Protein 5UMF (pdb70)

Structure (mmCIF, N/CA/C/O backbone):
data_5UMF
#
_entry.id   5UMF
#
_cell.length_a   122.730
_cell.length_b   70.900
_cell.length_c   83.500
_cell.angle_alpha   90.000
_cell.angle_beta   109.310
_cell.angle_gamma   90.000
#
_symmetry.space_group_name_H-M   'C 1 2 1'
#
loop_
_entity.id
_entity.type
_entity.pdbx_description
1 polymer 'Ribulose-phosphate 3-epimerase'
2 non-polymer 'ZINC ION'
3 non-polymer 'PHOSPHATE ION'
4 non-polymer GLYCEROL
5 water water
#
loop_
_atom_site.group_PDB
_atom_site.id
_atom_site.type_symbol
_atom_site.label_atom_id
_atom_site.label_alt_id
_atom_site.label_comp_id
_atom_site.label_asym_id
_atom_site.label_entity_id
_atom_site.label_seq_id
_atom_site.pdbx_PDB_ins_code
_atom_site.Cartn_x
_atom_site.Cartn_y
_atom_site.Cartn_z
_atom_site.occupancy
_atom_site.B_iso_or_equiv
_atom_site.auth_seq_id
_atom_site.auth_comp_id
_atom_site.auth_asym_id
_atom_site.auth_atom_id
_atom_site.pdbx_PDB_model_num
ATOM 1 N N . ALA A 1 11 ? -6.150 -7.551 30.981 1.00 39.36 3 ALA A N 1
ATOM 2 C CA . ALA A 1 11 ? -5.793 -8.519 29.949 1.00 35.66 3 ALA A CA 1
ATOM 3 C C . ALA A 1 11 ? -4.896 -7.881 28.895 1.00 25.67 3 ALA A C 1
ATOM 4 O O . ALA A 1 11 ? -5.324 -6.995 28.155 1.00 33.83 3 ALA A O 1
ATOM 6 N N . TYR A 1 12 ? -3.650 -8.336 28.827 1.00 21.76 4 TYR A N 1
ATOM 7 C CA . TYR A 1 12 ? -2.705 -7.786 27.867 1.00 18.10 4 TYR A CA 1
ATOM 8 C C . TYR A 1 12 ? -3.003 -8.313 26.472 1.00 17.15 4 TYR A C 1
ATOM 9 O O . TYR A 1 12 ? -3.327 -9.492 26.295 1.00 18.33 4 TYR A O 1
ATOM 18 N N . ARG A 1 13 ? -2.878 -7.437 25.476 1.00 15.73 5 ARG A N 1
ATOM 19 C CA . ARG A 1 13 ? -3.086 -7.810 24.082 1.00 14.91 5 ARG A CA 1
ATOM 20 C C . ARG A 1 13 ? -1.787 -7.648 23.314 1.00 14.21 5 ARG A C 1
ATOM 21 O O . ARG A 1 13 ? -1.109 -6.622 23.439 1.00 15.49 5 ARG A O 1
ATOM 29 N N . ILE A 1 14 ? -1.451 -8.651 22.510 1.00 13.95 6 ILE A N 1
ATOM 30 C CA . ILE A 1 14 ? -0.311 -8.592 21.605 1.00 13.22 6 ILE A CA 1
ATOM 31 C C . ILE A 1 14 ? -0.838 -8.407 20.189 1.00 12.50 6 ILE A C 1
ATOM 32 O O . ILE A 1 14 ? -1.725 -9.145 19.743 1.00 12.77 6 ILE A O 1
ATOM 37 N N . ALA A 1 15 ? -0.322 -7.388 19.501 1.00 12.43 7 ALA A N 1
ATOM 38 C CA . ALA A 1 15 ? -0.811 -6.959 18.192 1.00 12.11 7 ALA A CA 1
ATOM 39 C C . ALA A 1 15 ? 0.335 -6.992 17.189 1.00 11.78 7 ALA A C 1
ATOM 40 O O . ALA A 1 15 ? 1.025 -5.977 16.989 1.00 12.81 7 ALA A O 1
ATOM 42 N N . PRO A 1 16 ? 0.583 -8.132 16.543 1.00 10.85 8 PRO A N 1
ATOM 43 C CA . PRO A 1 16 ? 1.654 -8.202 15.538 1.00 11.77 8 PRO A CA 1
ATOM 44 C C . PRO A 1 16 ? 1.410 -7.227 14.396 1.00 11.16 8 PRO A C 1
ATOM 45 O O . PRO A 1 16 ? 0.295 -7.093 13.890 1.00 12.89 8 PRO A O 1
ATOM 49 N N . SER A 1 17 ? 2.475 -6.549 13.974 1.00 10.91 9 SER A N 1
ATOM 50 C CA A SER A 1 17 ? 2.403 -5.533 12.931 0.77 10.61 9 SER A CA 1
ATOM 51 C CA B SER A 1 17 ? 2.362 -5.549 12.920 0.23 11.71 9 SER A CA 1
ATOM 52 C C . SER A 1 17 ? 2.814 -6.130 11.587 1.00 10.96 9 SER A C 1
ATOM 53 O O . SER A 1 17 ? 3.987 -6.496 11.405 1.00 12.29 9 SER A O 1
ATOM 58 N N . ILE A 1 18 ? 1.871 -6.208 10.646 1.00 13.00 10 ILE A N 1
ATOM 59 C CA . ILE A 1 18 ? 2.138 -6.804 9.339 1.00 14.35 10 ILE A CA 1
ATOM 60 C C . ILE A 1 18 ? 3.119 -6.008 8.495 1.00 14.08 10 ILE A C 1
ATOM 61 O O . ILE A 1 18 ? 3.562 -6.508 7.455 1.00 16.19 10 ILE A O 1
ATOM 66 N N . LEU A 1 19 ? 3.475 -4.794 8.911 1.00 13.78 11 LEU A N 1
ATOM 67 C CA . LEU A 1 19 ? 4.536 -4.055 8.237 1.00 14.23 11 LEU A CA 1
ATOM 68 C C . LEU A 1 19 ? 5.808 -4.886 8.115 1.00 14.05 11 LEU A C 1
ATOM 69 O O . LEU A 1 19 ? 6.579 -4.709 7.165 1.00 16.39 11 LEU A O 1
ATOM 74 N N . SER A 1 20 ? 6.028 -5.813 9.044 1.00 13.10 12 SER A N 1
ATOM 75 C CA . SER A 1 20 ? 7.210 -6.664 9.062 1.00 14.01 12 SER A CA 1
ATOM 76 C C . SER A 1 20 ? 6.973 -8.055 8.487 1.00 14.30 12 SER A C 1
ATOM 77 O O . SER A 1 20 ? 7.899 -8.873 8.497 1.00 15.16 12 SER A O 1
ATOM 80 N N . ALA A 1 21 ? 5.781 -8.334 7.968 1.00 14.70 13 ALA A N 1
ATOM 81 C CA . ALA A 1 21 ? 5.423 -9.648 7.462 1.00 13.32 13 ALA A CA 1
ATOM 82 C C . ALA A 1 21 ? 5.836 -9.820 6.000 1.00 13.20 13 ALA A C 1
ATOM 83 O O . ALA A 1 21 ? 6.257 -8.877 5.322 1.00 15.83 13 ALA A O 1
ATOM 85 N N . ASP A 1 22 ? 5.689 -11.050 5.512 1.00 13.13 14 ASP A N 1
ATOM 86 C CA . ASP A 1 22 ? 5.969 -11.399 4.121 1.00 13.96 14 ASP A CA 1
ATOM 87 C C . ASP A 1 22 ? 4.747 -11.024 3.288 1.00 14.24 14 ASP A C 1
ATOM 88 O O . ASP A 1 22 ? 3.738 -11.734 3.291 1.00 14.53 14 ASP A O 1
ATOM 93 N N . PHE A 1 23 ? 4.838 -9.927 2.532 1.00 12.54 15 PHE A N 1
ATOM 94 C CA A PHE A 1 23 ? 3.693 -9.455 1.759 0.60 13.16 15 PHE A CA 1
ATOM 95 C CA B PHE A 1 23 ? 3.670 -9.480 1.784 0.40 13.43 15 PHE A CA 1
ATOM 96 C C . PHE A 1 23 ? 3.323 -10.373 0.601 1.00 14.61 15 PHE A C 1
ATOM 97 O O . PHE A 1 23 ? 2.261 -10.181 -0.002 1.00 16.08 15 PHE A O 1
ATOM 112 N N . ALA A 1 24 ? 4.167 -11.345 0.262 1.00 13.20 16 ALA A N 1
ATOM 113 C CA . ALA A 1 24 ? 3.785 -12.303 -0.761 1.00 14.00 16 ALA A CA 1
ATOM 114 C C . ALA A 1 24 ? 2.874 -13.401 -0.228 1.00 14.39 16 ALA A C 1
ATOM 115 O O . ALA A 1 24 ? 2.268 -14.117 -1.029 1.00 14.22 16 ALA A O 1
ATOM 117 N N . ARG A 1 25 ? 2.765 -13.546 1.093 1.00 14.28 17 ARG A N 1
ATOM 118 C CA A ARG A 1 25 ? 1.990 -14.615 1.722 0.55 14.08 17 ARG A CA 1
ATOM 119 C CA B ARG A 1 25 ? 1.971 -14.611 1.707 0.45 14.00 17 ARG A CA 1
ATOM 120 C C . ARG A 1 25 ? 1.224 -14.058 2.917 1.00 14.73 17 ARG A C 1
ATOM 121 O O . ARG A 1 25 ? 1.296 -14.590 4.026 1.00 15.24 17 ARG A O 1
ATOM 136 N N . LEU A 1 26 ? 0.485 -12.962 2.708 1.00 14.74 18 LEU A N 1
ATOM 137 C CA A LEU A 1 26 ? -0.044 -12.218 3.845 0.49 13.98 18 LEU A CA 1
ATOM 138 C CA B LEU A 1 26 ? -0.061 -12.212 3.838 0.51 14.22 18 LEU A CA 1
ATOM 139 C C . LEU A 1 26 ? -1.132 -12.996 4.580 1.00 15.23 18 LEU A C 1
ATOM 140 O O . LEU A 1 26 ? -1.225 -12.921 5.812 1.00 16.09 18 LEU A O 1
ATOM 149 N N . GLY A 1 27 ? -1.962 -13.741 3.855 1.00 14.55 19 GLY A N 1
ATOM 150 C CA . GLY A 1 27 ? -2.979 -14.539 4.522 1.00 15.15 19 GLY A CA 1
ATOM 151 C C . GLY A 1 27 ? -2.381 -15.597 5.432 1.00 14.24 19 GLY A C 1
ATOM 152 O O . GLY A 1 27 ? -2.825 -15.774 6.572 1.00 15.77 19 GLY A O 1
ATOM 153 N N . GLU A 1 28 ? -1.356 -16.304 4.949 1.00 15.24 20 GLU A N 1
ATOM 154 C CA . GLU A 1 28 ? -0.652 -17.270 5.790 1.00 15.86 20 GLU A CA 1
ATOM 155 C C . GLU A 1 28 ? -0.017 -16.595 7.000 1.00 14.94 20 GLU A C 1
ATOM 156 O O . GLU A 1 28 ? -0.045 -17.146 8.111 1.00 17.06 20 GLU A O 1
ATOM 162 N N . GLU A 1 29 ? 0.594 -15.424 6.796 1.00 13.60 21 GLU A N 1
ATOM 163 C CA . GLU A 1 29 ? 1.213 -14.710 7.909 1.00 15.07 21 GLU A CA 1
ATOM 164 C C . GLU A 1 29 ? 0.184 -14.374 8.983 1.00 15.28 21 GLU A C 1
ATOM 165 O O . GLU A 1 29 ? 0.439 -14.555 10.179 1.00 14.36 21 GLU A O 1
ATOM 171 N N . VAL A 1 30 ? -0.980 -13.868 8.569 1.00 14.71 22 VAL A N 1
ATOM 172 C CA . VAL A 1 30 ? -2.038 -13.533 9.519 1.00 14.07 22 VAL A CA 1
ATOM 173 C C . VAL A 1 30 ? -2.536 -14.786 10.229 1.00 14.40 22 VAL A C 1
ATOM 174 O O . VAL A 1 30 ? -2.640 -14.820 11.461 1.00 14.13 22 VAL A O 1
ATOM 178 N N . ALA A 1 31 ? -2.826 -15.846 9.466 1.00 14.34 23 ALA A N 1
ATOM 179 C CA . ALA A 1 31 ? -3.264 -17.090 10.086 1.00 14.21 23 ALA A CA 1
ATOM 180 C C . ALA A 1 31 ? -2.228 -17.609 11.075 1.00 15.34 23 ALA A C 1
ATOM 181 O O . ALA A 1 31 ? -2.579 -18.060 12.174 1.00 15.04 23 ALA A O 1
ATOM 183 N N . ASN A 1 32 ? -0.942 -17.528 10.717 1.00 14.54 24 ASN A N 1
ATOM 184 C CA . ASN A 1 32 ? 0.092 -18.090 11.580 1.00 15.80 24 ASN A CA 1
ATOM 185 C C . ASN A 1 32 ? 0.269 -17.280 12.856 1.00 12.91 24 ASN A C 1
ATOM 186 O O . ASN A 1 32 ? 0.499 -17.852 13.924 1.00 14.99 24 ASN A O 1
ATOM 191 N N . VAL A 1 33 ? 0.157 -15.952 12.780 1.00 13.58 25 VAL A N 1
ATOM 192 C CA A VAL A 1 33 ? 0.328 -15.168 13.988 0.60 13.44 25 VAL A CA 1
ATOM 193 C CA B VAL A 1 33 ? 0.316 -15.165 14.005 0.40 13.61 25 VAL A CA 1
ATOM 194 C C . VAL A 1 33 ? -0.893 -15.304 14.902 1.00 13.02 25 VAL A C 1
ATOM 195 O O . VAL A 1 33 ? -0.765 -15.248 16.132 1.00 15.07 25 VAL A O 1
ATOM 202 N N . ILE A 1 34 ? -2.079 -15.499 14.321 1.00 12.90 26 ILE A N 1
ATOM 203 C CA . ILE A 1 34 ? -3.253 -15.796 15.134 1.00 13.53 26 ILE A CA 1
ATOM 204 C C . ILE A 1 34 ? -3.095 -17.152 15.812 1.00 13.79 26 ILE A C 1
ATOM 205 O O . ILE A 1 34 ? -3.406 -17.307 16.998 1.00 14.54 26 ILE A O 1
ATOM 210 N N . ALA A 1 35 ? -2.583 -18.151 15.079 1.00 12.68 27 ALA A N 1
ATOM 211 C CA . ALA A 1 35 ? -2.324 -19.458 15.681 1.00 15.28 27 ALA A CA 1
ATOM 212 C C . ALA A 1 35 ? -1.332 -19.353 16.834 1.00 14.11 27 ALA A C 1
ATOM 213 O O . ALA A 1 35 ? -1.345 -20.189 17.745 1.00 17.78 27 ALA A O 1
ATOM 215 N N . ALA A 1 36 ? -0.471 -18.336 16.806 1.00 15.77 28 ALA A N 1
ATOM 216 C CA . ALA A 1 36 ? 0.536 -18.110 17.832 1.00 16.06 28 ALA A CA 1
ATOM 217 C C . ALA A 1 36 ? 0.018 -17.322 19.028 1.00 17.43 28 ALA A C 1
ATOM 218 O O . ALA A 1 36 ? 0.752 -17.175 20.010 1.00 17.84 28 ALA A O 1
ATOM 220 N N . GLY A 1 37 ? -1.209 -16.806 18.979 1.00 15.63 29 GLY A N 1
ATOM 221 C CA . GLY A 1 37 ? -1.791 -16.114 20.113 1.00 17.49 29 GLY A CA 1
ATOM 222 C C . GLY A 1 37 ? -2.044 -14.630 19.932 1.00 16.91 29 GLY A C 1
ATOM 223 O O . GLY A 1 37 ? -2.368 -13.953 20.918 1.00 17.33 29 GLY A O 1
ATOM 224 N N . ALA A 1 38 ? -1.919 -14.104 18.716 1.00 13.65 30 ALA A N 1
ATOM 225 C CA . ALA A 1 38 ? -2.195 -12.689 18.477 1.00 12.92 30 ALA A CA 1
ATOM 226 C C . ALA A 1 38 ? -3.620 -12.319 18.887 1.00 13.72 30 ALA A C 1
ATOM 227 O O . ALA A 1 38 ? -4.579 -13.052 18.622 1.00 15.44 30 ALA A O 1
ATOM 229 N N . ASP A 1 39 ? -3.760 -11.145 19.514 1.00 13.05 31 ASP A N 1
ATOM 230 C CA . ASP A 1 39 ? -5.069 -10.635 19.894 1.00 13.98 31 ASP A CA 1
ATOM 231 C C . ASP A 1 39 ? -5.632 -9.650 18.891 1.00 13.47 31 ASP A C 1
ATOM 232 O O . ASP A 1 39 ? -6.853 -9.466 18.850 1.00 14.00 31 ASP A O 1
ATOM 237 N N . LEU A 1 40 ? -4.770 -8.995 18.116 1.00 12.50 32 LEU A N 1
ATOM 238 C CA . LEU A 1 40 ? -5.149 -8.021 17.107 1.00 11.23 32 LEU A CA 1
ATOM 239 C C . LEU A 1 40 ? -4.167 -8.166 15.959 1.00 11.29 32 LEU A C 1
ATOM 240 O O . LEU A 1 40 ? -3.046 -8.652 16.143 1.00 12.82 32 LEU A O 1
ATOM 245 N N . ILE A 1 41 ? -4.581 -7.740 14.771 1.00 10.83 33 ILE A N 1
ATOM 246 C CA . ILE A 1 41 ? -3.669 -7.598 13.640 1.00 11.40 33 ILE A CA 1
ATOM 247 C C . ILE A 1 41 ? -3.464 -6.109 13.427 1.00 12.42 33 ILE A C 1
ATOM 248 O O . ILE A 1 41 ? -4.419 -5.389 13.108 1.00 11.72 33 ILE A O 1
ATOM 253 N N . HIS A 1 42 ? -2.231 -5.645 13.603 1.00 11.60 34 HIS A N 1
ATOM 254 C CA . HIS A 1 42 ? -1.929 -4.222 13.506 1.00 10.71 34 HIS A CA 1
ATOM 255 C C . HIS A 1 42 ? -1.499 -3.853 12.088 1.00 9.90 34 HIS A C 1
ATOM 256 O O . HIS A 1 42 ? -0.543 -4.428 11.542 1.00 11.18 34 HIS A O 1
ATOM 263 N N . PHE A 1 43 ? -2.177 -2.839 11.532 1.00 10.34 35 PHE A N 1
ATOM 264 C CA A PHE A 1 43 ? -1.997 -2.378 10.157 0.60 11.13 35 PHE A CA 1
ATOM 265 C CA B PHE A 1 43 ? -2.019 -2.384 10.153 0.40 12.72 35 PHE A CA 1
ATOM 266 C C . PHE A 1 43 ? -1.402 -0.983 10.192 1.00 13.86 35 PHE A C 1
ATOM 267 O O . PHE A 1 43 ? -2.065 -0.031 10.615 1.00 17.09 35 PHE A O 1
ATOM 282 N N . ASP A 1 44 ? -0.170 -0.833 9.709 1.00 12.51 36 ASP A N 1
ATOM 283 C CA . ASP A 1 44 ? 0.493 0.480 9.662 1.00 13.78 36 ASP A CA 1
ATOM 284 C C . ASP A 1 44 ? 0.311 1.091 8.280 1.00 14.31 36 ASP A C 1
ATOM 285 O O . ASP A 1 44 ? 1.026 0.731 7.340 1.00 19.43 36 ASP A O 1
ATOM 290 N N . VAL A 1 45 ? -0.608 2.047 8.169 1.00 10.23 37 VAL A N 1
ATOM 291 C CA . VAL A 1 45 ? -1.024 2.624 6.894 1.00 10.85 37 VAL A CA 1
ATOM 292 C C . VAL A 1 45 ? -0.287 3.941 6.699 1.00 8.62 37 VAL A C 1
ATOM 293 O O . VAL A 1 45 ? -0.459 4.873 7.491 1.00 9.99 37 VAL A O 1
ATOM 297 N N . MET A 1 46 ? 0.493 4.043 5.624 1.00 9.19 38 MET A N 1
ATOM 298 C CA . MET A 1 46 ? 1.332 5.211 5.366 1.00 8.98 38 MET A CA 1
ATOM 299 C C . MET A 1 46 ? 1.104 5.715 3.948 1.00 8.87 38 MET A C 1
ATOM 300 O O . MET A 1 46 ? 1.115 4.924 2.997 1.00 8.93 38 MET A O 1
ATOM 305 N N . ASP A 1 47 ? 0.912 7.032 3.799 1.00 7.80 39 ASP A N 1
ATOM 306 C CA . ASP A 1 47 ? 0.570 7.623 2.505 1.00 8.95 39 ASP A CA 1
ATOM 307 C C . ASP A 1 47 ? 1.709 8.385 1.839 1.00 8.40 39 ASP A C 1
ATOM 308 O O . ASP A 1 47 ? 1.466 9.069 0.842 1.00 9.57 39 ASP A O 1
ATOM 313 N N . ASN A 1 48 ? 2.938 8.275 2.340 1.00 8.42 40 ASN A N 1
ATOM 314 C CA . ASN A 1 48 ? 4.100 8.972 1.795 1.00 9.00 40 ASN A CA 1
ATOM 315 C C . ASN A 1 48 ? 4.049 10.479 1.997 1.00 8.97 40 ASN A C 1
ATOM 316 O O . ASN A 1 48 ? 4.922 11.188 1.480 1.00 10.70 40 ASN A O 1
ATOM 321 N N . HIS A 1 49 ? 3.055 10.980 2.725 1.00 8.13 41 HIS A N 1
ATOM 322 C CA . HIS A 1 49 ? 2.910 12.400 3.012 1.00 8.93 41 HIS A CA 1
ATOM 323 C C . HIS A 1 49 ? 3.022 12.691 4.496 1.00 8.79 41 HIS A C 1
ATOM 324 O O . HIS A 1 49 ? 3.859 13.510 4.897 1.00 10.43 41 HIS A O 1
ATOM 331 N N . TYR A 1 50 ? 2.250 12.000 5.334 1.00 7.61 42 TYR A N 1
ATOM 332 C CA . TYR A 1 50 ? 2.378 12.224 6.770 1.00 9.01 42 TYR A CA 1
ATOM 333 C C . TYR A 1 50 ? 3.674 11.619 7.300 1.00 8.96 42 TYR A C 1
ATOM 334 O O . TYR A 1 50 ? 4.236 12.112 8.288 1.00 9.52 42 TYR A O 1
ATOM 343 N N . VAL A 1 51 ? 4.143 10.556 6.652 1.00 8.63 43 VAL A N 1
ATOM 344 C CA . VAL A 1 51 ? 5.425 9.912 6.942 1.00 8.60 43 VAL A CA 1
ATOM 345 C C . VAL A 1 51 ? 6.108 9.625 5.617 1.00 8.98 43 VAL A C 1
ATOM 346 O O . VAL A 1 51 ? 5.450 9.533 4.573 1.00 9.74 43 VAL A O 1
ATOM 350 N N . PRO A 1 52 ? 7.443 9.464 5.626 1.00 9.38 44 PRO A N 1
ATOM 351 C CA . PRO A 1 52 ? 8.193 9.300 4.375 1.00 10.05 44 PRO A CA 1
ATOM 352 C C . PRO A 1 52 ? 8.251 7.854 3.896 1.00 12.93 44 PRO A C 1
ATOM 353 O O . PRO A 1 52 ? 9.321 7.321 3.572 1.00 14.72 44 PRO A O 1
ATOM 357 N N . ASN A 1 53 ? 7.094 7.203 3.851 1.00 9.75 45 ASN A N 1
ATOM 358 C CA . ASN A 1 53 ? 6.988 5.827 3.404 1.00 10.71 45 ASN A CA 1
ATOM 359 C C . ASN A 1 53 ? 5.549 5.611 2.959 1.00 8.91 45 ASN A C 1
ATOM 360 O O . ASN A 1 53 ? 4.636 6.322 3.383 1.00 9.21 45 ASN A O 1
ATOM 365 N N . LEU A 1 54 ? 5.368 4.630 2.080 1.00 10.54 46 LEU A N 1
ATOM 366 C CA A LEU A 1 54 ? 4.069 4.256 1.536 0.67 8.97 46 LEU A CA 1
ATOM 367 C CA B LEU A 1 54 ? 4.055 4.259 1.567 0.33 9.34 46 LEU A CA 1
ATOM 368 C C . LEU A 1 54 ? 3.892 2.764 1.780 1.00 9.40 46 LEU A C 1
ATOM 369 O O . LEU A 1 54 ? 4.746 1.974 1.370 1.00 10.82 46 LEU A O 1
ATOM 378 N N . THR A 1 55 ? 2.798 2.370 2.431 1.00 9.34 47 THR A N 1
ATOM 379 C CA . THR A 1 55 ? 2.636 0.952 2.770 1.00 9.77 47 THR A CA 1
ATOM 380 C C . THR A 1 55 ? 1.476 0.265 2.055 1.00 11.95 47 THR A C 1
ATOM 381 O O . THR A 1 55 ? 1.681 -0.338 0.995 1.00 12.30 47 THR A O 1
ATOM 385 N N . PHE A 1 56 ? 0.276 0.281 2.640 1.00 9.93 48 PHE A N 1
ATOM 386 C CA A PHE A 1 56 ? -0.833 -0.502 2.103 0.44 12.22 48 PHE A CA 1
ATOM 387 C CA B PHE A 1 56 ? -0.825 -0.474 2.067 0.56 11.43 48 PHE A CA 1
ATOM 388 C C . PHE A 1 56 ? -2.157 0.181 2.399 1.00 12.54 48 PHE A C 1
ATOM 389 O O . PHE A 1 56 ? -2.339 0.756 3.478 1.00 14.01 48 PHE A O 1
ATOM 404 N N . GLY A 1 57 ? -3.083 0.072 1.454 1.00 10.28 49 GLY A N 1
ATOM 405 C CA . GLY A 1 57 ? -4.372 0.715 1.561 1.00 10.89 49 GLY A CA 1
ATOM 406 C C . GLY A 1 57 ? -5.511 -0.218 1.943 1.00 10.12 49 GLY A C 1
ATOM 407 O O . GLY A 1 57 ? -5.325 -1.386 2.322 1.00 11.01 49 GLY A O 1
ATOM 408 N N . PRO A 1 58 ? -6.734 0.310 1.846 1.00 10.48 50 PRO A N 1
ATOM 409 C CA . PRO A 1 58 ? -7.902 -0.431 2.350 1.00 10.35 50 PRO A CA 1
ATOM 410 C C . PRO A 1 58 ? -8.167 -1.733 1.625 1.00 10.93 50 PRO A C 1
ATOM 411 O O . PRO A 1 58 ? -8.742 -2.648 2.228 1.00 11.32 50 PRO A O 1
ATOM 415 N N . MET A 1 59 ? -7.783 -1.852 0.348 1.00 11.99 51 MET A N 1
ATOM 416 C CA A MET A 1 59 ? -7.988 -3.113 -0.355 0.18 12.93 51 MET A CA 1
ATOM 417 C CA B MET A 1 59 ? -8.005 -3.116 -0.341 0.55 12.38 51 MET A CA 1
ATOM 418 C CA C MET A 1 59 ? -7.956 -3.108 -0.380 0.27 12.61 51 MET A CA 1
ATOM 419 C C . MET A 1 59 ? -7.197 -4.247 0.286 1.00 12.04 51 MET A C 1
ATOM 420 O O . MET A 1 59 ? -7.611 -5.404 0.214 1.00 11.96 51 MET A O 1
ATOM 433 N N . VAL A 1 60 ? -6.077 -3.935 0.937 1.00 11.68 52 VAL A N 1
ATOM 434 C CA . VAL A 1 60 ? -5.311 -4.973 1.616 1.00 12.72 52 VAL A CA 1
ATOM 435 C C . VAL A 1 60 ? -6.036 -5.413 2.878 1.00 12.94 52 VAL A C 1
ATOM 436 O O . VAL A 1 60 ? -6.112 -6.607 3.184 1.00 14.17 52 VAL A O 1
ATOM 440 N N . CYS A 1 61 ? -6.606 -4.458 3.616 1.00 12.25 53 CYS A N 1
ATOM 441 C CA . CYS A 1 61 ? -7.441 -4.790 4.763 1.00 12.28 53 CYS A CA 1
ATOM 442 C C . CYS A 1 61 ? -8.613 -5.675 4.343 1.00 12.01 53 CYS A C 1
ATOM 443 O O . CYS A 1 61 ? -8.889 -6.704 4.969 1.00 13.14 53 CYS A O 1
ATOM 446 N N . ALA A 1 62 ? -9.302 -5.299 3.264 1.00 11.28 54 ALA A N 1
ATOM 447 C CA . ALA A 1 62 ? -10.433 -6.091 2.793 1.00 12.74 54 ALA A CA 1
ATOM 448 C C . ALA A 1 62 ? -10.007 -7.511 2.437 1.00 14.41 54 ALA A C 1
ATOM 449 O O . ALA A 1 62 ? -10.741 -8.474 2.698 1.00 14.37 54 ALA A O 1
ATOM 451 N N . ALA A 1 63 ? -8.825 -7.661 1.830 1.00 12.92 55 ALA A N 1
ATOM 452 C CA . ALA A 1 63 ? -8.373 -8.984 1.407 1.00 12.72 55 ALA A CA 1
ATOM 453 C C . ALA A 1 63 ? -8.027 -9.868 2.593 1.00 13.18 55 ALA A C 1
ATOM 454 O O . ALA A 1 63 ? -8.096 -11.102 2.487 1.00 14.43 55 ALA A O 1
ATOM 456 N N . LEU A 1 64 ? -7.641 -9.270 3.718 1.00 13.68 56 LEU A N 1
ATOM 457 C CA . LEU A 1 64 ? -7.278 -10.035 4.902 1.00 15.18 56 LEU A CA 1
ATOM 458 C C . LEU A 1 64 ? -8.444 -10.271 5.843 1.00 17.70 56 LEU A C 1
ATOM 459 O O . LEU A 1 64 ? -8.335 -11.118 6.735 1.00 16.45 56 LEU A O 1
ATOM 464 N N . LYS A 1 65 ? -9.547 -9.554 5.661 1.00 17.78 57 LYS A N 1
ATOM 465 C CA . LYS A 1 65 ? -10.720 -9.758 6.505 1.00 21.50 57 LYS A CA 1
ATOM 466 C C . LYS A 1 65 ? -11.136 -11.220 6.639 1.00 19.49 57 LYS A C 1
ATOM 467 O O . LYS A 1 65 ? -11.402 -11.647 7.775 1.00 21.73 57 LYS A O 1
ATOM 473 N N . PRO A 1 66 ? -11.177 -12.040 5.578 1.00 19.77 58 PRO A N 1
ATOM 474 C CA . PRO A 1 66 ? -11.547 -13.457 5.766 1.00 23.95 58 PRO A CA 1
ATOM 475 C C . PRO A 1 66 ? -10.561 -14.256 6.605 1.00 20.77 58 PRO A C 1
ATOM 476 O O . PRO A 1 66 ? -10.938 -15.301 7.151 1.00 24.68 58 PRO A O 1
ATOM 480 N N . TYR A 1 67 ? -9.310 -13.811 6.710 1.00 17.80 59 TYR A N 1
ATOM 481 C CA . TYR A 1 67 ? -8.287 -14.497 7.490 1.00 18.65 59 TYR A CA 1
ATOM 482 C C . TYR A 1 67 ? -8.208 -13.998 8.924 1.00 18.55 59 TYR A C 1
ATOM 483 O O . TYR A 1 67 ? -7.597 -14.664 9.767 1.00 21.93 59 TYR A O 1
ATOM 492 N N . ALA A 1 68 ? -8.792 -12.844 9.217 1.00 17.67 60 ALA A N 1
ATOM 493 C CA . ALA A 1 68 ? -8.612 -12.184 10.507 1.00 17.94 60 ALA A CA 1
ATOM 494 C C . ALA A 1 68 ? -9.765 -12.592 11.419 1.00 18.56 60 ALA A C 1
ATOM 495 O O . ALA A 1 68 ? -10.808 -11.941 11.464 1.00 20.81 60 ALA A O 1
ATOM 497 N N . SER A 1 69 ? -9.565 -13.677 12.164 1.00 15.59 61 SER A N 1
ATOM 498 C CA . SER A 1 69 ? -10.519 -14.064 13.196 1.00 15.99 61 SER A CA 1
ATOM 499 C C . SER A 1 69 ? -10.355 -13.259 14.477 1.00 18.13 61 SER A C 1
ATOM 500 O O . SER A 1 69 ? -11.110 -13.474 15.433 1.00 19.56 61 SER A O 1
ATOM 503 N N . VAL A 1 70 ? -9.373 -12.371 14.521 1.00 13.78 62 VAL A N 1
ATOM 504 C CA . VAL A 1 70 ? -9.212 -11.397 15.596 1.00 14.24 62 VAL A CA 1
ATOM 505 C C . VAL A 1 70 ? -9.344 -10.015 14.973 1.00 13.15 62 VAL A C 1
ATOM 506 O O . VAL A 1 70 ? -9.243 -9.862 13.744 1.00 13.26 62 VAL A O 1
ATOM 510 N N . PRO A 1 71 ? -9.575 -8.984 15.786 1.00 11.93 63 PRO A N 1
ATOM 511 C CA . PRO A 1 71 ? -9.853 -7.659 15.222 1.00 12.40 63 PRO A CA 1
ATOM 512 C C . PRO A 1 71 ? -8.648 -7.060 14.519 1.00 11.44 63 PRO A C 1
ATOM 513 O O . PRO A 1 71 ? -7.496 -7.287 14.897 1.00 11.96 63 PRO A O 1
ATOM 517 N N . ILE A 1 72 ? -8.937 -6.275 13.484 1.00 11.52 64 ILE A N 1
ATOM 518 C CA . ILE A 1 72 ? -7.920 -5.531 12.749 1.00 9.68 64 ILE A CA 1
ATOM 519 C C . ILE A 1 72 ? -7.816 -4.127 13.326 1.00 11.66 64 ILE A C 1
ATOM 520 O O . ILE A 1 72 ? -8.819 -3.409 13.431 1.00 11.49 64 ILE A O 1
ATOM 525 N N . ASP A 1 73 ? -6.598 -3.734 13.673 1.00 9.82 65 ASP A N 1
ATOM 526 C CA . ASP A 1 73 ? -6.282 -2.462 14.315 1.00 10.32 65 ASP A CA 1
ATOM 527 C C . ASP A 1 73 ? -5.505 -1.621 13.301 1.00 8.45 65 ASP A C 1
ATOM 528 O O . ASP A 1 73 ? -4.334 -1.899 13.008 1.00 10.88 65 ASP A O 1
ATOM 533 N N . VAL A 1 74 ? -6.151 -0.592 12.774 1.00 9.14 66 VAL A N 1
ATOM 534 C CA . VAL A 1 74 ? -5.585 0.229 11.706 1.00 9.39 66 VAL A CA 1
ATOM 535 C C . VAL A 1 74 ? -5.009 1.509 12.294 1.00 9.68 66 VAL A C 1
ATOM 536 O O . VAL A 1 74 ? -5.737 2.313 12.888 1.00 10.54 66 VAL A O 1
ATOM 540 N N . HIS A 1 75 ? -3.702 1.706 12.100 1.00 9.13 67 HIS A N 1
ATOM 541 C CA . HIS A 1 75 ? -2.994 2.914 12.504 1.00 8.96 67 HIS A CA 1
ATOM 542 C C . HIS A 1 75 ? -2.758 3.747 11.244 1.00 9.43 67 HIS A C 1
ATOM 543 O O . HIS A 1 75 ? -1.969 3.359 10.375 1.00 9.46 67 HIS A O 1
ATOM 550 N N . LEU A 1 76 ? -3.455 4.880 11.134 1.00 8.87 68 LEU A N 1
ATOM 551 C CA . LEU A 1 76 ? -3.362 5.758 9.966 1.00 7.99 68 LEU A CA 1
ATOM 552 C C . LEU A 1 76 ? -2.245 6.776 10.160 1.00 9.35 68 LEU A C 1
ATOM 553 O O . LEU A 1 76 ? -2.370 7.697 10.977 1.00 9.96 68 LEU A O 1
ATOM 558 N N . MET A 1 77 ? -1.166 6.615 9.397 1.00 8.52 69 MET A N 1
ATOM 559 C CA . MET A 1 77 ? -0.102 7.609 9.274 1.00 8.87 69 MET A CA 1
ATOM 560 C C . MET A 1 77 ? -0.265 8.273 7.917 1.00 8.33 69 MET A C 1
ATOM 561 O O . MET A 1 77 ? 0.518 8.064 6.980 1.00 9.36 69 MET A O 1
ATOM 566 N N . VAL A 1 78 ? -1.356 9.032 7.803 1.00 8.40 70 VAL A N 1
ATOM 567 C CA . VAL A 1 78 ? -1.798 9.643 6.557 1.00 9.46 70 VAL A CA 1
ATOM 568 C C . VAL A 1 78 ? -2.326 11.027 6.907 1.00 8.69 70 VAL A C 1
ATOM 569 O O . VAL A 1 78 ? -2.659 11.311 8.060 1.00 8.60 70 VAL A O 1
ATOM 573 N N . GLU A 1 79 ? -2.414 11.891 5.900 1.00 9.60 71 GLU A N 1
ATOM 574 C CA A GLU A 1 79 ? -2.977 13.224 6.107 0.48 8.84 71 GLU A CA 1
ATOM 575 C CA B GLU A 1 79 ? -2.988 13.217 6.109 0.52 8.84 71 GLU A CA 1
ATOM 576 C C . GLU A 1 79 ? -3.560 13.643 4.764 1.00 11.43 71 GLU A C 1
ATOM 577 O O . GLU A 1 79 ? -2.866 13.523 3.748 1.00 14.99 71 GLU A O 1
ATOM 588 N N . PRO A 1 80 ? -4.828 14.118 4.692 1.00 10.30 72 PRO A N 1
ATOM 589 C CA . PRO A 1 80 ? -5.780 14.100 5.810 1.00 10.53 72 PRO A CA 1
ATOM 590 C C . PRO A 1 80 ? -6.289 12.687 6.058 1.00 10.07 72 PRO A C 1
ATOM 591 O O . PRO A 1 80 ? -5.827 11.740 5.406 1.00 10.73 72 PRO A O 1
ATOM 595 N N . VAL A 1 81 ? -7.247 12.533 6.967 1.00 9.23 73 VAL A N 1
ATOM 596 C CA . VAL A 1 81 ? -7.602 11.216 7.482 1.00 9.20 73 VAL A CA 1
ATOM 597 C C . VAL A 1 81 ? -9.021 10.769 7.156 1.00 11.89 73 VAL A C 1
ATOM 598 O O . VAL A 1 81 ? -9.274 9.556 7.167 1.00 9.99 73 VAL A O 1
ATOM 602 N N . ASP A 1 82 ? -9.973 11.661 6.895 1.00 8.86 74 ASP A N 1
ATOM 603 C CA . ASP A 1 82 ? -11.378 11.250 6.975 1.00 9.57 74 ASP A CA 1
ATOM 604 C C . ASP A 1 82 ? -11.769 10.293 5.856 1.00 10.10 74 ASP A C 1
ATOM 605 O O . ASP A 1 82 ? -12.592 9.397 6.073 1.00 10.87 74 ASP A O 1
ATOM 610 N N . ASP A 1 83 ? -11.228 10.468 4.646 1.00 9.16 75 ASP A N 1
ATOM 611 C CA . ASP A 1 83 ? -11.580 9.549 3.568 1.00 10.99 75 ASP A CA 1
ATOM 612 C C . ASP A 1 83 ? -11.101 8.137 3.879 1.00 9.31 75 ASP A C 1
ATOM 613 O O . ASP A 1 83 ? -11.831 7.160 3.658 1.00 10.75 75 ASP A O 1
ATOM 618 N N . LEU A 1 84 ? -9.878 8.005 4.400 1.00 9.58 76 LEU A N 1
ATOM 619 C CA . LEU A 1 84 ? -9.367 6.672 4.710 1.00 9.56 76 LEU A CA 1
ATOM 620 C C . LEU A 1 84 ? -10.013 6.077 5.956 1.00 10.13 76 LEU A C 1
ATOM 621 O O . LEU A 1 84 ? -10.094 4.848 6.072 1.00 9.52 76 LEU A O 1
ATOM 626 N N . ILE A 1 85 ? -10.461 6.909 6.904 1.00 9.20 77 ILE A N 1
ATOM 627 C CA . ILE A 1 85 ? -11.264 6.382 8.004 1.00 9.50 77 ILE A CA 1
ATOM 628 C C . ILE A 1 85 ? -12.449 5.623 7.433 1.00 9.22 77 ILE A C 1
ATOM 629 O O . ILE A 1 85 ? -12.726 4.479 7.811 1.00 9.65 77 ILE A O 1
ATOM 634 N N . GLN A 1 86 ? -13.153 6.245 6.484 1.00 8.90 78 GLN A N 1
ATOM 635 C CA . GLN A 1 86 ? -14.342 5.614 5.919 1.00 9.84 78 GLN A CA 1
ATOM 636 C C . GLN A 1 86 ? -13.999 4.355 5.141 1.00 10.36 78 GLN A C 1
ATOM 637 O O . GLN A 1 86 ? -14.667 3.327 5.288 1.00 11.46 78 GLN A O 1
ATOM 643 N N . SER A 1 87 ? -12.954 4.403 4.310 1.00 11.48 79 SER A N 1
ATOM 644 C CA A SER A 1 87 ? -12.668 3.231 3.495 0.54 11.03 79 SER A CA 1
ATOM 645 C CA B SER A 1 87 ? -12.605 3.251 3.482 0.46 10.64 79 SER A CA 1
ATOM 646 C C . SER A 1 87 ? -12.112 2.079 4.326 1.00 9.84 79 SER A C 1
ATOM 647 O O . SER A 1 87 ? -12.429 0.919 4.039 1.00 10.44 79 SER A O 1
ATOM 652 N N . PHE A 1 88 ? -11.324 2.360 5.371 1.00 9.68 80 PHE A N 1
ATOM 653 C CA . PHE A 1 88 ? -10.862 1.261 6.218 1.00 9.77 80 PHE A CA 1
ATOM 654 C C . PHE A 1 88 ? -11.997 0.664 7.038 1.00 10.09 80 PHE A C 1
ATOM 655 O O . PHE A 1 88 ? -12.029 -0.553 7.260 1.00 11.57 80 PHE A O 1
ATOM 663 N N . ALA A 1 89 ? -12.925 1.493 7.508 1.00 9.47 81 ALA A N 1
ATOM 664 C CA . ALA A 1 89 ? -14.083 0.951 8.203 1.00 10.54 81 ALA A CA 1
ATOM 665 C C . ALA A 1 89 ? -14.870 0.033 7.277 1.00 12.19 81 ALA A C 1
ATOM 666 O O . ALA A 1 89 ? -15.255 -1.081 7.655 1.00 13.39 81 ALA A O 1
ATOM 668 N N . LYS A 1 90 ? -15.095 0.471 6.039 1.00 11.77 82 LYS A N 1
ATOM 669 C CA . LYS A 1 90 ? -15.856 -0.358 5.114 1.00 14.21 82 LYS A CA 1
ATOM 670 C C . LYS A 1 90 ? -15.107 -1.633 4.753 1.00 11.99 82 LYS A C 1
ATOM 671 O O . LYS A 1 90 ? -15.738 -2.644 4.418 1.00 15.46 82 LYS A O 1
ATOM 677 N N . ALA A 1 91 ? -13.781 -1.617 4.850 1.00 11.40 83 ALA A N 1
ATOM 678 C CA . ALA A 1 91 ? -12.953 -2.769 4.528 1.00 14.40 83 ALA A CA 1
ATOM 679 C C . ALA A 1 91 ? -12.813 -3.743 5.689 1.00 15.47 83 ALA A C 1
ATOM 680 O O . ALA A 1 91 ? -12.127 -4.763 5.536 1.00 18.62 83 ALA A O 1
ATOM 682 N N . GLY A 1 92 ? -13.405 -3.445 6.843 1.00 13.02 84 GLY A N 1
ATOM 683 C CA . GLY A 1 92 ? -13.458 -4.391 7.941 1.00 14.16 84 GLY A CA 1
ATOM 684 C C . GLY A 1 92 ? -12.593 -4.068 9.146 1.00 13.95 84 GLY A C 1
ATOM 685 O O . GLY A 1 92 ? -12.430 -4.936 10.015 1.00 15.00 84 GLY A O 1
ATOM 686 N N . ALA A 1 93 ? -12.021 -2.871 9.228 1.00 12.53 85 ALA A N 1
ATOM 687 C CA . ALA A 1 93 ? -11.256 -2.515 10.414 1.00 11.27 85 ALA A CA 1
ATOM 688 C C . ALA A 1 93 ? -12.154 -2.532 11.646 1.00 12.26 85 ALA A C 1
ATOM 689 O O . ALA A 1 93 ? -13.345 -2.211 11.579 1.00 14.11 85 ALA A O 1
ATOM 691 N N . SER A 1 94 ? -11.579 -2.925 12.777 1.00 11.27 86 SER A N 1
ATOM 692 C CA . SER A 1 94 ? -12.266 -2.841 14.063 1.00 11.85 86 SER A CA 1
ATOM 693 C C . SER A 1 94 ? -11.869 -1.620 14.874 1.00 12.96 86 SER A C 1
ATOM 694 O O . SER A 1 94 ? -12.706 -1.056 15.585 1.00 14.22 86 SER A O 1
ATOM 697 N N . ILE A 1 95 ? -10.601 -1.241 14.827 1.00 10.22 87 ILE A N 1
ATOM 698 C CA . ILE A 1 95 ? -10.075 -0.088 15.539 1.00 10.24 87 ILE A CA 1
ATOM 699 C C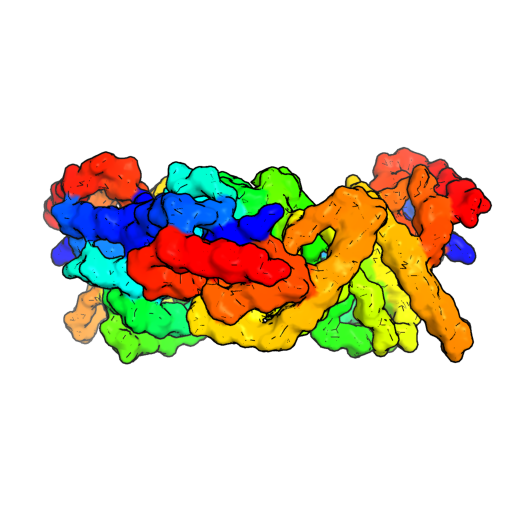 . ILE A 1 95 ? -9.377 0.775 14.504 1.00 9.54 87 ILE A C 1
ATOM 700 O O . ILE A 1 95 ? -8.687 0.255 13.618 1.00 10.64 87 ILE A O 1
ATOM 705 N N . ILE A 1 96 ? -9.560 2.091 14.595 1.00 8.55 88 ILE A N 1
ATOM 706 C CA . ILE A 1 96 ? -8.852 3.033 13.733 1.00 8.13 88 ILE A CA 1
ATOM 707 C C . ILE A 1 96 ? -8.265 4.134 14.602 1.00 9.24 88 ILE A C 1
ATOM 708 O O . ILE A 1 96 ? -8.989 4.766 15.387 1.00 10.08 88 ILE A O 1
ATOM 713 N N . THR A 1 97 ? -6.959 4.353 14.471 1.00 8.88 89 THR A N 1
ATOM 714 C CA . THR A 1 97 ? -6.270 5.425 15.175 1.00 9.00 89 THR A CA 1
ATOM 715 C C . THR A 1 97 ? -5.602 6.355 14.173 1.00 7.84 89 THR A C 1
ATOM 716 O O . THR A 1 97 ? -5.258 5.954 13.057 1.00 9.31 89 THR A O 1
ATOM 720 N N . PHE A 1 98 ? -5.472 7.626 14.544 1.00 7.74 90 PHE A N 1
ATOM 721 C CA . PHE A 1 98 ? -4.778 8.567 13.666 1.00 9.22 90 PHE A CA 1
ATOM 722 C C . PHE A 1 98 ? -4.043 9.588 14.523 1.00 8.29 90 PHE A C 1
ATOM 723 O O . PHE A 1 98 ? -4.229 9.660 15.744 1.00 8.15 90 PHE A O 1
ATOM 731 N N . HIS A 1 99 ? -3.219 10.415 13.860 1.00 8.86 91 HIS A N 1
ATOM 732 C CA . HIS A 1 99 ? -2.410 11.403 14.569 1.00 7.73 91 HIS A CA 1
ATOM 733 C C . HIS A 1 99 ? -3.152 12.733 14.617 1.00 8.76 91 HIS A C 1
ATOM 734 O O . HIS A 1 99 ? -3.637 13.196 13.584 1.00 9.47 91 HIS A O 1
ATOM 741 N N . PRO A 1 100 ? -3.279 13.362 15.787 1.00 8.73 92 PRO A N 1
ATOM 742 C CA . PRO A 1 100 ? -4.031 14.625 15.858 1.00 8.95 92 PRO A CA 1
ATOM 743 C C . PRO A 1 100 ? -3.495 15.690 14.932 1.00 9.51 92 PRO A C 1
ATOM 744 O O . PRO A 1 100 ? -4.274 16.489 14.400 1.00 10.67 92 PRO A O 1
ATOM 748 N N . GLU A 1 101 ? -2.184 15.722 14.712 1.00 8.90 93 GLU A N 1
ATOM 749 C CA . GLU A 1 101 ? -1.603 16.711 13.814 1.00 8.72 93 GLU A CA 1
ATOM 750 C C . GLU A 1 101 ? -2.081 16.559 12.381 1.00 10.44 93 GLU A C 1
ATOM 751 O O . GLU A 1 101 ? -1.962 17.509 11.603 1.00 12.94 93 GLU A O 1
ATOM 757 N N . ALA A 1 102 ? -2.609 15.395 12.010 1.00 8.53 94 ALA A N 1
ATOM 758 C CA . ALA A 1 102 ? -2.981 15.100 10.632 1.00 9.53 94 ALA A CA 1
ATOM 759 C C . ALA A 1 102 ? -4.417 15.474 10.293 1.00 9.76 94 ALA A C 1
ATOM 760 O O . ALA A 1 102 ? -4.818 15.316 9.137 1.00 12.04 94 ALA A O 1
ATOM 762 N N . SER A 1 103 ? -5.210 15.931 11.262 1.00 9.67 95 SER A N 1
ATOM 763 C CA . SER A 1 103 ? -6.602 16.284 11.024 1.00 8.85 95 SER A CA 1
ATOM 764 C C . SER A 1 103 ? -6.851 17.685 11.561 1.00 8.93 95 SER A C 1
ATOM 765 O O . SER A 1 103 ? -6.553 17.967 12.725 1.00 11.24 95 SER A O 1
ATOM 768 N N . ARG A 1 104 ? -7.422 18.556 10.729 1.00 8.68 96 ARG A N 1
ATOM 769 C CA . ARG A 1 104 ? -7.767 19.888 11.206 1.00 9.31 96 ARG A CA 1
ATOM 770 C C . ARG A 1 104 ? -8.851 19.833 12.269 1.00 10.03 96 ARG A C 1
ATOM 771 O O . ARG A 1 104 ? -8.885 20.693 13.159 1.00 12.45 96 ARG A O 1
ATOM 779 N N . HIS A 1 105 ? -9.732 18.837 12.201 1.00 9.43 97 HIS A N 1
ATOM 780 C CA . HIS A 1 105 ? -10.909 18.747 13.075 1.00 9.06 97 HIS A CA 1
ATOM 781 C C . HIS A 1 105 ? -10.895 17.387 13.749 1.00 8.40 97 HIS A C 1
ATOM 782 O O . HIS A 1 105 ? -11.584 16.448 13.344 1.00 9.68 97 HIS A O 1
ATOM 789 N N . ILE A 1 106 ? -10.064 17.299 14.790 1.00 8.18 98 ILE A N 1
ATOM 790 C CA . ILE A 1 106 ? -9.781 16.037 15.470 1.00 8.92 98 ILE A CA 1
ATOM 791 C C . ILE A 1 106 ? -11.050 15.431 16.037 1.00 8.25 98 ILE A C 1
ATOM 792 O O . ILE A 1 106 ? -11.290 14.219 15.908 1.00 9.43 98 ILE A O 1
ATOM 797 N N . ASP A 1 107 ? -11.885 16.259 16.671 1.00 8.67 99 ASP A N 1
ATOM 798 C CA . ASP A 1 107 ? -13.097 15.739 17.288 1.00 9.26 99 ASP A CA 1
ATOM 799 C C . ASP A 1 107 ? -14.027 15.134 16.240 1.00 10.19 99 ASP A C 1
ATOM 800 O O . ASP A 1 107 ? -14.557 14.030 16.433 1.00 10.14 99 ASP A O 1
ATOM 805 N N . ARG A 1 108 ? -14.202 15.820 15.107 1.00 9.22 100 ARG A N 1
ATOM 806 C CA . ARG A 1 108 ? -14.998 15.291 13.998 1.00 11.07 100 ARG A CA 1
ATOM 807 C C . ARG A 1 108 ? -14.452 13.958 13.499 1.00 9.66 100 ARG A C 1
ATOM 808 O O . ARG A 1 108 ? -15.217 13.016 13.258 1.00 10.10 100 ARG A O 1
ATOM 816 N N . SER A 1 109 ? -13.136 13.857 13.331 1.00 8.76 101 SER A N 1
ATOM 817 C CA . SER A 1 109 ? -12.550 12.620 12.816 1.00 8.85 101 SER A CA 1
ATOM 818 C C . SER A 1 109 ? -12.753 11.461 13.787 1.00 8.90 101 SER A C 1
ATOM 819 O O . SER A 1 109 ? -13.062 10.338 13.368 1.00 9.66 101 SER A O 1
ATOM 822 N N . LEU A 1 110 ? -12.586 11.706 15.091 1.00 8.43 102 LEU A N 1
ATOM 823 C CA . LEU A 1 110 ? -12.833 10.646 16.069 1.00 8.87 102 LEU A CA 1
ATOM 824 C C . LEU A 1 110 ? -14.296 10.238 16.083 1.00 9.56 102 LEU A C 1
ATOM 825 O O . LEU A 1 110 ? -14.610 9.041 16.171 1.00 10.05 102 LEU A O 1
ATOM 830 N N . SER A 1 111 ? -15.207 11.213 16.013 1.00 9.17 103 SER A N 1
ATOM 831 C CA A SER A 1 111 ? -16.629 10.901 15.961 0.60 9.76 103 SER A CA 1
ATOM 832 C CA B SER A 1 111 ? -16.629 10.893 15.960 0.40 9.98 103 SER A CA 1
ATOM 833 C C . SER A 1 111 ? -16.954 10.053 14.736 1.00 10.13 103 SER A C 1
ATOM 834 O O . SER A 1 111 ? -17.771 9.124 14.806 1.00 10.69 103 SER A O 1
ATOM 839 N N . LEU A 1 112 ? -16.330 10.367 13.602 1.00 9.31 104 LEU A N 1
ATOM 840 C CA . LEU A 1 112 ? -16.577 9.627 12.371 1.00 10.26 104 LEU A CA 1
ATOM 841 C C . LEU A 1 112 ? -16.174 8.166 12.519 1.00 10.13 104 LEU A C 1
ATOM 842 O O . LEU A 1 112 ? -16.887 7.269 12.052 1.00 10.26 104 LEU A O 1
ATOM 847 N N . ILE A 1 113 ? -15.050 7.903 13.186 1.00 9.31 105 ILE A N 1
ATOM 848 C CA . ILE A 1 113 ? -14.615 6.520 13.381 1.00 9.81 105 ILE A CA 1
ATOM 849 C C . ILE A 1 113 ? -15.690 5.721 14.106 1.00 11.09 105 ILE A C 1
ATOM 850 O O . ILE A 1 113 ? -16.068 4.623 13.676 1.00 10.92 105 ILE A O 1
ATOM 855 N N . ARG A 1 114 ? -16.218 6.272 15.204 1.00 10.42 106 ARG A N 1
ATOM 856 C CA . ARG A 1 114 ? -17.263 5.565 15.934 1.00 11.37 106 ARG A CA 1
ATOM 857 C C . ARG A 1 114 ? -18.540 5.467 15.117 1.00 13.58 106 ARG A C 1
ATOM 858 O O . ARG A 1 114 ? -19.227 4.445 15.164 1.00 13.10 106 ARG A O 1
ATOM 866 N N . ASP A 1 115 ? -18.880 6.516 14.362 1.00 11.76 107 ASP A N 1
ATOM 867 C CA . ASP A 1 115 ? -20.107 6.470 13.574 1.00 13.24 107 ASP A CA 1
ATOM 868 C C . ASP A 1 115 ? -20.024 5.451 12.442 1.00 14.25 107 ASP A C 1
ATOM 869 O O . ASP A 1 115 ? -21.065 4.967 11.971 1.00 16.54 107 ASP A O 1
ATOM 874 N N . MET A 1 116 ? -18.811 5.105 12.010 1.00 14.62 108 MET A N 1
ATOM 875 C CA . MET A 1 116 ? -18.577 4.032 11.051 1.00 14.97 108 MET A CA 1
ATOM 876 C C . MET A 1 116 ? -18.542 2.657 11.709 1.00 16.61 108 MET A C 1
ATOM 877 O O . MET A 1 116 ? -18.304 1.668 11.010 1.00 16.07 108 MET A O 1
ATOM 882 N N . GLY A 1 117 ? -18.767 2.576 13.020 1.00 13.56 109 GLY A N 1
ATOM 883 C CA . GLY A 1 117 ? -18.856 1.315 13.731 1.00 13.88 109 GLY A CA 1
ATOM 884 C C . GLY A 1 117 ? -17.562 0.806 14.333 1.00 13.23 109 GLY A C 1
ATOM 885 O O . GLY A 1 117 ? -17.523 -0.351 14.767 1.00 16.99 109 GLY A O 1
ATOM 886 N N . CYS A 1 118 ? -16.526 1.631 14.423 1.00 11.92 110 CYS A N 1
ATOM 887 C CA . CYS A 1 118 ? -15.207 1.194 14.861 1.00 11.93 110 CYS A CA 1
ATOM 888 C C . CYS A 1 118 ? -14.847 1.836 16.191 1.00 13.13 110 CYS A C 1
ATOM 889 O O . CYS A 1 118 ? -15.389 2.877 16.569 1.00 15.79 110 CYS A O 1
ATOM 892 N N . GLN A 1 119 ? -13.901 1.217 16.896 1.00 11.14 111 GLN A N 1
ATOM 893 C CA . GLN A 1 119 ? -13.278 1.869 18.038 1.00 10.89 111 GLN A CA 1
ATOM 894 C C . GLN A 1 119 ? -12.297 2.923 17.541 1.00 10.56 111 GLN A C 1
ATOM 895 O O . GLN A 1 119 ? -11.642 2.738 16.514 1.00 11.03 111 GLN A O 1
ATOM 901 N N . ALA A 1 120 ? -12.208 4.042 18.262 1.00 10.21 112 ALA A N 1
ATOM 902 C CA . ALA A 1 120 ? -11.458 5.209 17.817 1.00 10.74 112 ALA A CA 1
ATOM 903 C C . ALA A 1 120 ? -10.285 5.502 18.747 1.00 9.93 112 ALA A C 1
ATOM 904 O O . ALA A 1 120 ? -10.376 5.328 19.969 1.00 10.38 112 ALA A O 1
ATOM 906 N N . GLY A 1 121 ? -9.183 5.980 18.168 1.00 9.76 113 GLY A N 1
ATOM 907 C CA . GLY A 1 121 ? -8.049 6.363 18.987 1.00 10.12 113 GLY A CA 1
ATOM 908 C C . GLY A 1 121 ? -7.199 7.442 18.357 1.00 8.01 113 GLY A C 1
ATOM 909 O O . GLY A 1 121 ? -7.273 7.708 17.152 1.00 8.43 113 GLY A O 1
ATOM 910 N N . LEU A 1 122 ? -6.361 8.046 19.200 1.00 9.39 114 LEU A N 1
ATOM 911 C CA . LEU A 1 122 ? -5.350 8.994 18.754 1.00 8.76 114 LEU A CA 1
ATOM 912 C C . LEU A 1 122 ? -3.972 8.417 19.017 1.00 9.87 114 LEU A C 1
ATOM 913 O O . LEU A 1 122 ? -3.774 7.634 19.952 1.00 10.07 114 LEU A O 1
ATOM 918 N N . VAL A 1 123 ? -3.020 8.841 18.186 1.00 9.02 115 VAL A N 1
ATOM 919 C CA . VAL A 1 123 ? -1.627 8.418 18.265 1.00 8.31 115 VAL A CA 1
ATOM 920 C C . VAL A 1 123 ? -0.773 9.611 18.669 1.00 8.65 115 VAL A C 1
ATOM 921 O O . VAL A 1 123 ? -0.910 10.696 18.087 1.00 10.74 115 VAL A O 1
ATOM 925 N N . LEU A 1 124 ? 0.137 9.405 19.622 1.00 9.51 116 LEU A N 1
ATOM 926 C CA . LEU A 1 124 ? 1.118 10.413 20.033 1.00 10.08 116 LEU A CA 1
ATOM 927 C C . LEU A 1 124 ? 2.493 10.049 19.472 1.00 10.54 116 LEU A C 1
ATOM 928 O O . LEU A 1 124 ? 3.088 9.041 19.876 1.00 11.24 116 LEU A O 1
ATOM 933 N N . ASN A 1 125 ? 3.003 10.883 18.557 1.00 9.85 117 ASN A N 1
ATOM 934 C CA . ASN A 1 125 ? 4.411 10.815 18.171 1.00 10.47 117 ASN A CA 1
ATOM 935 C C . ASN A 1 125 ? 5.285 11.053 19.401 1.00 9.88 117 ASN A C 1
ATOM 936 O O . ASN A 1 125 ? 4.828 11.620 20.400 1.00 9.77 117 ASN A O 1
ATOM 941 N N . PRO A 1 126 ? 6.564 10.652 19.351 1.00 9.80 118 PRO A N 1
ATOM 942 C CA . PRO A 1 126 ? 7.439 10.918 20.506 1.00 10.98 118 PRO A CA 1
ATOM 943 C C . PRO A 1 126 ? 7.375 12.347 21.031 1.00 10.66 118 PRO A C 1
ATOM 944 O O . PRO A 1 126 ? 7.298 12.540 22.250 1.00 11.05 118 PRO A O 1
ATOM 948 N N . ALA A 1 127 ? 7.369 13.354 20.157 1.00 10.98 119 ALA A N 1
ATOM 949 C CA . ALA A 1 127 ? 7.340 14.733 20.639 1.00 11.83 119 ALA A CA 1
ATOM 950 C C . ALA A 1 127 ? 5.947 15.243 21.020 1.00 11.72 119 ALA A C 1
ATOM 951 O O . ALA A 1 127 ? 5.857 16.279 21.686 1.00 15.27 119 ALA A O 1
ATOM 953 N N . THR A 1 128 ? 4.878 14.558 20.648 1.00 10.85 120 THR A N 1
ATOM 954 C CA . THR A 1 128 ? 3.537 15.115 20.817 1.00 10.85 120 THR A CA 1
ATOM 955 C C . THR A 1 128 ? 3.145 15.149 22.294 1.00 12.84 120 THR A C 1
ATOM 956 O O . THR A 1 128 ? 3.193 14.107 22.959 1.00 12.07 120 THR A O 1
ATOM 960 N N . PRO A 1 129 ? 2.717 16.303 22.825 1.00 12.62 121 PRO A N 1
ATOM 961 C CA . PRO A 1 129 ? 2.327 16.370 24.242 1.00 13.17 121 PRO A CA 1
ATOM 962 C C . PRO A 1 129 ? 1.050 15.591 24.527 1.00 14.08 121 PRO A C 1
ATOM 963 O O . PRO A 1 129 ? 0.151 15.471 23.689 1.00 14.38 121 PRO A O 1
ATOM 967 N N . VAL A 1 130 ? 0.971 15.068 25.751 1.00 15.62 122 VAL A N 1
ATOM 968 C CA . VAL A 1 130 ? -0.213 14.309 26.131 1.00 15.49 122 VAL A CA 1
ATOM 969 C C . VAL A 1 130 ? -1.451 15.188 26.227 1.00 16.98 122 VAL A C 1
ATOM 970 O O . VAL A 1 130 ? -2.567 14.677 26.110 1.00 16.35 122 VAL A O 1
ATOM 974 N N . TYR A 1 131 ? -1.289 16.503 26.406 1.00 16.09 123 TYR A N 1
ATOM 975 C CA . TYR A 1 131 ? -2.446 17.375 26.596 1.00 16.49 123 TYR A CA 1
ATOM 976 C C . TYR A 1 131 ? -3.359 17.410 25.382 1.00 17.53 123 TYR A C 1
ATOM 977 O O . TYR A 1 131 ? -4.516 17.824 25.504 1.00 17.59 123 TYR A O 1
ATOM 986 N N . VAL A 1 132 ? -2.873 16.986 24.214 1.00 17.30 124 VAL A N 1
ATOM 987 C CA . VAL A 1 132 ? -3.719 16.930 23.036 1.00 20.37 124 VAL A CA 1
ATOM 988 C C . VAL A 1 132 ? -4.900 15.983 23.214 1.00 19.76 124 VAL A C 1
ATOM 989 O O . VAL A 1 132 ? -5.845 16.034 22.424 1.00 20.05 124 VAL A O 1
ATOM 993 N N . LEU A 1 133 ? -4.867 15.113 24.236 1.00 14.38 125 LEU A N 1
ATOM 994 C CA . LEU A 1 133 ? -5.947 14.165 24.503 1.00 15.07 125 LEU A CA 1
ATOM 995 C C . LEU A 1 133 ? -7.032 14.714 25.419 1.00 14.81 125 LEU A C 1
ATOM 996 O O . LEU A 1 133 ? -8.142 14.167 25.434 1.00 14.61 125 LEU A O 1
ATOM 1001 N N . GLU A 1 134 ? -6.745 15.778 26.173 1.00 14.22 126 GLU A N 1
ATOM 1002 C CA A GLU A 1 134 ? -7.565 16.110 27.336 0.53 15.19 126 GLU A CA 1
ATOM 1003 C CA B GLU A 1 134 ? -7.562 16.120 27.335 0.47 15.26 126 GLU A CA 1
ATOM 1004 C C . GLU A 1 134 ? -8.978 16.556 26.982 1.00 14.23 126 GLU A C 1
ATOM 1005 O O . GLU A 1 134 ? -9.856 16.491 27.843 1.00 16.65 126 GLU A O 1
ATOM 1016 N N . ASN A 1 135 ? -9.222 17.004 25.754 1.00 13.72 127 ASN A N 1
ATOM 1017 C CA . ASN A 1 135 ? -10.542 17.505 25.390 1.00 14.17 127 ASN A CA 1
ATOM 1018 C C . ASN A 1 135 ? -11.326 16.542 24.512 1.00 13.11 127 ASN A C 1
ATOM 1019 O O . ASN A 1 135 ? -12.398 16.906 24.024 1.00 13.89 127 ASN A O 1
ATOM 1024 N N . VAL A 1 136 ? -10.835 15.318 24.322 1.00 12.08 128 VAL A N 1
ATOM 1025 C CA . VAL A 1 136 ? -11.535 14.331 23.501 1.00 11.43 128 VAL A CA 1
ATOM 1026 C C . VAL A 1 136 ? -11.640 12.978 24.198 1.00 11.21 128 VAL A C 1
ATOM 1027 O O . VAL A 1 136 ? -11.873 11.961 23.538 1.00 10.80 128 VAL A O 1
ATOM 1031 N N . LEU A 1 137 ? -11.515 12.954 25.529 1.00 11.82 129 LEU A N 1
ATOM 1032 C CA . LEU A 1 137 ? -11.542 11.671 26.230 1.00 11.96 129 LEU A CA 1
ATOM 1033 C C . LEU A 1 137 ? -12.851 10.924 25.992 1.00 14.58 129 LEU A C 1
ATOM 1034 O O . LEU A 1 137 ? -12.858 9.693 25.870 1.00 13.52 129 LEU A O 1
ATOM 1039 N N . ASP A 1 138 ? -13.967 11.652 25.878 1.00 13.54 130 ASP A N 1
ATOM 1040 C CA . ASP A 1 138 ? -15.247 11.003 25.612 1.00 14.10 130 ASP A CA 1
ATOM 1041 C C . ASP A 1 138 ? -15.309 10.366 24.229 1.00 15.22 130 ASP A C 1
ATOM 1042 O O . ASP A 1 138 ? -16.183 9.529 23.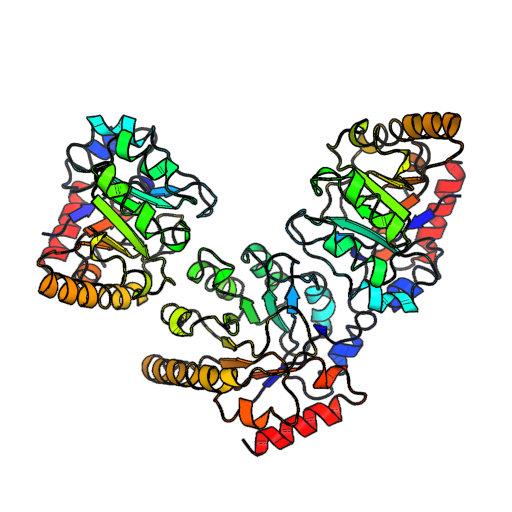981 1.00 17.19 130 ASP A O 1
ATOM 1047 N N . ARG A 1 139 ? -14.406 10.739 23.327 1.00 11.64 131 ARG A N 1
ATOM 1048 C CA . ARG A 1 139 ? -14.361 10.210 21.971 1.00 11.63 131 ARG A CA 1
ATOM 1049 C C . ARG A 1 139 ? -13.438 9.013 21.831 1.00 11.13 131 ARG A C 1
ATOM 1050 O O . ARG A 1 139 ? -13.428 8.386 20.764 1.00 12.45 131 ARG A O 1
ATOM 1058 N N . LEU A 1 140 ? -12.638 8.716 22.846 1.00 10.98 132 LEU A N 1
ATOM 1059 C CA . LEU A 1 140 ? -11.516 7.799 22.694 1.00 11.32 132 LEU A CA 1
ATOM 1060 C C . LEU A 1 140 ? -11.831 6.421 23.239 1.00 12.54 132 LEU A C 1
ATOM 1061 O O . LEU A 1 140 ? -12.359 6.280 24.345 1.00 13.91 132 LEU A O 1
ATOM 1066 N N . ASP A 1 141 ? -11.443 5.404 22.481 1.00 11.81 133 ASP A N 1
ATOM 1067 C CA . ASP A 1 141 ? -11.387 4.040 22.977 1.00 13.02 133 ASP A CA 1
ATOM 1068 C C . ASP A 1 141 ? -9.969 3.579 23.260 1.00 12.71 133 ASP A C 1
ATOM 1069 O O . ASP A 1 141 ? -9.771 2.672 24.075 1.00 13.65 133 ASP A O 1
ATOM 1074 N N . MET A 1 142 ? -8.978 4.198 22.623 1.00 11.77 134 MET A N 1
ATOM 1075 C CA . MET A 1 142 ? -7.595 3.789 22.791 1.00 11.98 134 MET A CA 1
ATOM 1076 C C . MET A 1 142 ? -6.699 4.987 22.523 1.00 11.07 134 MET A C 1
ATOM 1077 O O . MET A 1 142 ? -7.053 5.891 21.753 1.00 10.69 134 MET A O 1
ATOM 1082 N N . VAL A 1 143 ? -5.545 4.992 23.180 1.00 10.55 135 VAL A N 1
ATOM 1083 C CA . VAL A 1 143 ? -4.455 5.912 22.883 1.00 10.45 135 VAL A CA 1
ATOM 1084 C C . VAL A 1 143 ? -3.252 5.067 22.502 1.00 10.96 135 VAL A C 1
ATOM 1085 O O . VAL A 1 143 ? -2.894 4.130 23.227 1.00 11.55 135 VAL A O 1
ATOM 1089 N N . LEU A 1 144 ? -2.650 5.374 21.359 1.00 9.67 136 LEU A N 1
ATOM 1090 C CA . LEU A 1 144 ? -1.410 4.729 20.946 1.00 9.96 136 LEU A CA 1
ATOM 1091 C C . LEU A 1 144 ? -0.255 5.693 21.159 1.00 9.81 136 LEU A C 1
ATOM 1092 O O . LEU A 1 144 ? -0.278 6.816 20.638 1.00 10.98 136 LEU A O 1
ATOM 1097 N N . LEU A 1 145 ? 0.762 5.262 21.901 1.00 10.41 137 LEU A N 1
ATOM 1098 C CA . LEU A 1 145 ? 1.994 6.027 22.035 1.00 9.60 137 LEU A CA 1
ATOM 1099 C C . LEU A 1 145 ? 3.053 5.389 21.150 1.00 10.71 137 LEU A C 1
ATOM 1100 O O . LEU A 1 145 ? 3.353 4.199 21.296 1.00 11.85 137 LEU A O 1
ATOM 1105 N N . MET A 1 146 ? 3.608 6.175 20.234 1.00 10.48 138 MET A N 1
ATOM 1106 C CA . MET A 1 146 ? 4.759 5.735 19.465 1.00 10.72 138 MET A CA 1
ATOM 1107 C C . MET A 1 146 ? 6.020 5.805 20.320 1.00 12.03 138 MET A C 1
ATOM 1108 O O . MET A 1 146 ? 6.331 6.851 20.900 1.00 13.65 138 MET A O 1
ATOM 1113 N N . SER A 1 147 ? 6.755 4.699 20.379 1.00 11.00 139 SER A N 1
ATOM 1114 C CA . SER A 1 147 ? 8.054 4.650 21.031 1.00 11.72 139 SER A CA 1
ATOM 1115 C C . SER A 1 147 ? 9.190 4.723 20.025 1.00 11.78 139 SER A C 1
ATOM 1116 O O . SER A 1 147 ? 10.354 4.554 20.399 1.00 13.62 139 SER A O 1
ATOM 1119 N N . VAL A 1 148 ? 8.861 4.947 18.751 1.00 12.05 140 VAL A N 1
ATOM 1120 C CA . VAL A 1 148 ? 9.812 5.274 17.693 1.00 12.04 140 VAL A CA 1
ATOM 1121 C C . VAL A 1 148 ? 9.160 6.339 16.821 1.00 11.64 140 VAL A C 1
ATOM 1122 O O . VAL A 1 148 ? 7.952 6.578 16.889 1.00 11.45 140 VAL A O 1
ATOM 1126 N N . ASN A 1 149 ? 9.959 6.984 15.992 1.00 12.10 141 ASN A N 1
ATOM 1127 C CA . ASN A 1 149 ? 9.378 7.910 15.024 1.00 12.19 141 ASN A CA 1
ATOM 1128 C C . ASN A 1 149 ? 8.683 7.111 13.935 1.00 12.87 141 ASN A C 1
ATOM 1129 O O . ASN A 1 149 ? 9.323 6.249 13.322 1.00 14.51 141 ASN A O 1
ATOM 1134 N N . PRO A 1 150 ? 7.389 7.336 13.683 1.00 12.62 142 PRO A N 1
ATOM 1135 C CA . PRO A 1 150 ? 6.661 6.494 12.725 1.00 15.45 142 PRO A CA 1
ATOM 1136 C C . PRO A 1 150 ? 7.237 6.547 11.321 1.00 16.28 142 PRO A C 1
ATOM 1137 O O . PRO A 1 150 ? 7.765 7.563 10.863 1.00 15.85 142 PRO A O 1
ATOM 1141 N N . GLY A 1 151 ? 7.112 5.421 10.627 1.00 17.06 143 GLY A N 1
ATOM 1142 C CA . GLY A 1 151 ? 7.525 5.321 9.250 1.00 20.02 143 GLY A CA 1
ATOM 1143 C C . GLY A 1 151 ? 8.143 3.975 8.942 1.00 22.06 143 GLY A C 1
ATOM 1144 O O . GLY A 1 151 ? 8.015 3.481 7.822 1.00 23.76 143 GLY A O 1
ATOM 1145 N N . PHE A 1 152 ? 8.803 3.364 9.928 1.00 21.23 144 PHE A N 1
ATOM 1146 C CA . PHE A 1 152 ? 9.627 2.193 9.662 1.00 22.16 144 PHE A CA 1
ATOM 1147 C C . PHE A 1 152 ? 9.589 1.250 10.856 1.00 19.87 144 PHE A C 1
ATOM 1148 O O . PHE A 1 152 ? 9.497 1.682 12.005 1.00 19.84 144 PHE A O 1
ATOM 1156 N N . GLY A 1 153 ? 9.676 -0.050 10.568 1.00 24.53 145 GLY A N 1
ATOM 1157 C CA . GLY A 1 153 ? 9.882 -1.035 11.607 1.00 27.84 145 GLY A CA 1
ATOM 1158 C C . GLY A 1 153 ? 11.353 -1.172 11.948 1.00 26.89 145 GLY A C 1
ATOM 1159 O O . GLY A 1 153 ? 12.225 -0.560 11.334 1.00 23.85 145 GLY A O 1
ATOM 1160 N N . GLY A 1 154 ? 11.628 -1.990 12.964 1.00 23.36 146 GLY A N 1
ATOM 1161 C CA . GLY A 1 154 ? 12.999 -2.328 13.303 1.00 23.81 146 GLY A CA 1
ATOM 1162 C C . GLY A 1 154 ? 13.791 -1.261 14.030 1.00 24.67 146 GLY A C 1
ATOM 1163 O O . GLY A 1 154 ? 15.006 -1.426 14.195 1.00 28.77 146 GLY A O 1
ATOM 1164 N N . GLN A 1 155 ? 13.153 -0.179 14.469 1.00 22.47 147 GLN A N 1
ATOM 1165 C CA . GLN A 1 155 ? 13.820 0.900 15.184 1.00 19.06 147 GLN A CA 1
ATOM 1166 C C . GLN A 1 155 ? 13.865 0.603 16.685 1.00 23.24 147 GLN A C 1
ATOM 1167 O O . GLN A 1 155 ? 13.226 -0.331 17.173 1.00 23.22 147 GLN A O 1
ATOM 1173 N N . SER A 1 156 ? 14.632 1.411 17.426 1.00 20.65 148 SER A N 1
ATOM 1174 C CA . SER A 1 156 ? 14.854 1.171 18.851 1.00 20.23 148 SER A CA 1
ATOM 1175 C C . SER A 1 156 ? 13.912 1.995 19.722 1.00 17.21 148 SER A C 1
ATOM 1176 O O . SER A 1 156 ? 13.709 3.191 19.488 1.00 17.75 148 SER A O 1
ATOM 1179 N N . PHE A 1 157 ? 13.370 1.343 20.749 1.00 16.06 149 PHE A N 1
ATOM 1180 C CA . PHE A 1 157 ? 12.451 1.965 21.694 1.00 15.38 149 PHE A CA 1
ATOM 1181 C C . PHE A 1 157 ? 13.090 3.190 22.340 1.00 14.87 149 PHE A C 1
ATOM 1182 O O . PHE A 1 157 ? 14.193 3.117 22.883 1.00 18.41 149 PHE A O 1
ATOM 1190 N N . ILE A 1 158 ? 12.382 4.314 22.296 1.00 13.82 150 ILE A N 1
ATOM 1191 C CA . ILE A 1 158 ? 12.848 5.566 22.889 1.00 15.45 150 ILE A CA 1
ATOM 1192 C C . ILE A 1 158 ? 12.552 5.540 24.387 1.00 16.29 150 ILE A C 1
ATOM 1193 O O . ILE A 1 158 ? 11.379 5.472 24.779 1.00 14.76 150 ILE A O 1
ATOM 1198 N N . PRO A 1 159 ? 13.572 5.590 25.255 1.00 16.86 151 PRO A N 1
ATOM 1199 C CA . PRO A 1 159 ? 13.326 5.371 26.697 1.00 17.03 151 PRO A CA 1
ATOM 1200 C C . PRO A 1 159 ? 12.334 6.338 27.324 1.00 15.15 151 PRO A C 1
ATOM 1201 O O . PRO A 1 159 ? 11.550 5.926 28.191 1.00 16.96 151 PRO A O 1
ATOM 1205 N N . HIS A 1 160 ? 12.320 7.602 26.887 1.00 16.27 152 HIS A N 1
ATOM 1206 C CA . HIS A 1 160 ? 11.391 8.583 27.443 1.00 14.47 152 HIS A CA 1
ATOM 1207 C C . HIS A 1 160 ? 9.930 8.175 27.273 1.00 13.89 152 HIS A C 1
ATOM 1208 O O . HIS A 1 160 ? 9.073 8.669 28.016 1.00 14.61 152 HIS A O 1
ATOM 1215 N N . THR A 1 161 ? 9.628 7.279 26.329 1.00 13.84 153 THR A N 1
ATOM 1216 C CA . THR A 1 161 ? 8.251 6.813 26.163 1.00 12.15 153 THR A CA 1
ATOM 1217 C C . THR A 1 161 ? 7.666 6.284 27.472 1.00 14.00 153 THR A C 1
ATOM 1218 O O . THR A 1 161 ? 6.469 6.448 27.726 1.00 13.67 153 THR A O 1
ATOM 1222 N N . LEU A 1 162 ? 8.483 5.634 28.309 1.00 13.39 154 LEU A N 1
ATOM 1223 C CA . LEU A 1 162 ? 7.956 5.099 29.564 1.00 15.57 154 LEU A CA 1
ATOM 1224 C C . LEU A 1 162 ? 7.318 6.190 30.414 1.00 16.62 154 LEU A C 1
ATOM 1225 O O . LEU A 1 162 ? 6.248 5.978 30.997 1.00 17.25 154 LEU A O 1
ATOM 1230 N N . GLU A 1 163 ? 7.953 7.365 30.492 1.00 15.71 155 GLU A N 1
ATOM 1231 C CA . GLU A 1 163 ? 7.380 8.465 31.262 1.00 18.81 155 GLU A CA 1
ATOM 1232 C C . GLU A 1 163 ? 6.068 8.939 30.652 1.00 14.91 155 GLU A C 1
ATOM 1233 O O . GLU A 1 163 ? 5.111 9.239 31.377 1.00 17.33 155 GLU A O 1
ATOM 1239 N N . LYS A 1 164 ? 6.000 9.009 29.319 1.00 13.66 156 LYS A N 1
ATOM 1240 C CA . LYS A 1 164 ? 4.757 9.409 28.667 1.00 13.42 156 LYS A CA 1
ATOM 1241 C C . LYS A 1 164 ? 3.655 8.390 28.910 1.00 13.59 156 LYS A C 1
ATOM 1242 O O . LYS A 1 164 ? 2.490 8.762 29.100 1.00 14.20 156 LYS A O 1
ATOM 1248 N N . ILE A 1 165 ? 3.994 7.096 28.871 1.00 13.85 157 ILE A N 1
ATOM 1249 C CA . ILE A 1 165 ? 3.001 6.064 29.160 1.00 14.13 157 ILE A CA 1
ATOM 1250 C C . ILE A 1 165 ? 2.433 6.260 30.556 1.00 14.66 157 ILE A C 1
ATOM 1251 O O . ILE A 1 165 ? 1.217 6.210 30.762 1.00 15.48 157 ILE A O 1
ATOM 1256 N N . ARG A 1 166 ? 3.310 6.505 31.533 1.00 14.52 158 ARG A N 1
ATOM 1257 C CA . ARG A 1 166 ? 2.860 6.746 32.899 1.00 16.34 158 ARG A CA 1
ATOM 1258 C C . ARG A 1 166 ? 1.936 7.953 32.960 1.00 15.48 158 ARG A C 1
ATOM 1259 O O . ARG A 1 166 ? 0.907 7.920 33.645 1.00 17.44 158 ARG A O 1
ATOM 1267 N N . GLN A 1 167 ? 2.280 9.020 32.232 1.00 15.75 159 GLN A N 1
ATOM 1268 C CA A GLN A 1 167 ? 1.463 10.230 32.240 0.53 17.30 159 GLN A CA 1
ATOM 1269 C CA B GLN A 1 167 ? 1.458 10.227 32.247 0.47 17.24 159 GLN A CA 1
ATOM 1270 C C . GLN A 1 167 ? 0.087 9.970 31.638 1.00 14.80 159 GLN A C 1
ATOM 1271 O O . GLN A 1 167 ? -0.933 10.417 32.180 1.00 18.85 159 GLN A O 1
ATOM 1282 N N . VAL A 1 168 ? 0.039 9.252 30.519 1.00 15.15 160 VAL A N 1
ATOM 1283 C CA . VAL A 1 168 ? -1.239 8.928 29.896 1.00 13.99 160 VAL A CA 1
ATOM 1284 C C . VAL A 1 168 ? -2.064 8.022 30.798 1.00 17.70 160 VAL A C 1
ATOM 1285 O O . VAL A 1 168 ? -3.274 8.210 30.944 1.00 17.02 160 VAL A O 1
ATOM 1289 N N . ARG A 1 169 ? -1.429 7.027 31.420 1.00 14.89 161 ARG A N 1
ATOM 1290 C CA . ARG A 1 169 ? -2.174 6.122 32.289 1.00 15.74 161 ARG A CA 1
ATOM 1291 C C . ARG A 1 169 ? -2.797 6.872 33.465 1.00 16.51 161 ARG A C 1
ATOM 1292 O O . ARG A 1 169 ? -3.937 6.591 33.852 1.00 17.12 161 ARG A O 1
ATOM 1300 N N . ALA A 1 170 ? -2.084 7.847 34.028 1.00 16.66 162 ALA A N 1
ATOM 1301 C CA . ALA A 1 170 ? -2.662 8.635 35.114 1.00 18.21 162 ALA A CA 1
ATOM 1302 C C . ALA A 1 170 ? -3.858 9.446 34.632 1.00 17.79 162 ALA A C 1
ATOM 1303 O O . ALA A 1 170 ? -4.887 9.521 35.320 1.00 19.12 162 ALA A O 1
ATOM 1305 N N . MET A 1 171 ? -3.744 10.060 33.452 1.00 18.01 163 MET A N 1
ATOM 1306 C CA . MET A 1 171 ? -4.865 10.808 32.891 1.00 16.80 163 MET A CA 1
ATOM 1307 C C . MET A 1 171 ? -6.062 9.899 32.654 1.00 17.67 163 MET A C 1
ATOM 1308 O O . MET A 1 171 ? -7.199 10.245 32.995 1.00 18.55 163 MET A O 1
ATOM 1313 N N . LEU A 1 172 ? -5.822 8.729 32.061 1.00 17.87 164 LEU A N 1
ATOM 1314 C CA . LEU A 1 172 ? -6.911 7.805 31.769 1.00 17.05 164 LEU A CA 1
ATOM 1315 C C . LEU A 1 172 ? -7.489 7.183 33.034 1.00 19.89 164 LEU A C 1
ATOM 1316 O O . LEU A 1 172 ? -8.689 6.887 33.075 1.00 20.40 164 LEU A O 1
ATOM 1321 N N . ASP A 1 173 ? -6.662 6.967 34.062 1.00 19.72 165 ASP A N 1
ATOM 1322 C CA . ASP A 1 173 ? -7.183 6.496 35.343 1.00 20.76 165 ASP A CA 1
ATOM 1323 C C . ASP A 1 173 ? -8.159 7.505 35.937 1.00 20.10 165 ASP A C 1
ATOM 1324 O O . ASP A 1 173 ? -9.228 7.137 36.441 1.00 20.76 165 ASP A O 1
ATOM 1329 N N . ARG A 1 174 ? -7.799 8.788 35.912 1.00 19.89 166 ARG A N 1
ATOM 1330 C CA . ARG A 1 174 ? -8.713 9.800 36.426 1.00 20.39 166 ARG A CA 1
ATOM 1331 C C . ARG A 1 174 ? -9.993 9.838 35.600 1.00 22.41 166 ARG A C 1
ATOM 1332 O O . ARG A 1 174 ? -11.094 9.962 36.150 1.00 24.09 166 ARG A O 1
ATOM 1334 N N . TYR A 1 175 ? -9.871 9.695 34.276 1.00 20.99 167 TYR A N 1
ATOM 1335 C CA . TYR A 1 175 ? -11.061 9.705 33.434 1.00 21.57 167 TYR A CA 1
ATOM 1336 C C . TYR A 1 175 ? -11.947 8.496 33.705 1.00 20.78 167 TYR A C 1
ATOM 1337 O O . TYR A 1 175 ? -13.178 8.614 33.724 1.00 21.70 167 TYR A O 1
ATOM 1346 N N . GLU A 1 176 ? -11.346 7.323 33.913 1.00 21.12 168 GLU A N 1
ATOM 1347 C CA . GLU A 1 176 ? -12.156 6.150 34.224 1.00 25.39 168 GLU A CA 1
ATOM 1348 C C . GLU A 1 176 ? -12.918 6.343 35.528 1.00 25.53 168 GLU A C 1
ATOM 1349 O O . GLU A 1 176 ? -14.061 5.892 35.665 1.00 27.33 168 GLU A O 1
ATOM 1355 N N . GLY A 1 177 ? -12.311 7.028 36.494 1.00 24.78 169 GLY A N 1
ATOM 1356 C CA . GLY A 1 177 ? -13.015 7.289 37.738 1.00 23.66 169 GLY A CA 1
ATOM 1357 C C . GLY A 1 177 ? -14.204 8.211 37.545 1.00 27.13 169 GLY A C 1
ATOM 1358 O O . GLY A 1 177 ? -15.244 8.039 38.186 1.00 31.60 169 GLY A O 1
ATOM 1359 N N . LYS A 1 178 ? -14.074 9.197 36.657 1.00 25.70 170 LYS A N 1
ATOM 1360 C CA . LYS A 1 178 ? -15.170 10.133 36.431 1.00 25.92 170 LYS A CA 1
ATOM 1361 C C . LYS A 1 178 ? -16.273 9.513 35.580 1.00 27.30 170 LYS A C 1
ATOM 1362 O O . LYS A 1 178 ? -17.461 9.721 35.851 1.00 29.36 170 LYS A O 1
ATOM 1364 N N . SER A 1 179 ? -15.897 8.734 34.565 1.00 28.04 171 SER A N 1
ATOM 1365 C CA . SER A 1 179 ? -16.829 8.264 33.551 1.00 25.62 171 SER A CA 1
ATOM 1366 C C . SER A 1 179 ? -17.181 6.789 33.653 1.00 29.27 171 SER A C 1
ATOM 1367 O O . SER A 1 179 ? -18.174 6.370 33.049 1.00 32.34 171 SER A O 1
ATOM 1370 N N . GLY A 1 180 ? -16.392 5.990 34.370 1.00 26.91 172 GLY A N 1
ATOM 1371 C CA . GLY A 1 180 ? -16.551 4.551 34.350 1.00 24.05 172 GLY A CA 1
ATOM 1372 C C . GLY A 1 180 ? -16.015 3.856 33.112 1.00 33.66 172 GLY A C 1
ATOM 1373 O O . GLY A 1 180 ? -16.167 2.631 33.002 1.00 33.13 172 GLY A O 1
ATOM 1374 N N . ARG A 1 181 ? -15.389 4.586 32.187 1.00 26.08 173 ARG A N 1
ATOM 1375 C CA A ARG A 1 181 ? -14.889 4.037 30.930 0.40 25.29 173 ARG A CA 1
ATOM 1376 C CA B ARG A 1 181 ? -14.891 4.017 30.943 0.60 24.91 173 ARG A CA 1
ATOM 1377 C C . ARG A 1 181 ? -13.377 3.871 31.000 1.00 23.35 173 ARG A C 1
ATOM 1378 O O . ARG A 1 181 ? -12.663 4.825 31.325 1.00 24.07 173 ARG A O 1
ATOM 1393 N N . ARG A 1 182 ? -12.889 2.685 30.647 1.00 21.54 174 ARG A N 1
ATOM 1394 C CA . ARG A 1 182 ? -11.456 2.429 30.571 1.00 20.07 174 ARG A CA 1
ATOM 1395 C C . ARG A 1 182 ? -10.990 2.569 29.122 1.00 20.07 174 ARG A C 1
ATOM 1396 O O . ARG A 1 182 ? -11.428 1.817 28.244 1.00 21.62 174 ARG A O 1
ATOM 1404 N N . ILE A 1 183 ? -10.117 3.538 28.877 1.00 15.37 175 ILE A N 1
ATOM 1405 C CA . ILE A 1 183 ? -9.500 3.724 27.569 1.00 14.02 175 ILE A CA 1
ATOM 1406 C C . ILE A 1 183 ? -8.209 2.916 27.548 1.00 15.19 175 ILE A C 1
ATOM 1407 O O . ILE A 1 183 ? -7.410 2.989 28.489 1.00 17.24 175 ILE A O 1
ATOM 1412 N N . ALA A 1 184 ? -8.010 2.139 26.486 1.00 14.57 176 ALA A N 1
ATOM 1413 C CA . ALA A 1 184 ? -6.831 1.289 26.379 1.00 13.34 176 ALA A CA 1
ATOM 1414 C C . ALA A 1 184 ? -5.602 2.105 25.988 1.00 12.94 176 ALA A C 1
ATOM 1415 O O . ALA A 1 184 ? -5.703 3.150 25.333 1.00 13.36 176 ALA A O 1
ATOM 1417 N N . ILE A 1 185 ? -4.428 1.606 26.377 1.00 13.80 177 ILE A N 1
ATOM 1418 C CA . ILE A 1 185 ? -3.144 2.212 26.028 1.00 12.11 177 ILE A CA 1
ATOM 1419 C C . ILE A 1 185 ? -2.341 1.208 25.223 1.00 11.76 177 ILE A C 1
ATOM 1420 O O . ILE A 1 185 ? -2.012 0.120 25.725 1.00 13.07 177 ILE A O 1
ATOM 1425 N N . GLU A 1 186 ? -2.035 1.570 23.984 1.00 10.42 178 GLU A N 1
ATOM 1426 C CA . GLU A 1 186 ? -1.231 0.775 23.071 1.00 11.11 178 GLU A CA 1
ATOM 1427 C C . GLU A 1 186 ? 0.117 1.461 22.898 1.00 10.08 178 GLU A C 1
ATOM 1428 O O . GLU A 1 186 ? 0.214 2.687 22.987 1.00 11.28 178 GLU A O 1
ATOM 1434 N N . VAL A 1 187 ? 1.167 0.670 22.668 1.00 10.37 179 VAL A N 1
ATOM 1435 C CA . VAL A 1 187 ? 2.505 1.195 22.400 1.00 10.33 179 VAL A CA 1
ATOM 1436 C C . VAL A 1 187 ? 3.055 0.485 21.171 1.00 10.96 179 VAL A C 1
ATOM 1437 O O . VAL A 1 187 ? 2.837 -0.721 20.994 1.00 12.04 179 VAL A O 1
ATOM 1441 N N . ASP A 1 188 ? 3.755 1.232 20.315 1.00 11.00 180 ASP A N 1
ATOM 1442 C CA A ASP A 1 188 ? 4.244 0.741 19.027 0.53 13.04 180 ASP A CA 1
ATOM 1443 C CA B ASP A 1 188 ? 4.313 0.659 19.103 0.47 12.76 180 ASP A CA 1
ATOM 1444 C C . ASP A 1 188 ? 5.652 1.292 18.805 1.00 12.68 180 ASP A C 1
ATOM 1445 O O . ASP A 1 188 ? 5.804 2.514 18.753 1.00 12.38 180 ASP A O 1
ATOM 1454 N N . GLY A 1 189 ? 6.643 0.419 18.638 1.00 13.73 181 GLY A N 1
ATOM 1455 C CA . GLY A 1 189 ? 7.971 0.854 18.255 1.00 13.44 181 GLY A CA 1
ATOM 1456 C C . GLY A 1 189 ? 9.080 0.186 19.043 1.00 13.63 181 GLY A C 1
ATOM 1457 O O . GLY A 1 189 ? 9.341 0.551 20.194 1.00 15.86 181 GLY A O 1
ATOM 1458 N N . GLY A 1 190 ? 9.738 -0.797 18.433 1.00 13.34 182 GLY A N 1
ATOM 1459 C CA . GLY A 1 190 ? 10.857 -1.451 19.091 1.00 16.35 182 GLY A CA 1
ATOM 1460 C C . GLY A 1 190 ? 10.496 -2.286 20.302 1.00 14.86 182 GLY A C 1
ATOM 1461 O O . GLY A 1 190 ? 11.335 -2.463 21.193 1.00 16.59 182 GLY A O 1
ATOM 1462 N N . ILE A 1 191 ? 9.273 -2.801 20.368 1.00 14.75 183 ILE A N 1
ATOM 1463 C CA . ILE A 1 191 ? 8.890 -3.641 21.498 1.00 14.49 183 ILE A CA 1
ATOM 1464 C C . ILE A 1 191 ? 9.433 -5.045 21.276 1.00 16.85 183 ILE A C 1
ATOM 1465 O O . ILE A 1 191 ? 9.252 -5.638 20.205 1.00 18.09 183 ILE A O 1
ATOM 1470 N N . LYS A 1 192 ? 10.113 -5.570 22.286 1.00 15.95 184 LYS A N 1
ATOM 1471 C CA . LYS A 1 192 ? 10.776 -6.860 22.221 1.00 18.60 184 LYS A CA 1
ATOM 1472 C C . LYS A 1 192 ? 10.451 -7.620 23.495 1.00 17.09 184 LYS A C 1
ATOM 1473 O O . LYS A 1 192 ? 9.976 -7.048 24.479 1.00 18.39 184 LYS A O 1
ATOM 1479 N N . THR A 1 193 ? 10.706 -8.926 23.472 1.00 18.23 185 THR A N 1
ATOM 1480 C CA . THR A 1 193 ? 10.516 -9.719 24.680 1.00 19.76 185 THR A CA 1
ATOM 1481 C C . THR A 1 193 ? 11.269 -9.110 25.856 1.00 21.50 185 THR A C 1
ATOM 1482 O O . THR A 1 193 ? 10.756 -9.071 26.979 1.00 21.21 185 THR A O 1
ATOM 1486 N N . ASP A 1 194 ? 12.476 -8.593 25.608 1.00 22.26 186 ASP A N 1
ATOM 1487 C CA . ASP A 1 194 ? 13.323 -8.093 26.683 1.00 22.75 186 ASP A CA 1
ATOM 1488 C C . ASP A 1 194 ? 12.890 -6.742 27.242 1.00 22.76 186 ASP A C 1
ATOM 1489 O O . ASP A 1 194 ? 13.410 -6.340 28.286 1.00 24.93 186 ASP A O 1
ATOM 1494 N N . ASN A 1 195 ? 11.961 -6.028 26.603 1.00 19.05 187 ASN A N 1
ATOM 1495 C CA . ASN A 1 195 ? 11.489 -4.771 27.168 1.00 17.54 187 ASN A CA 1
ATOM 1496 C C . ASN A 1 195 ? 9.986 -4.706 27.402 1.00 15.59 187 ASN A C 1
ATOM 1497 O O . ASN A 1 195 ? 9.508 -3.703 27.943 1.00 17.58 187 ASN A O 1
ATOM 1502 N N . ILE A 1 196 ? 9.236 -5.750 27.048 1.00 15.64 188 ILE A N 1
ATOM 1503 C CA . ILE A 1 196 ? 7.781 -5.645 27.100 1.00 15.55 188 ILE A CA 1
ATOM 1504 C C . ILE A 1 196 ? 7.279 -5.495 28.536 1.00 17.27 188 ILE A C 1
ATOM 1505 O O . ILE A 1 196 ? 6.304 -4.773 28.781 1.00 16.09 188 ILE A O 1
ATOM 1510 N N . ALA A 1 197 ? 7.942 -6.132 29.506 1.00 18.73 189 ALA A N 1
ATOM 1511 C CA . ALA A 1 197 ? 7.511 -6.004 30.896 1.00 19.37 189 ALA A CA 1
ATOM 1512 C C . ALA A 1 197 ? 7.600 -4.559 31.373 1.00 18.55 189 ALA A C 1
ATOM 1513 O O . ALA A 1 197 ? 6.710 -4.075 32.085 1.00 18.78 189 ALA A O 1
ATOM 1515 N N . ALA A 1 198 ? 8.670 -3.853 30.993 1.00 18.92 190 ALA A N 1
ATOM 1516 C CA . ALA A 1 198 ? 8.813 -2.455 31.391 1.00 18.32 190 ALA A CA 1
ATOM 1517 C C . ALA A 1 198 ? 7.726 -1.591 30.773 1.00 17.36 190 ALA A C 1
ATOM 1518 O O . ALA A 1 198 ? 7.245 -0.647 31.410 1.00 19.00 190 ALA A O 1
ATOM 1520 N N . VAL A 1 199 ? 7.321 -1.903 29.538 1.00 14.56 191 VAL A N 1
ATOM 1521 C CA . VAL A 1 199 ? 6.249 -1.145 28.898 1.00 14.46 191 VAL A CA 1
ATOM 1522 C C . VAL A 1 199 ? 4.930 -1.371 29.629 1.00 15.89 191 VAL A C 1
ATOM 1523 O O . VAL A 1 199 ? 4.156 -0.430 29.851 1.00 15.09 191 VAL A O 1
ATOM 1527 N N . ALA A 1 200 ? 4.662 -2.619 30.029 1.00 16.17 192 ALA A N 1
ATOM 1528 C CA . ALA A 1 200 ? 3.460 -2.911 30.805 1.00 15.56 192 ALA A CA 1
ATOM 1529 C C . ALA A 1 200 ? 3.507 -2.239 32.174 1.00 16.57 192 ALA A C 1
ATOM 1530 O O . ALA A 1 200 ? 2.503 -1.680 32.631 1.00 18.52 192 ALA A O 1
ATOM 1532 N N . ARG A 1 201 ? 4.660 -2.295 32.848 1.00 16.83 193 ARG A N 1
ATOM 1533 C CA . ARG A 1 201 ? 4.757 -1.683 34.169 1.00 18.83 193 ARG A CA 1
ATOM 1534 C C . ARG A 1 201 ? 4.510 -0.182 34.109 1.00 18.78 193 ARG A C 1
ATOM 1535 O O . ARG A 1 201 ? 3.981 0.400 35.061 1.00 21.59 193 ARG A O 1
ATOM 1543 N N . ALA A 1 202 ? 4.869 0.457 32.998 1.00 16.89 194 ALA A N 1
ATOM 1544 C CA . ALA A 1 202 ? 4.610 1.883 32.846 1.00 18.77 194 ALA A CA 1
ATOM 1545 C C . ALA A 1 202 ? 3.124 2.191 32.702 1.00 16.65 194 ALA A C 1
ATOM 1546 O O . ALA A 1 202 ? 2.717 3.333 32.946 1.00 18.32 194 ALA A O 1
ATOM 1548 N N . GLY A 1 203 ? 2.314 1.213 32.297 1.00 17.35 195 GLY A N 1
ATOM 1549 C CA . GLY A 1 203 ? 0.875 1.390 32.274 1.00 16.94 195 GLY A CA 1
ATOM 1550 C C . GLY A 1 203 ? 0.176 0.980 30.992 1.00 15.93 195 GLY A C 1
ATOM 1551 O O . GLY A 1 203 ? -1.046 1.136 30.891 1.00 19.44 195 GLY A O 1
ATOM 1552 N N . ALA A 1 204 ? 0.912 0.437 30.020 1.00 14.99 196 ALA A N 1
ATOM 1553 C CA . ALA A 1 204 ? 0.310 0.045 28.754 1.00 14.12 196 ALA A CA 1
ATOM 1554 C C . ALA A 1 204 ? -0.337 -1.334 28.870 1.00 14.61 196 ALA A C 1
ATOM 1555 O O . ALA A 1 204 ? 0.010 -2.146 29.733 1.00 16.40 196 ALA A O 1
ATOM 1557 N N . ASP A 1 205 ? -1.298 -1.595 27.986 1.00 13.50 197 ASP A N 1
ATOM 1558 C CA . ASP A 1 205 ? -1.977 -2.884 27.969 1.00 13.61 197 ASP A CA 1
ATOM 1559 C C . ASP A 1 205 ? -1.996 -3.564 26.609 1.00 12.81 197 ASP A C 1
ATOM 1560 O O . ASP A 1 205 ? -2.318 -4.757 26.546 1.00 14.06 197 ASP A O 1
ATOM 1565 N N . THR A 1 206 ? -1.669 -2.863 25.530 1.00 12.48 198 THR A N 1
ATOM 1566 C CA . THR A 1 206 ? -1.705 -3.423 24.188 1.00 12.27 198 THR A CA 1
ATOM 1567 C C . THR A 1 206 ? -0.352 -3.138 23.553 1.00 11.50 198 THR A C 1
ATOM 1568 O O . THR A 1 206 ? 0.116 -1.996 23.570 1.00 12.04 198 THR A O 1
ATOM 1572 N N . PHE A 1 207 ? 0.282 -4.168 23.006 1.00 12.34 199 PHE A N 1
ATOM 1573 C CA . PHE A 1 207 ? 1.679 -4.093 22.590 1.00 12.11 199 PHE A CA 1
ATOM 1574 C C . PHE A 1 207 ? 1.799 -4.482 21.127 1.00 11.90 199 PHE A C 1
ATOM 1575 O O . PHE A 1 207 ? 1.516 -5.629 20.764 1.00 12.81 199 PHE A O 1
ATOM 1583 N N . VAL A 1 208 ? 2.213 -3.527 20.292 1.00 11.57 200 VAL A N 1
ATOM 1584 C CA . VAL A 1 208 ? 2.432 -3.768 18.872 1.00 11.13 200 VAL A CA 1
ATOM 1585 C C . VAL A 1 208 ? 3.872 -4.215 18.705 1.00 13.08 200 VAL A C 1
ATOM 1586 O O . VAL A 1 208 ? 4.790 -3.584 19.239 1.00 14.50 200 VAL A O 1
ATOM 1590 N N . ALA A 1 209 ? 4.079 -5.304 17.973 1.00 12.41 201 ALA A N 1
ATOM 1591 C CA . ALA A 1 209 ? 5.432 -5.746 17.668 1.00 12.95 201 ALA A CA 1
ATOM 1592 C C . ALA A 1 209 ? 5.483 -6.268 16.243 1.00 11.48 201 ALA A C 1
ATOM 1593 O O . ALA A 1 209 ? 4.644 -7.081 15.845 1.00 12.52 201 ALA A O 1
ATOM 1595 N N . GLY A 1 210 ? 6.463 -5.791 15.484 1.00 13.63 202 GLY A N 1
ATOM 1596 C CA . GLY A 1 210 ? 6.650 -6.224 14.112 1.00 14.48 202 GLY A CA 1
ATOM 1597 C C . GLY A 1 210 ? 7.854 -7.118 13.962 1.00 13.81 202 GLY A C 1
ATOM 1598 O O . GLY A 1 210 ? 7.732 -8.347 13.882 1.00 14.87 202 GLY A O 1
ATOM 1599 N N . SER A 1 211 ? 9.035 -6.502 13.953 1.00 16.23 203 SER A N 1
ATOM 1600 C CA . SER A 1 211 ? 10.252 -7.260 13.688 1.00 16.78 203 SER A CA 1
ATOM 1601 C C . SER A 1 211 ? 10.506 -8.327 14.745 1.00 17.43 203 SER A C 1
ATOM 1602 O O . SER A 1 211 ? 11.020 -9.399 14.418 1.00 19.59 203 SER A O 1
ATOM 1605 N N . ALA A 1 212 ? 10.134 -8.077 16.004 1.00 14.57 204 ALA A N 1
ATOM 1606 C CA . ALA A 1 212 ? 10.385 -9.078 17.041 1.00 15.67 204 ALA A CA 1
ATOM 1607 C C . ALA A 1 212 ? 9.603 -10.364 16.818 1.00 16.77 204 ALA A C 1
ATOM 1608 O O . ALA A 1 212 ? 10.036 -11.421 17.293 1.00 18.62 204 ALA A O 1
ATOM 1610 N N . ILE A 1 213 ? 8.481 -10.308 16.100 1.00 14.34 205 ILE A N 1
ATOM 1611 C CA . ILE A 1 213 ? 7.663 -11.493 15.855 1.00 13.70 205 ILE A CA 1
ATOM 1612 C C . ILE A 1 213 ? 7.912 -12.006 14.442 1.00 15.77 205 ILE A C 1
ATOM 1613 O O . ILE A 1 213 ? 8.442 -13.106 14.253 1.00 16.92 205 ILE A O 1
ATOM 1618 N N . PHE A 1 214 ? 7.561 -11.199 13.438 1.00 17.42 206 PHE A N 1
ATOM 1619 C CA . PHE A 1 214 ? 7.660 -11.641 12.052 1.00 18.47 206 PHE A CA 1
ATOM 1620 C C . PHE A 1 214 ? 9.097 -11.849 11.591 1.00 19.62 206 PHE A C 1
ATOM 1621 O O . PHE A 1 214 ? 9.322 -12.607 10.641 1.00 21.77 206 PHE A O 1
ATOM 1629 N N . GLY A 1 215 ? 10.071 -11.191 12.219 1.00 18.48 207 GLY A N 1
ATOM 1630 C CA . GLY A 1 215 ? 11.455 -11.420 11.863 1.00 22.49 207 GLY A CA 1
ATOM 1631 C C . GLY A 1 215 ? 12.084 -12.654 12.463 1.00 26.97 207 GLY A C 1
ATOM 1632 O O . GLY A 1 215 ? 13.282 -12.882 12.271 1.00 28.56 207 GLY A O 1
ATOM 1633 N N . LYS A 1 216 ? 11.311 -13.457 13.188 1.00 23.10 208 LYS A N 1
ATOM 1634 C CA . LYS A 1 216 ? 11.768 -14.675 13.834 1.00 27.39 208 LYS A CA 1
ATOM 1635 C C . LYS A 1 216 ? 11.096 -15.891 13.205 1.00 30.19 208 LYS A C 1
ATOM 1636 O O . LYS A 1 216 ? 10.026 -15.776 12.596 1.00 28.15 208 LYS A O 1
ATOM 1642 N N . PRO A 1 217 ? 11.707 -17.081 13.312 1.00 27.52 209 PRO A N 1
ATOM 1643 C CA . PRO A 1 217 ? 11.151 -18.253 12.621 1.00 28.96 209 PRO A CA 1
ATOM 1644 C C . PRO A 1 217 ? 9.918 -18.862 13.275 1.00 29.83 209 PRO A C 1
ATOM 1645 O O . PRO A 1 217 ? 9.113 -19.501 12.588 1.00 29.14 209 PRO A O 1
ATOM 1649 N N . ASP A 1 218 ? 9.752 -18.688 14.583 1.00 25.97 210 ASP A N 1
ATOM 1650 C CA . ASP A 1 218 ? 8.686 -19.355 15.332 1.00 24.93 210 ASP A CA 1
ATOM 1651 C C . ASP A 1 218 ? 7.869 -18.304 16.077 1.00 24.24 210 ASP A C 1
ATOM 1652 O O . ASP A 1 218 ? 8.263 -17.851 17.158 1.00 22.12 210 ASP A O 1
ATOM 1657 N N . TYR A 1 219 ? 6.718 -17.930 15.508 1.00 18.44 211 TYR A N 1
ATOM 1658 C CA . TYR A 1 219 ? 5.889 -16.907 16.134 1.00 17.34 211 TYR A CA 1
ATOM 1659 C C . TYR A 1 219 ? 5.316 -17.388 17.460 1.00 16.07 211 TYR A C 1
ATOM 1660 O O . TYR A 1 219 ? 5.135 -16.581 18.379 1.00 17.48 211 TYR A O 1
ATOM 1669 N N . LYS A 1 220 ? 5.021 -18.688 17.574 1.00 17.19 212 LYS A N 1
ATOM 1670 C CA . LYS A 1 220 ? 4.505 -19.213 18.834 1.00 17.76 212 LYS A CA 1
ATOM 1671 C C . LYS A 1 220 ? 5.509 -19.002 19.953 1.00 20.23 212 LYS A C 1
ATOM 1672 O O . LYS A 1 220 ? 5.139 -18.600 21.060 1.00 17.72 212 LYS A O 1
ATOM 1678 N N . ALA A 1 221 ? 6.788 -19.265 19.678 1.00 20.19 213 ALA A N 1
ATOM 1679 C CA . ALA A 1 221 ? 7.807 -19.117 20.708 1.00 20.78 213 ALA A CA 1
ATOM 1680 C C . ALA A 1 221 ? 7.931 -17.668 21.155 1.00 21.62 213 ALA A C 1
ATOM 1681 O O . ALA A 1 221 ? 8.006 -17.393 22.358 1.00 20.94 213 ALA A O 1
ATOM 1683 N N . VAL A 1 222 ? 7.923 -16.726 20.205 1.00 19.06 214 VAL A N 1
ATOM 1684 C CA . VAL A 1 222 ? 8.080 -15.317 20.563 1.00 19.47 214 VAL A CA 1
ATOM 1685 C C . VAL A 1 222 ? 6.907 -14.848 21.408 1.00 17.51 214 VAL A C 1
ATOM 1686 O O . VAL A 1 222 ? 7.089 -14.221 22.458 1.00 18.95 214 VAL A O 1
ATOM 1690 N N . ILE A 1 223 ? 5.684 -15.122 20.951 1.00 16.45 215 ILE A N 1
ATOM 1691 C CA . ILE A 1 223 ? 4.521 -14.633 21.682 1.00 18.30 215 ILE A CA 1
ATOM 1692 C C . ILE A 1 223 ? 4.452 -15.271 23.065 1.00 17.85 215 ILE A C 1
ATOM 1693 O O . ILE A 1 223 ? 4.175 -14.592 24.060 1.00 18.14 215 ILE A O 1
ATOM 1698 N N . ALA A 1 224 ? 4.767 -16.569 23.163 1.00 18.14 216 ALA A N 1
ATOM 1699 C CA . ALA A 1 224 ? 4.810 -17.204 24.477 1.00 20.16 216 ALA A CA 1
ATOM 1700 C C . ALA A 1 224 ? 5.840 -16.532 25.379 1.00 18.77 216 ALA A C 1
ATOM 1701 O O . ALA A 1 224 ? 5.584 -16.313 26.571 1.00 21.82 216 ALA A O 1
ATOM 1703 N N . ALA A 1 225 ? 7.015 -16.212 24.832 1.00 18.64 217 ALA A N 1
ATOM 1704 C CA . ALA A 1 225 ? 8.038 -15.547 25.633 1.00 19.51 217 ALA A CA 1
ATOM 1705 C C . ALA A 1 225 ? 7.571 -14.171 26.095 1.00 18.02 217 ALA A C 1
ATOM 1706 O O . ALA A 1 225 ? 7.814 -13.781 27.245 1.00 20.17 217 ALA A O 1
ATOM 1708 N N . MET A 1 226 ? 6.894 -13.427 25.217 1.00 18.71 218 MET A N 1
ATOM 1709 C CA . MET A 1 226 ? 6.318 -12.144 25.614 1.00 18.14 218 MET A CA 1
ATOM 1710 C C . MET A 1 226 ? 5.278 -12.318 26.716 1.00 18.83 218 MET A C 1
ATOM 1711 O O . MET A 1 226 ? 5.263 -11.554 27.690 1.00 19.56 218 MET A O 1
ATOM 1716 N N . ARG A 1 227 ? 4.410 -13.326 26.585 1.00 19.48 219 ARG A N 1
ATOM 1717 C CA . ARG A 1 227 ? 3.416 -13.600 27.620 1.00 19.83 219 ARG A CA 1
ATOM 1718 C C . ARG A 1 227 ? 4.080 -13.877 28.963 1.00 20.37 219 ARG A C 1
ATOM 1719 O O . ARG A 1 227 ? 3.577 -13.459 30.013 1.00 23.42 219 ARG A O 1
ATOM 1727 N N . ALA A 1 228 ? 5.204 -14.597 28.951 1.00 19.79 220 ALA A N 1
ATOM 1728 C CA . ALA A 1 228 ? 5.864 -14.945 30.206 1.00 23.96 220 ALA A CA 1
ATOM 1729 C C . ALA A 1 228 ? 6.459 -13.712 30.873 1.00 25.35 220 ALA A C 1
ATOM 1730 O O . ALA A 1 228 ? 6.421 -13.584 32.102 1.00 26.22 220 ALA A O 1
ATOM 1732 N N . GLU A 1 229 ? 7.010 -12.794 30.079 1.00 24.16 221 GLU A N 1
ATOM 1733 C CA . GLU A 1 229 ? 7.525 -11.551 30.645 1.00 23.43 221 GLU A CA 1
ATOM 1734 C C . GLU A 1 229 ? 6.395 -10.685 31.185 1.00 25.80 221 GLU A C 1
ATOM 1735 O O . GLU A 1 229 ? 6.546 -10.034 32.226 1.00 27.83 221 GLU A O 1
ATOM 1741 N N . LEU A 1 230 ? 5.253 -10.674 30.496 1.00 24.51 222 LEU A N 1
ATOM 1742 C CA . LEU A 1 230 ? 4.107 -9.905 30.966 1.00 23.55 222 LEU A CA 1
ATOM 1743 C C . LEU A 1 230 ? 3.547 -10.466 32.262 1.00 31.21 222 LEU A C 1
ATOM 1744 O O . LEU A 1 230 ? 3.056 -9.703 33.102 1.00 33.32 222 LEU A O 1
ATOM 1749 N N . GLU A 1 231 ? 3.606 -11.788 32.441 1.00 28.05 223 GLU A N 1
ATOM 1750 C CA . GLU A 1 231 ? 3.138 -12.372 33.690 1.00 31.07 223 GLU A CA 1
ATOM 1751 C C . GLU A 1 231 ? 4.010 -11.929 34.856 1.00 40.06 223 GLU A C 1
ATOM 1752 O O . GLU A 1 231 ? 3.543 -11.874 35.999 1.00 44.31 223 GLU A O 1
ATOM 1754 N N . LYS A 1 232 ? 5.272 -11.591 34.582 1.00 45.76 224 LYS A N 1
ATOM 1755 C CA . LYS A 1 232 ? 6.153 -11.003 35.581 1.00 52.16 224 LYS A CA 1
ATOM 1756 C C . LYS A 1 232 ? 5.906 -9.513 35.782 1.00 51.08 224 LYS A C 1
ATOM 1757 O O . LYS A 1 232 ? 6.388 -8.950 36.771 1.00 56.69 224 LYS A O 1
ATOM 1763 N N . ALA A 1 233 ? 5.172 -8.866 34.881 1.00 51.15 225 ALA A N 1
ATOM 1764 C CA . ALA A 1 233 ? 4.881 -7.441 35.004 1.00 50.35 225 ALA A CA 1
ATOM 1765 C C . ALA A 1 233 ? 3.617 -7.211 35.825 1.00 58.56 225 ALA A C 1
ATOM 1766 O O . ALA A 1 233 ? 3.596 -6.373 36.726 1.00 63.79 225 ALA A O 1
ATOM 1768 N N . ALA B 1 11 ? 29.123 30.965 30.424 1.00 36.84 3 ALA B N 1
ATOM 1769 C CA . ALA B 1 11 ? 29.428 32.282 29.878 1.00 35.74 3 ALA B CA 1
ATOM 1770 C C . ALA B 1 11 ? 28.342 32.754 28.911 1.00 25.18 3 ALA B C 1
ATOM 1771 O O . ALA B 1 11 ? 27.743 31.955 28.192 1.00 31.38 3 ALA B O 1
ATOM 1773 N N . TYR B 1 12 ? 28.095 34.060 28.895 1.00 21.09 4 TYR B N 1
ATOM 1774 C CA . TYR B 1 12 ? 27.139 34.623 27.952 1.00 18.37 4 TYR B CA 1
ATOM 1775 C C . TYR B 1 12 ? 27.734 34.645 26.550 1.00 20.50 4 TYR B C 1
ATOM 1776 O O . TYR B 1 12 ? 28.910 34.978 26.362 1.00 18.04 4 TYR B O 1
ATOM 1785 N N . ARG B 1 13 ? 26.909 34.307 25.559 1.00 16.25 5 ARG B N 1
ATOM 1786 C CA . ARG B 1 13 ? 27.326 34.293 24.162 1.00 15.47 5 ARG B CA 1
ATOM 1787 C C . ARG B 1 13 ? 26.535 35.339 23.397 1.00 14.67 5 ARG B C 1
ATOM 1788 O O . ARG B 1 13 ? 25.311 35.428 23.551 1.00 15.18 5 ARG B O 1
ATOM 1796 N N . ILE B 1 14 ? 27.229 36.130 22.583 1.00 14.55 6 ILE B N 1
ATOM 1797 C CA . ILE B 1 14 ? 26.605 37.103 21.695 1.00 13.90 6 ILE B CA 1
ATOM 1798 C C . ILE B 1 14 ? 26.722 36.578 20.271 1.00 13.77 6 ILE B C 1
ATOM 1799 O O . ILE B 1 14 ? 27.807 36.159 19.840 1.00 13.41 6 ILE B O 1
ATOM 1804 N N . ALA B 1 15 ? 25.593 36.540 19.566 1.00 13.34 7 ALA B N 1
ATOM 1805 C CA . ALA B 1 15 ? 25.475 35.873 18.269 1.00 12.04 7 ALA B CA 1
ATOM 1806 C C . ALA B 1 15 ? 24.926 36.867 17.251 1.00 12.39 7 ALA B C 1
ATOM 1807 O O . ALA B 1 15 ? 23.705 36.976 17.060 1.00 13.31 7 ALA B O 1
ATOM 1809 N N . PRO B 1 16 ? 25.795 37.636 16.598 1.00 11.82 8 PRO B N 1
ATOM 1810 C CA . PRO B 1 16 ? 25.312 38.606 15.610 1.00 12.72 8 PRO B CA 1
ATOM 1811 C C . PRO B 1 16 ? 24.608 37.908 14.458 1.00 11.52 8 PRO B C 1
ATOM 1812 O O . PRO B 1 16 ? 25.051 36.864 13.978 1.00 12.28 8 PRO B O 1
ATOM 1816 N N . SER B 1 17 ? 23.501 38.495 14.012 1.00 12.42 9 SER B N 1
ATOM 1817 C CA A SER B 1 17 ? 22.672 37.923 12.961 0.76 11.26 9 SER B CA 1
ATOM 1818 C CA B SER B 1 17 ? 22.705 37.893 12.951 0.24 13.43 9 SER B CA 1
ATOM 1819 C C . SER B 1 17 ? 22.986 38.579 11.619 1.00 12.16 9 SER B C 1
ATOM 1820 O O . SER B 1 17 ? 22.735 39.779 11.446 1.00 13.23 9 SER B O 1
ATOM 1825 N N . ILE B 1 18 ? 23.509 37.799 10.672 1.00 13.11 10 ILE B N 1
ATOM 1826 C CA . ILE B 1 18 ? 23.882 38.335 9.365 1.00 13.87 10 ILE B CA 1
ATOM 1827 C C . ILE B 1 18 ? 22.704 38.780 8.517 1.00 15.85 10 ILE B C 1
ATOM 1828 O O . ILE B 1 18 ? 22.919 39.423 7.481 1.00 15.77 10 ILE B O 1
ATOM 1833 N N . LEU B 1 19 ? 21.471 38.458 8.921 1.00 15.11 11 LEU B N 1
ATOM 1834 C CA . LEU B 1 19 ? 20.296 39.023 8.267 1.00 16.48 11 LEU B CA 1
ATOM 1835 C C . LEU B 1 19 ? 20.397 40.539 8.148 1.00 14.91 11 LEU B C 1
ATOM 1836 O O . LEU B 1 19 ? 19.868 41.124 7.197 1.00 17.93 11 LEU B O 1
ATOM 1841 N N . SER B 1 20 ? 21.086 41.189 9.089 1.00 14.24 12 SER B N 1
ATOM 1842 C CA . SER B 1 20 ? 21.238 42.641 9.098 1.00 15.03 12 SER B CA 1
ATOM 1843 C C . SER B 1 20 ? 22.563 43.122 8.519 1.00 15.04 12 SER B C 1
ATOM 1844 O O . SER B 1 20 ? 22.825 44.332 8.543 1.00 16.11 12 SER B O 1
ATOM 1847 N N . ALA B 1 21 ? 23.391 42.228 7.991 1.00 14.78 13 ALA B N 1
ATOM 1848 C CA . ALA B 1 21 ? 24.708 42.606 7.503 1.00 13.61 13 ALA B CA 1
ATOM 1849 C C . ALA B 1 21 ? 24.658 43.029 6.031 1.00 13.82 13 ALA B C 1
ATOM 1850 O O . ALA B 1 21 ? 23.638 42.907 5.346 1.00 15.91 13 ALA B O 1
ATOM 1852 N N . ASP B 1 22 ? 25.794 43.526 5.547 1.00 13.75 14 ASP B N 1
ATOM 1853 C CA . ASP B 1 22 ? 25.961 43.918 4.149 1.00 14.45 14 ASP B CA 1
ATOM 1854 C C . ASP B 1 22 ? 26.256 42.670 3.320 1.00 14.69 14 ASP B C 1
ATOM 1855 O O . ASP B 1 22 ? 27.378 42.142 3.342 1.00 14.67 14 ASP B O 1
ATOM 1860 N N . PHE B 1 23 ? 25.269 42.210 2.553 1.00 13.66 15 PHE B N 1
ATOM 1861 C CA A PHE B 1 23 ? 25.429 40.979 1.784 0.64 12.34 15 PHE B CA 1
ATOM 1862 C CA B PHE B 1 23 ? 25.481 40.969 1.820 0.36 12.47 15 PHE B CA 1
ATOM 1863 C C . PHE B 1 23 ? 26.402 41.125 0.619 1.00 14.42 15 PHE B C 1
ATOM 1864 O O . PHE B 1 23 ? 26.767 40.113 0.007 1.00 15.48 15 PHE B O 1
ATOM 1879 N N . ALA B 1 24 ? 26.814 42.343 0.286 1.00 13.16 16 ALA B N 1
ATOM 1880 C CA . ALA B 1 24 ? 27.836 42.481 -0.737 1.00 14.91 16 ALA B CA 1
ATOM 1881 C C . ALA B 1 24 ? 29.243 42.238 -0.202 1.00 14.38 16 ALA B C 1
ATOM 1882 O O . ALA B 1 24 ? 30.162 42.073 -1.004 1.00 14.74 16 ALA B O 1
ATOM 1884 N N . ARG B 1 25 ? 29.424 42.205 1.121 1.00 13.45 17 ARG B N 1
ATOM 1885 C CA A ARG B 1 25 ? 30.735 42.073 1.755 0.49 14.56 17 ARG B CA 1
ATOM 1886 C CA B ARG B 1 25 ? 30.741 42.057 1.740 0.51 14.62 17 ARG B CA 1
ATOM 1887 C C . ARG B 1 25 ? 30.629 41.147 2.960 1.00 14.25 17 ARG B C 1
ATOM 1888 O O . ARG B 1 25 ? 31.040 41.490 4.068 1.00 15.43 17 ARG B O 1
ATOM 1903 N N . LEU B 1 26 ? 30.052 39.955 2.763 1.00 13.97 18 LEU B N 1
ATOM 1904 C CA A LEU B 1 26 ? 29.674 39.117 3.902 0.52 14.08 18 LEU B CA 1
ATOM 1905 C CA B LEU B 1 26 ? 29.673 39.129 3.904 0.48 13.99 18 LEU B CA 1
ATOM 1906 C C . LEU B 1 26 ? 30.892 38.578 4.638 1.00 14.81 18 LEU B C 1
ATOM 1907 O O . LEU B 1 26 ? 30.879 38.459 5.869 1.00 14.92 18 LEU B O 1
ATOM 1916 N N . GLY B 1 27 ? 31.948 38.233 3.907 1.00 14.09 19 GLY B N 1
ATOM 1917 C CA . GLY B 1 27 ? 33.145 37.738 4.564 1.00 15.63 19 GLY B CA 1
ATOM 1918 C C . GLY B 1 27 ? 33.768 38.781 5.472 1.00 14.62 19 GLY B C 1
ATOM 1919 O O . GLY B 1 27 ? 34.125 38.487 6.613 1.00 15.14 19 GLY B O 1
ATOM 1920 N N . GLU B 1 28 ? 33.870 40.023 4.986 1.00 15.34 20 GLU B N 1
ATOM 1921 C CA . GLU B 1 28 ? 34.352 41.116 5.827 1.00 15.11 20 GLU B CA 1
ATOM 1922 C C . GLU B 1 28 ? 33.449 41.318 7.036 1.00 14.55 20 GLU B C 1
ATOM 1923 O O . GLU B 1 28 ? 33.934 41.559 8.150 1.00 15.64 20 GLU B O 1
ATOM 1929 N N . GLU B 1 29 ? 32.130 41.265 6.827 1.00 12.93 21 GLU B N 1
ATOM 1930 C CA . GLU B 1 29 ? 31.205 41.461 7.936 1.00 15.53 21 GLU B CA 1
ATOM 1931 C C . GLU B 1 29 ? 31.415 40.403 9.011 1.00 14.31 21 GLU B C 1
ATOM 1932 O O . GLU B 1 29 ? 31.445 40.713 10.207 1.00 14.41 21 GLU B O 1
ATOM 1938 N N . VAL B 1 30 ? 31.552 39.139 8.601 1.00 13.70 22 VAL B N 1
ATOM 1939 C CA . VAL B 1 30 ? 31.782 38.069 9.563 1.00 14.32 22 VAL B CA 1
ATOM 1940 C C . VAL B 1 30 ? 33.113 38.274 10.279 1.00 13.92 22 VAL B C 1
ATOM 1941 O O . VAL B 1 30 ? 33.192 38.208 11.513 1.00 13.93 22 VAL B O 1
ATOM 1945 N N . ALA B 1 31 ? 34.178 38.555 9.518 1.00 14.00 23 ALA B N 1
ATOM 1946 C CA . ALA B 1 31 ? 35.477 38.791 10.139 1.00 14.65 23 ALA B CA 1
ATOM 1947 C C . ALA B 1 31 ? 35.415 39.948 11.129 1.00 14.31 23 ALA B C 1
ATOM 1948 O O . ALA B 1 31 ? 35.993 39.876 12.223 1.00 14.91 23 ALA B O 1
ATOM 1950 N N . ASN B 1 32 ? 34.700 41.015 10.773 1.00 14.14 24 ASN B N 1
ATOM 1951 C CA . ASN B 1 32 ? 34.671 42.190 11.637 1.00 14.56 24 ASN B CA 1
ATOM 1952 C C . ASN B 1 32 ? 33.880 41.937 12.914 1.00 13.55 24 ASN B C 1
ATOM 1953 O O . ASN B 1 32 ? 34.255 42.427 13.982 1.00 15.50 24 ASN B O 1
ATOM 1958 N N . VAL B 1 33 ? 32.788 41.170 12.841 1.00 13.07 25 VAL B N 1
ATOM 1959 C CA A VAL B 1 33 ? 32.031 40.915 14.069 0.43 13.95 25 VAL B CA 1
ATOM 1960 C CA B VAL B 1 33 ? 32.033 40.930 14.056 0.57 13.88 25 VAL B CA 1
ATOM 1961 C C . VAL B 1 33 ? 32.759 39.938 14.966 1.00 13.82 25 VAL B C 1
ATOM 1962 O O . VAL B 1 33 ? 32.643 40.015 16.200 1.00 14.30 25 VAL B O 1
ATOM 1969 N N . ILE B 1 34 ? 33.524 39.015 14.383 1.00 14.09 26 ILE B N 1
ATOM 1970 C CA . ILE B 1 34 ? 34.367 38.144 15.193 1.00 12.67 26 ILE B CA 1
ATOM 1971 C C . ILE B 1 34 ? 35.461 38.958 15.878 1.00 13.12 26 ILE B C 1
ATOM 1972 O O . ILE B 1 34 ? 35.730 38.783 17.071 1.00 14.77 26 ILE B O 1
ATOM 1977 N N . ALA B 1 35 ? 36.068 39.905 15.151 1.00 13.40 27 ALA B N 1
ATOM 1978 C CA . ALA B 1 35 ? 37.061 40.792 15.754 1.00 14.82 27 ALA B CA 1
ATOM 1979 C C . ALA B 1 35 ? 36.473 41.604 16.899 1.00 14.00 27 ALA B C 1
ATOM 1980 O O . ALA B 1 35 ? 37.213 42.043 17.787 1.00 16.38 27 ALA B O 1
ATOM 1982 N N . ALA B 1 36 ? 35.156 41.815 16.889 1.00 15.35 28 ALA B N 1
ATOM 1983 C CA . ALA B 1 36 ? 34.461 42.587 17.910 1.00 16.61 28 ALA B CA 1
ATOM 1984 C C . ALA B 1 36 ? 34.026 41.746 19.101 1.00 16.00 28 ALA B C 1
ATOM 1985 O O . ALA B 1 36 ? 33.537 42.307 20.087 1.00 18.36 28 ALA B O 1
ATOM 1987 N N . GLY B 1 37 ? 34.194 40.429 19.041 1.00 15.05 29 GLY B N 1
ATOM 1988 C CA . GLY B 1 37 ? 33.889 39.558 20.163 1.00 16.67 29 GLY B CA 1
ATOM 1989 C C . GLY B 1 37 ? 32.720 38.609 19.980 1.00 15.56 29 GLY B C 1
ATOM 1990 O O . GLY B 1 37 ? 32.267 38.013 20.968 1.00 15.96 29 GLY B O 1
ATOM 1991 N N . ALA B 1 38 ? 32.227 38.434 18.759 1.00 13.77 30 ALA B N 1
ATOM 1992 C CA . ALA B 1 38 ? 31.125 37.507 18.535 1.00 13.16 30 ALA B CA 1
ATOM 1993 C C . ALA B 1 38 ? 31.504 36.097 18.980 1.00 13.13 30 ALA B C 1
ATOM 1994 O O . ALA B 1 38 ? 32.622 35.629 18.740 1.00 15.07 30 ALA B O 1
ATOM 1996 N N . ASP B 1 39 ? 30.556 35.404 19.620 1.00 13.48 31 ASP B N 1
ATOM 1997 C CA . ASP B 1 39 ? 30.771 34.012 20.008 1.00 13.45 31 ASP B CA 1
ATOM 1998 C C . ASP B 1 39 ? 30.215 33.023 19.003 1.00 13.39 31 ASP B C 1
ATOM 1999 O O . ASP B 1 39 ? 30.680 31.879 18.954 1.00 14.38 31 ASP B O 1
ATOM 2004 N N . LEU B 1 40 ? 29.211 33.437 18.229 1.00 12.46 32 LEU B N 1
ATOM 2005 C CA . LEU B 1 40 ? 28.570 32.623 17.209 1.00 11.24 32 LEU B CA 1
ATOM 2006 C C . LEU B 1 40 ? 28.192 33.544 16.061 1.00 12.09 32 LEU B C 1
ATOM 2007 O O . LEU B 1 40 ? 28.036 34.757 16.246 1.00 13.46 32 LEU B O 1
ATOM 2012 N N . ILE B 1 41 ? 28.037 32.976 14.867 1.00 12.11 33 ILE B N 1
ATOM 2013 C CA . ILE B 1 41 ? 27.475 33.705 13.737 1.00 12.33 33 ILE B CA 1
ATOM 2014 C C . ILE B 1 41 ? 26.083 33.144 13.512 1.00 13.07 33 ILE B C 1
ATOM 2015 O O . ILE B 1 41 ? 25.937 31.958 13.193 1.00 11.97 33 ILE B O 1
ATOM 2020 N N . HIS B 1 42 ? 25.061 33.988 13.666 1.00 10.89 34 HIS B N 1
ATOM 2021 C CA . HIS B 1 42 ? 23.679 33.527 13.576 1.00 11.27 34 HIS B CA 1
ATOM 2022 C C . HIS B 1 42 ? 23.127 33.706 12.163 1.00 11.21 34 HIS B C 1
ATOM 2023 O O . HIS B 1 42 ? 23.153 34.814 11.608 1.00 11.40 34 HIS B O 1
ATOM 2030 N N . PHE B 1 43 ? 22.586 32.611 11.611 1.00 11.16 35 PHE B N 1
ATOM 2031 C CA A PHE B 1 43 ? 22.133 32.517 10.226 0.42 13.25 35 PHE B CA 1
ATOM 2032 C CA B PHE B 1 43 ? 22.115 32.530 10.229 0.58 11.78 35 PHE B CA 1
ATOM 2033 C C . PHE B 1 43 ? 20.612 32.343 10.246 1.00 15.16 35 PHE B C 1
ATOM 2034 O O . PHE B 1 43 ? 20.119 31.286 10.653 1.00 18.31 35 PHE B O 1
ATOM 2049 N N . ASP B 1 44 ? 19.870 33.338 9.769 1.00 12.49 36 ASP B N 1
ATOM 2050 C CA . ASP B 1 44 ? 18.403 33.263 9.709 1.00 13.86 36 ASP B CA 1
ATOM 2051 C C . ASP B 1 44 ? 17.962 32.801 8.324 1.00 15.52 36 ASP B C 1
ATOM 2052 O O . ASP B 1 44 ? 17.915 33.600 7.385 1.00 19.84 36 ASP B O 1
ATOM 2057 N N . VAL B 1 45 ? 17.583 31.527 8.218 1.00 10.63 37 VAL B N 1
ATOM 2058 C CA . VAL B 1 45 ? 17.304 30.867 6.944 1.00 10.78 37 VAL B CA 1
ATOM 2059 C C . VAL B 1 45 ? 15.795 30.848 6.742 1.00 9.84 37 VAL B C 1
ATOM 2060 O O . VAL B 1 45 ? 15.070 30.261 7.549 1.00 11.17 37 VAL B O 1
ATOM 2064 N N . MET B 1 46 ? 15.317 31.474 5.666 1.00 9.37 38 MET B N 1
ATOM 2065 C CA . MET B 1 46 ? 13.887 31.624 5.412 1.00 9.55 38 MET B CA 1
ATOM 2066 C C . MET B 1 46 ? 13.573 31.179 3.993 1.00 9.41 38 MET B C 1
ATOM 2067 O O . MET B 1 46 ? 14.262 31.585 3.053 1.00 9.57 38 MET B O 1
ATOM 2072 N N . ASP B 1 47 ? 12.530 30.360 3.828 1.00 8.66 39 ASP B N 1
ATOM 2073 C CA . ASP B 1 47 ? 12.204 29.770 2.530 1.00 9.09 39 ASP B CA 1
ATOM 2074 C C . ASP B 1 47 ? 10.969 30.367 1.863 1.00 10.03 39 ASP B C 1
ATOM 2075 O O . ASP B 1 47 ? 10.498 29.808 0.869 1.00 10.19 39 ASP B O 1
ATOM 2080 N N . ASN B 1 48 ? 10.446 31.487 2.360 1.00 9.26 40 ASN B N 1
ATOM 2081 C CA . ASN B 1 48 ? 9.263 32.148 1.819 1.00 9.16 40 ASN B CA 1
ATOM 2082 C C . ASN B 1 48 ? 7.980 31.352 2.022 1.00 8.36 40 ASN B C 1
ATOM 2083 O O . ASN B 1 48 ? 6.932 31.758 1.509 1.00 10.48 40 ASN B O 1
ATOM 2088 N N . HIS B 1 49 ? 8.035 30.238 2.746 1.00 7.79 41 HIS B N 1
ATOM 2089 C CA . HIS B 1 49 ? 6.855 29.431 3.029 1.00 9.51 41 HIS B CA 1
ATOM 2090 C C . HIS B 1 49 ? 6.554 29.370 4.512 1.00 9.79 41 HIS B C 1
ATOM 2091 O O . HIS B 1 49 ? 5.424 29.658 4.915 1.00 11.22 41 HIS B O 1
ATOM 2098 N N . TYR B 1 50 ? 7.541 29.042 5.343 1.00 8.06 42 TYR B N 1
ATOM 2099 C CA . TYR B 1 50 ? 7.282 29.034 6.781 1.00 9.21 42 TYR B CA 1
ATOM 2100 C C . TYR B 1 50 ? 7.153 30.454 7.319 1.00 9.58 42 TYR B C 1
ATOM 2101 O O . TYR B 1 50 ? 6.439 30.685 8.310 1.00 9.43 42 TYR B O 1
ATOM 2110 N N . VAL B 1 51 ? 7.842 31.400 6.687 1.00 9.05 43 VAL B N 1
ATOM 2111 C CA . VAL B 1 51 ? 7.754 32.831 6.983 1.00 9.46 43 VAL B CA 1
ATOM 2112 C C . VAL B 1 51 ? 7.657 33.568 5.655 1.00 9.50 43 VAL B C 1
ATOM 2113 O O . VAL B 1 51 ? 8.097 33.059 4.616 1.00 9.52 43 VAL B O 1
ATOM 2117 N N . PRO B 1 52 ? 7.124 34.782 5.653 1.00 10.11 44 PRO B N 1
ATOM 2118 C CA . PRO B 1 52 ? 6.909 35.526 4.402 1.00 11.01 44 PRO B CA 1
ATOM 2119 C C . PRO B 1 52 ? 8.135 36.303 3.920 1.00 12.94 44 PRO B C 1
ATOM 2120 O O . PRO B 1 52 ? 8.056 37.491 3.595 1.00 15.75 44 PRO B O 1
ATOM 2124 N N . ASN B 1 53 ? 9.278 35.627 3.878 1.00 10.23 45 ASN B N 1
ATOM 2125 C CA . ASN B 1 53 ? 10.526 36.222 3.434 1.00 11.48 45 ASN B CA 1
ATOM 2126 C C . ASN B 1 53 ? 11.433 35.082 3.003 1.00 9.00 45 ASN B C 1
ATOM 2127 O O . ASN B 1 53 ? 11.265 33.938 3.427 1.00 9.14 45 ASN B O 1
ATOM 2132 N N . LEU B 1 54 ? 12.398 35.420 2.153 1.00 10.76 46 LEU B N 1
ATOM 2133 C CA . LEU B 1 54 ? 13.359 34.482 1.589 1.00 9.69 46 LEU B CA 1
ATOM 2134 C C . LEU B 1 54 ? 14.738 35.075 1.819 1.00 9.83 46 LEU B C 1
ATOM 2135 O O . LEU B 1 54 ? 14.982 36.217 1.424 1.00 11.69 46 LEU B O 1
ATOM 2140 N N . THR B 1 55 ? 15.634 34.324 2.471 1.00 9.28 47 THR B N 1
ATOM 2141 C CA . THR B 1 55 ? 16.939 34.898 2.808 1.00 10.44 47 THR B CA 1
ATOM 2142 C C . THR B 1 55 ? 18.098 34.223 2.083 1.00 13.16 47 THR B C 1
ATOM 2143 O O . THR B 1 55 ? 18.513 34.702 1.022 1.00 13.13 47 THR B O 1
ATOM 2147 N N . PHE B 1 56 ? 18.654 33.151 2.648 1.00 10.53 48 PHE B N 1
ATOM 2148 C CA . PHE B 1 56 ? 19.885 32.590 2.109 1.00 11.37 48 PHE B CA 1
ATOM 2149 C C . PHE B 1 56 ? 19.985 31.113 2.446 1.00 12.43 48 PHE B C 1
ATOM 2150 O O . PHE B 1 56 ? 19.548 30.674 3.514 1.00 13.83 48 PHE B O 1
ATOM 2158 N N . GLY B 1 57 ? 20.556 30.355 1.517 1.00 10.79 49 GLY B N 1
ATOM 2159 C CA . GLY B 1 57 ? 20.617 28.918 1.637 1.00 11.03 49 GLY B CA 1
ATOM 2160 C C . GLY B 1 57 ? 21.992 28.396 2.021 1.00 11.20 49 GLY B C 1
ATOM 2161 O O . GLY B 1 57 ? 22.907 29.147 2.382 1.00 11.47 49 GLY B O 1
ATOM 2162 N N . PRO B 1 58 ? 22.158 27.078 1.933 1.00 11.22 50 PRO B N 1
ATOM 2163 C CA . PRO B 1 58 ? 23.388 26.453 2.448 1.00 10.62 50 PRO B CA 1
ATOM 2164 C C . PRO B 1 58 ? 24.645 26.870 1.720 1.00 12.63 50 PRO B C 1
ATOM 2165 O O . PRO B 1 58 ? 25.725 26.826 2.320 1.00 11.93 50 PRO B O 1
ATOM 2169 N N . MET B 1 59 ? 24.556 27.263 0.447 1.00 13.03 51 MET B N 1
ATOM 2170 C CA A MET B 1 59 ? 25.757 27.706 -0.252 0.20 13.97 51 MET B CA 1
ATOM 2171 C CA B MET B 1 59 ? 25.769 27.691 -0.236 0.55 14.00 51 MET B CA 1
ATOM 2172 C CA C MET B 1 59 ? 25.739 27.729 -0.275 0.25 13.84 51 MET B CA 1
ATOM 2173 C C . MET B 1 59 ? 26.348 28.959 0.383 1.00 12.39 51 MET B C 1
ATOM 2174 O O . MET B 1 59 ? 27.561 29.168 0.319 1.00 12.34 51 MET B O 1
ATOM 2187 N N . VAL B 1 60 ? 25.516 29.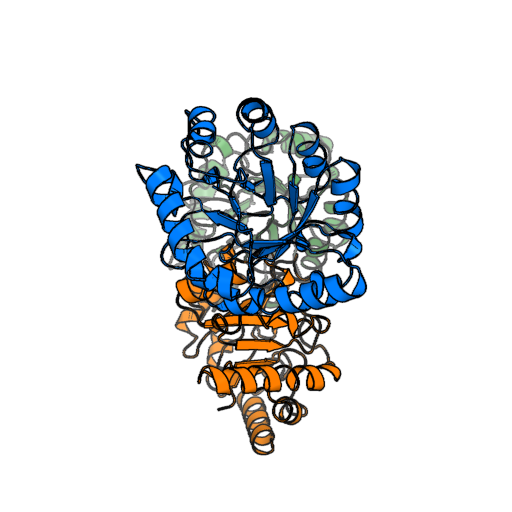791 1.013 1.00 12.39 52 VAL B N 1
ATOM 2188 C CA . VAL B 1 60 ? 26.031 30.972 1.694 1.00 13.80 52 VAL B CA 1
ATOM 2189 C C . VAL B 1 60 ? 26.774 30.563 2.958 1.00 12.24 52 VAL B C 1
ATOM 2190 O O . VAL B 1 60 ? 27.853 31.089 3.267 1.00 13.88 52 VAL B O 1
ATOM 2194 N N . CYS B 1 61 ? 26.235 29.581 3.684 1.00 11.78 53 CYS B N 1
ATOM 2195 C CA . CYS B 1 61 ? 26.934 29.014 4.829 1.00 11.91 53 CYS B CA 1
ATOM 2196 C C . CYS B 1 61 ? 28.290 28.438 4.420 1.00 11.39 53 CYS B C 1
ATOM 2197 O O . CYS B 1 61 ? 29.313 28.718 5.057 1.00 13.54 53 CYS B O 1
ATOM 2200 N N . ALA B 1 62 ? 28.319 27.640 3.348 1.00 11.57 54 ALA B N 1
ATOM 2201 C CA . ALA B 1 62 ? 29.578 27.069 2.882 1.00 11.41 54 ALA B CA 1
ATOM 2202 C C . ALA B 1 62 ? 30.578 28.156 2.515 1.00 12.15 54 ALA B C 1
ATOM 2203 O O . ALA B 1 62 ? 31.773 28.020 2.784 1.00 13.51 54 ALA B O 1
ATOM 2205 N N . ALA B 1 63 ? 30.107 29.242 1.892 1.00 11.81 55 ALA B N 1
ATOM 2206 C CA . ALA B 1 63 ? 31.019 30.301 1.464 1.00 12.29 55 ALA B CA 1
ATOM 2207 C C . ALA B 1 63 ? 31.613 31.045 2.649 1.00 12.59 55 ALA B C 1
ATOM 2208 O O . ALA B 1 63 ? 32.714 31.604 2.542 1.00 14.24 55 ALA B O 1
ATOM 2210 N N . LEU B 1 64 ? 30.913 31.063 3.780 1.00 14.22 56 LEU B N 1
ATOM 2211 C CA . LEU B 1 64 ? 31.377 31.776 4.959 1.00 16.71 56 LEU B CA 1
ATOM 2212 C C . LEU B 1 64 ? 32.179 30.899 5.903 1.00 17.13 56 LEU B C 1
ATOM 2213 O O . LEU B 1 64 ? 32.860 31.429 6.786 1.00 17.25 56 LEU B O 1
ATOM 2218 N N . LYS B 1 65 ? 32.108 29.581 5.742 1.00 18.96 57 LYS B N 1
ATOM 2219 C CA . LYS B 1 65 ? 32.845 28.671 6.615 1.00 23.00 57 LYS B CA 1
ATOM 2220 C C . LYS B 1 65 ? 34.319 29.034 6.774 1.00 21.85 57 LYS B C 1
ATOM 2221 O O . LYS B 1 65 ? 34.805 29.037 7.916 1.00 22.67 57 LYS B O 1
ATOM 2227 N N . PRO B 1 66 ? 35.069 29.386 5.721 1.00 21.24 58 PRO B N 1
ATOM 2228 C CA . PRO B 1 66 ? 36.486 29.746 5.928 1.00 19.57 58 PRO B CA 1
ATOM 2229 C C . PRO B 1 66 ? 36.693 31.030 6.713 1.00 20.16 58 PRO B C 1
ATOM 2230 O O . PRO B 1 66 ? 37.796 31.256 7.231 1.00 23.00 58 PRO B O 1
ATOM 2234 N N . TYR B 1 67 ? 35.685 31.894 6.794 1.00 17.61 59 TYR B N 1
ATOM 2235 C CA . TYR B 1 67 ? 35.770 33.122 7.572 1.00 16.58 59 TYR B CA 1
ATOM 2236 C C . TYR B 1 67 ? 35.279 32.940 8.999 1.00 17.21 59 TYR B C 1
ATOM 2237 O O . TYR B 1 67 ? 35.542 33.803 9.846 1.00 19.01 59 TYR B O 1
ATOM 2246 N N . ALA B 1 68 ? 34.553 31.862 9.281 1.00 17.15 60 ALA B N 1
ATOM 2247 C CA . ALA B 1 68 ? 33.898 31.695 10.578 1.00 17.26 60 ALA B CA 1
ATOM 2248 C C . ALA B 1 68 ? 34.819 30.908 11.504 1.00 17.59 60 ALA B C 1
ATOM 2249 O O . ALA B 1 68 ? 34.791 29.677 11.547 1.00 20.25 60 ALA B O 1
ATOM 2251 N N . SER B 1 69 ? 35.647 31.631 12.259 1.00 13.59 61 SER B N 1
ATOM 2252 C CA . SER B 1 69 ? 36.460 30.989 13.285 1.00 14.44 61 SER B CA 1
ATOM 2253 C C . SER B 1 69 ? 35.689 30.732 14.573 1.00 17.62 61 SER B C 1
ATOM 2254 O O . SER B 1 69 ? 36.253 30.168 15.518 1.00 19.69 61 SER B O 1
ATOM 2257 N N . VAL B 1 70 ? 34.431 31.146 14.631 1.00 13.12 62 VAL B N 1
ATOM 2258 C CA . VAL B 1 70 ? 33.519 30.794 15.713 1.00 14.07 62 VAL B CA 1
ATOM 2259 C C . VAL B 1 70 ? 32.393 29.980 15.093 1.00 12.81 62 VAL B C 1
ATOM 2260 O O . VAL B 1 70 ? 32.211 29.989 13.865 1.00 12.93 62 VAL B O 1
ATOM 2264 N N . PRO B 1 71 ? 31.624 29.257 15.902 1.00 12.64 63 PRO B N 1
ATOM 2265 C CA . PRO B 1 71 ? 30.600 28.368 15.340 1.00 12.30 63 PRO B CA 1
ATOM 2266 C C . PRO B 1 71 ? 29.486 29.126 14.637 1.00 11.42 63 PRO B C 1
ATOM 2267 O O . PRO B 1 71 ? 29.124 30.247 15.005 1.00 11.34 63 PRO B O 1
ATOM 2271 N N . ILE B 1 72 ? 28.935 28.479 13.613 1.00 11.14 64 ILE B N 1
ATOM 2272 C CA . ILE B 1 72 ? 27.787 28.988 12.868 1.00 10.11 64 ILE B CA 1
ATOM 2273 C C . ILE B 1 72 ? 26.517 28.373 13.444 1.00 12.47 64 ILE B C 1
ATOM 2274 O O . ILE B 1 72 ? 26.414 27.145 13.580 1.00 11.56 64 ILE B O 1
ATOM 2279 N N . ASP B 1 73 ? 25.558 29.229 13.777 1.00 10.48 65 ASP B N 1
ATOM 2280 C CA . ASP B 1 73 ? 24.300 28.863 14.418 1.00 9.59 65 ASP B CA 1
ATOM 2281 C C . ASP B 1 73 ? 23.186 29.114 13.408 1.00 9.97 65 ASP B C 1
ATOM 2282 O O . ASP B 1 73 ? 22.852 30.264 13.106 1.00 10.48 65 ASP B O 1
ATOM 2287 N N . VAL B 1 74 ? 22.630 28.040 12.867 1.00 10.03 66 VAL B N 1
ATOM 2288 C CA . VAL B 1 74 ? 21.644 28.127 11.795 1.00 8.96 66 VAL B CA 1
ATOM 2289 C C . VAL B 1 74 ? 20.249 27.997 12.380 1.00 9.64 66 VAL B C 1
ATOM 2290 O O . VAL B 1 74 ? 19.921 26.972 12.989 1.00 11.01 66 VAL B O 1
ATOM 2294 N N . HIS B 1 75 ? 19.422 29.024 12.167 1.00 9.46 67 HIS B N 1
ATOM 2295 C CA . HIS B 1 75 ? 18.023 29.030 12.574 1.00 8.49 67 HIS B CA 1
ATOM 2296 C C . HIS B 1 75 ? 17.183 28.821 11.315 1.00 9.61 67 HIS B C 1
ATOM 2297 O O . HIS B 1 75 ? 17.113 29.707 10.453 1.00 9.27 67 HIS B O 1
ATOM 2304 N N . LEU B 1 76 ? 16.555 27.642 11.203 1.00 8.77 68 LEU B N 1
ATOM 2305 C CA . LEU B 1 76 ? 15.741 27.284 10.040 1.00 8.35 68 LEU B CA 1
ATOM 2306 C C . LEU B 1 76 ? 14.305 27.760 10.246 1.00 9.42 68 LEU B C 1
ATOM 2307 O O . LEU B 1 76 ? 13.570 27.198 11.071 1.00 9.79 68 LEU B O 1
ATOM 2312 N N . MET B 1 77 ? 13.911 28.783 9.485 1.00 8.79 69 MET B N 1
ATOM 2313 C CA . MET B 1 77 ? 12.518 29.202 9.347 1.00 8.75 69 MET B CA 1
ATOM 2314 C C . MET B 1 77 ? 12.031 28.726 7.985 1.00 7.82 69 MET B C 1
ATOM 2315 O O . MET B 1 77 ? 11.830 29.500 7.039 1.00 9.33 69 MET B O 1
ATOM 2320 N N . VAL B 1 78 ? 11.917 27.398 7.884 1.00 9.50 70 VAL B N 1
ATOM 2321 C CA . VAL B 1 78 ? 11.620 26.710 6.631 1.00 10.37 70 VAL B CA 1
ATOM 2322 C C . VAL B 1 78 ? 10.686 25.556 6.963 1.00 9.08 70 VAL B C 1
ATOM 2323 O O . VAL B 1 78 ? 10.596 25.122 8.112 1.00 9.16 70 VAL B O 1
ATOM 2327 N N . GLU B 1 79 ? 9.989 25.052 5.942 1.00 8.99 71 GLU B N 1
ATOM 2328 C CA A GLU B 1 79 ? 9.126 23.892 6.132 0.56 9.20 71 GLU B CA 1
ATOM 2329 C CA B GLU B 1 79 ? 9.113 23.898 6.130 0.44 9.21 71 GLU B CA 1
ATOM 2330 C C . GLU B 1 79 ? 9.058 23.163 4.796 1.00 11.51 71 GLU B C 1
ATOM 2331 O O . GLU B 1 79 ? 8.847 23.813 3.766 1.00 15.01 71 GLU B O 1
ATOM 2342 N N . PRO B 1 80 ? 9.260 21.818 4.745 1.00 10.55 72 PRO B N 1
ATOM 2343 C CA . PRO B 1 80 ? 9.748 21.021 5.883 1.00 9.64 72 PRO B CA 1
ATOM 2344 C C . PRO B 1 80 ? 11.221 21.287 6.144 1.00 9.90 72 PRO B C 1
ATOM 2345 O O . PRO B 1 80 ? 11.814 22.160 5.503 1.00 10.67 72 PRO B O 1
ATOM 2349 N N . VAL B 1 81 ? 11.826 20.532 7.057 1.00 9.73 73 VAL B N 1
ATOM 2350 C CA . VAL B 1 81 ? 13.144 20.887 7.574 1.00 10.49 73 VAL B CA 1
ATOM 2351 C C . VAL B 1 81 ? 14.242 19.873 7.270 1.00 10.45 73 VAL B C 1
ATOM 2352 O O . VAL B 1 81 ? 15.421 20.265 7.263 1.00 10.44 73 VAL B O 1
ATOM 2356 N N . ASP B 1 82 ? 13.940 18.602 7.022 1.00 9.23 74 ASP B N 1
ATOM 2357 C CA . ASP B 1 82 ? 14.996 17.589 7.093 1.00 10.46 74 ASP B CA 1
ATOM 2358 C C . ASP B 1 82 ? 16.024 17.738 5.974 1.00 12.21 74 ASP B C 1
ATOM 2359 O O . ASP B 1 82 ? 17.215 17.481 6.190 1.00 12.69 74 ASP B O 1
ATOM 2364 N N . ASP B 1 83 ? 15.602 18.128 4.768 1.00 9.92 75 ASP B N 1
ATOM 2365 C CA . ASP B 1 83 ? 16.587 18.262 3.694 1.00 11.11 75 ASP B CA 1
ATOM 2366 C C . ASP B 1 83 ? 17.564 19.390 3.991 1.00 10.40 75 ASP B C 1
ATOM 2367 O O . ASP B 1 83 ? 18.774 19.246 3.767 1.00 11.43 75 ASP B O 1
ATOM 2372 N N . LEU B 1 84 ? 17.069 20.510 4.510 1.00 9.20 76 LEU B N 1
ATOM 2373 C CA . LEU B 1 84 ? 17.962 21.626 4.810 1.00 9.08 76 LEU B CA 1
ATOM 2374 C C . LEU B 1 84 ? 18.795 21.377 6.064 1.00 10.86 76 LEU B C 1
ATOM 2375 O O . LEU B 1 84 ? 19.899 21.928 6.181 1.00 10.41 76 LEU B O 1
ATOM 2380 N N . ILE B 1 85 ? 18.301 20.579 7.017 1.00 9.26 77 ILE B N 1
ATOM 2381 C CA . ILE B 1 85 ? 19.158 20.141 8.118 1.00 9.30 77 ILE B CA 1
ATOM 2382 C C . ILE B 1 85 ? 20.406 19.487 7.553 1.00 8.95 77 ILE B C 1
ATOM 2383 O O . ILE B 1 85 ? 21.538 19.814 7.941 1.00 10.43 77 ILE B O 1
ATOM 2388 N N . GLN B 1 86 ? 20.218 18.561 6.608 1.00 10.03 78 GLN B N 1
ATOM 2389 C CA . GLN B 1 86 ? 21.358 17.847 6.048 1.00 11.34 78 GLN B CA 1
ATOM 2390 C C . GLN B 1 86 ? 22.277 18.776 5.270 1.00 11.66 78 GLN B C 1
ATOM 2391 O O . GLN B 1 86 ? 23.503 18.715 5.430 1.00 12.16 78 GLN B O 1
ATOM 2397 N N . SER B 1 87 ? 21.712 19.660 4.441 1.00 11.83 79 SER B N 1
ATOM 2398 C CA A SER B 1 87 ? 22.579 20.485 3.613 0.53 11.61 79 SER B CA 1
ATOM 2399 C CA B SER B 1 87 ? 22.531 20.529 3.600 0.47 11.20 79 SER B CA 1
ATOM 2400 C C . SER B 1 87 ? 23.308 21.539 4.434 1.00 10.03 79 SER B C 1
ATOM 2401 O O . SER B 1 87 ? 24.472 21.834 4.142 1.00 11.59 79 SER B O 1
ATOM 2406 N N . PHE B 1 88 ? 22.682 22.091 5.480 1.00 9.63 80 PHE B N 1
ATOM 2407 C CA . PHE B 1 88 ? 23.410 23.045 6.315 1.00 10.08 80 PHE B CA 1
ATOM 2408 C C . PHE B 1 88 ? 24.487 22.362 7.144 1.00 11.14 80 PHE B C 1
ATOM 2409 O O . PHE B 1 88 ? 25.558 22.936 7.367 1.00 11.31 80 PHE B O 1
ATOM 2417 N N . ALA B 1 89 ? 24.221 21.155 7.629 1.00 9.96 81 ALA B N 1
ATOM 2418 C CA . ALA B 1 89 ? 25.266 20.415 8.321 1.00 11.01 81 ALA B CA 1
ATOM 2419 C C . ALA B 1 89 ? 26.455 20.186 7.398 1.00 11.66 81 ALA B C 1
ATOM 2420 O O . ALA B 1 89 ? 27.612 20.400 7.781 1.00 13.76 81 ALA B O 1
ATOM 2422 N N . LYS B 1 90 ? 26.189 19.772 6.160 1.00 12.27 82 LYS B N 1
ATOM 2423 C CA . LYS B 1 90 ? 27.284 19.531 5.228 1.00 13.53 82 LYS B CA 1
ATOM 2424 C C . LYS B 1 90 ? 28.023 20.812 4.874 1.00 13.57 82 LYS B C 1
ATOM 2425 O O . LYS B 1 90 ? 29.212 20.767 4.546 1.00 16.73 82 LYS B O 1
ATOM 2431 N N . ALA B 1 91 ? 27.346 21.954 4.955 1.00 13.84 83 ALA B N 1
ATOM 2432 C CA . ALA B 1 91 ? 27.935 23.245 4.634 1.00 14.44 83 ALA B CA 1
ATOM 2433 C C . ALA B 1 91 ? 28.705 23.855 5.798 1.00 16.13 83 ALA B C 1
ATOM 2434 O O . ALA B 1 91 ? 29.233 24.967 5.650 1.00 20.29 83 ALA B O 1
ATOM 2436 N N . GLY B 1 92 ? 28.756 23.191 6.949 1.00 13.82 84 GLY B N 1
ATOM 2437 C CA . GLY B 1 92 ? 29.59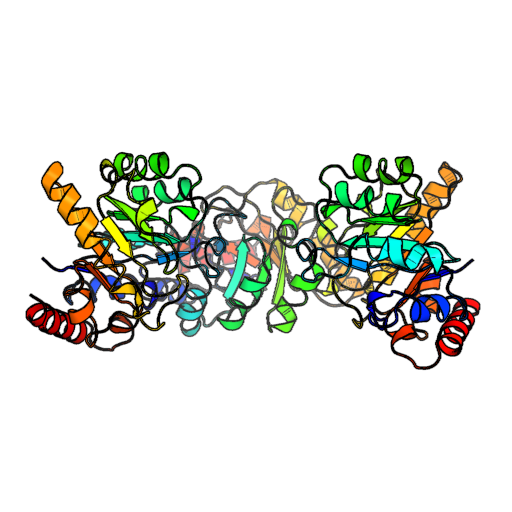4 23.632 8.047 1.00 15.51 84 GLY B CA 1
ATOM 2438 C C . GLY B 1 92 ? 28.875 24.216 9.247 1.00 13.82 84 GLY B C 1
ATOM 2439 O O . GLY B 1 92 ? 29.536 24.814 10.107 1.00 15.64 84 GLY B O 1
ATOM 2440 N N . ALA B 1 93 ? 27.555 24.089 9.336 1.00 13.02 85 ALA B N 1
ATOM 2441 C CA . ALA B 1 93 ? 26.859 24.573 10.519 1.00 11.81 85 ALA B CA 1
ATOM 2442 C C . ALA B 1 93 ? 27.313 23.799 11.750 1.00 13.18 85 ALA B C 1
ATOM 2443 O O . ALA B 1 93 ? 27.632 22.609 11.679 1.00 14.39 85 ALA B O 1
ATOM 2445 N N . SER B 1 94 ? 27.356 24.492 12.888 1.00 12.26 86 SER B N 1
ATOM 2446 C CA . SER B 1 94 ? 27.627 23.859 14.178 1.00 13.44 86 SER B CA 1
ATOM 2447 C C . SER B 1 94 ? 26.378 23.611 15.006 1.00 11.20 86 SER B C 1
ATOM 2448 O O . SER B 1 94 ? 26.322 22.630 15.758 1.00 14.06 86 SER B O 1
ATOM 2451 N N . ILE B 1 95 ? 25.402 24.513 14.936 1.00 10.84 87 ILE B N 1
ATOM 2452 C CA . ILE B 1 95 ? 24.137 24.401 15.647 1.00 10.90 87 ILE B CA 1
ATOM 2453 C C . ILE B 1 95 ? 23.048 24.572 14.608 1.00 9.99 87 ILE B C 1
ATOM 2454 O O . ILE B 1 95 ? 23.157 25.436 13.731 1.00 10.32 87 ILE B O 1
ATOM 2459 N N . ILE B 1 96 ? 22.005 23.752 14.701 1.00 9.09 88 ILE B N 1
ATOM 2460 C CA . ILE B 1 96 ? 20.831 23.889 13.844 1.00 9.10 88 ILE B CA 1
ATOM 2461 C C . ILE B 1 96 ? 19.586 23.855 14.720 1.00 9.48 88 ILE B C 1
ATOM 2462 O O . ILE B 1 96 ? 19.410 22.931 15.528 1.00 10.51 88 ILE B O 1
ATOM 2467 N N . THR B 1 97 ? 18.738 24.871 14.577 1.00 9.04 89 THR B N 1
ATOM 2468 C CA . THR B 1 97 ? 17.469 24.940 15.287 1.00 8.27 89 THR B CA 1
ATOM 2469 C C . THR B 1 97 ? 16.341 25.046 14.270 1.00 9.45 89 THR B C 1
ATOM 2470 O O . THR B 1 97 ? 16.536 25.541 13.160 1.00 9.61 89 THR B O 1
ATOM 2474 N N . PHE B 1 98 ? 15.162 24.542 14.631 1.00 9.05 90 PHE B N 1
ATOM 2475 C CA . PHE B 1 98 ? 14.005 24.664 13.749 1.00 9.44 90 PHE B CA 1
ATOM 2476 C C . PHE B 1 98 ? 12.752 24.787 14.602 1.00 9.06 90 PHE B C 1
ATOM 2477 O O . PHE B 1 98 ? 12.780 24.587 15.819 1.00 8.17 90 PHE B O 1
ATOM 2485 N N . HIS B 1 99 ? 11.640 25.125 13.944 1.00 9.36 91 HIS B N 1
ATOM 2486 C CA . HIS B 1 99 ? 10.362 25.322 14.629 1.00 8.31 91 HIS B CA 1
ATOM 2487 C C . HIS B 1 99 ? 9.583 24.015 14.673 1.00 8.50 91 HIS B C 1
ATOM 2488 O O . HIS B 1 99 ? 9.426 23.369 13.634 1.00 8.76 91 HIS B O 1
ATOM 2495 N N . PRO B 1 100 ? 9.106 23.587 15.843 1.00 8.72 92 PRO B N 1
ATOM 2496 C CA . PRO B 1 100 ? 8.392 22.300 15.914 1.00 8.84 92 PRO B CA 1
ATOM 2497 C C . PRO B 1 100 ? 7.204 22.224 14.984 1.00 9.15 92 PRO B C 1
ATOM 2498 O O . PRO B 1 100 ? 6.924 21.151 14.436 1.00 10.73 92 PRO B O 1
ATOM 2502 N N . GLU B 1 101 ? 6.516 23.336 14.754 1.00 7.72 93 GLU B N 1
ATOM 2503 C CA . GLU B 1 101 ? 5.368 23.344 13.854 1.00 8.83 93 GLU B CA 1
ATOM 2504 C C . GLU B 1 101 ? 5.747 23.000 12.421 1.00 9.62 93 GLU B C 1
ATOM 2505 O O . GLU B 1 101 ? 4.873 22.613 11.639 1.00 12.48 93 GLU B O 1
ATOM 2511 N N . ALA B 1 102 ? 7.020 23.121 12.063 1.00 8.60 94 ALA B N 1
ATOM 2512 C CA . ALA B 1 102 ? 7.469 22.940 10.688 1.00 9.20 94 ALA B CA 1
ATOM 2513 C C . ALA B 1 102 ? 7.879 21.511 10.355 1.00 10.13 94 ALA B C 1
ATOM 2514 O O . ALA B 1 102 ? 8.212 21.248 9.193 1.00 12.11 94 ALA B O 1
ATOM 2516 N N . SER B 1 103 ? 7.870 20.593 11.325 1.00 9.50 95 SER B N 1
ATOM 2517 C CA . SER B 1 103 ? 8.268 19.211 11.103 1.00 8.37 95 SER B CA 1
ATOM 2518 C C . SER B 1 103 ? 7.166 18.301 11.629 1.00 9.32 95 SER B C 1
ATOM 2519 O O . SER B 1 103 ? 6.770 18.416 12.795 1.00 11.49 95 SER B O 1
ATOM 2522 N N . ARG B 1 104 ? 6.690 17.385 10.785 1.00 8.73 96 ARG B N 1
ATOM 2523 C CA . ARG B 1 104 ? 5.707 16.411 11.247 1.00 9.94 96 ARG B CA 1
ATOM 2524 C C . ARG B 1 104 ? 6.302 15.492 12.303 1.00 10.49 96 ARG B C 1
ATOM 2525 O O . ARG B 1 104 ? 5.574 15.001 13.179 1.00 12.27 96 ARG B O 1
ATOM 2533 N N . HIS B 1 105 ? 7.612 15.251 12.250 1.00 9.39 97 HIS B N 1
ATOM 2534 C CA . HIS B 1 105 ? 8.283 14.289 13.130 1.00 9.38 97 HIS B CA 1
ATOM 2535 C C . HIS B 1 105 ? 9.447 14.988 13.810 1.00 9.88 97 HIS B C 1
ATOM 2536 O O . HIS B 1 105 ? 10.609 14.858 13.424 1.00 10.09 97 HIS B O 1
ATOM 2543 N N . ILE B 1 106 ? 9.100 15.731 14.861 1.00 8.42 98 ILE B N 1
ATOM 2544 C CA . ILE B 1 106 ? 10.048 16.605 15.547 1.00 9.23 98 ILE B CA 1
ATOM 2545 C C . ILE B 1 106 ? 11.200 15.802 16.127 1.00 7.67 98 ILE B C 1
ATOM 2546 O O . ILE B 1 106 ? 12.369 16.202 16.022 1.00 9.50 98 ILE B O 1
ATOM 2551 N N . ASP B 1 107 ? 10.898 14.674 16.772 1.00 8.34 99 ASP B N 1
ATOM 2552 C CA . ASP B 1 107 ? 11.946 13.878 17.391 1.00 9.49 99 ASP B CA 1
ATOM 2553 C C . ASP B 1 107 ? 12.943 13.391 16.345 1.00 9.79 99 ASP B C 1
ATOM 2554 O O . ASP B 1 107 ? 14.163 13.512 16.537 1.00 9.45 99 ASP B O 1
ATOM 2559 N N . ARG B 1 108 ? 12.440 12.887 15.210 1.00 9.61 100 ARG B N 1
ATOM 2560 C CA . ARG B 1 108 ? 13.299 12.458 14.108 1.00 10.31 100 ARG B CA 1
ATOM 2561 C C . ARG B 1 108 ? 14.178 13.597 13.618 1.00 9.07 100 ARG B C 1
ATOM 2562 O O . ARG B 1 108 ? 15.380 13.409 13.395 1.00 10.19 100 ARG B O 1
ATOM 2570 N N . SER B 1 109 ? 13.609 14.789 13.453 1.00 9.13 101 SER B N 1
ATOM 2571 C CA . SER B 1 109 ? 14.389 15.912 12.937 1.00 8.94 101 SER B CA 1
ATOM 2572 C C . SER B 1 109 ? 15.491 16.321 13.910 1.00 9.52 101 SER B C 1
ATOM 2573 O O . SER B 1 109 ? 16.623 16.609 13.489 1.00 9.74 101 SER B O 1
ATOM 2576 N N . LEU B 1 110 ? 15.191 16.344 15.216 1.00 8.41 102 LEU B N 1
ATOM 2577 C CA . LEU B 1 110 ? 16.220 16.668 16.201 1.00 9.41 102 LEU B CA 1
ATOM 2578 C C . LEU B 1 110 ? 17.307 15.610 16.222 1.00 9.05 102 LEU B C 1
ATOM 2579 O O . LEU B 1 110 ? 18.501 15.938 16.304 1.00 10.26 102 LEU B O 1
ATOM 2584 N N . SER B 1 111 ? 16.918 14.337 16.127 1.00 9.57 103 SER B N 1
ATOM 2585 C CA A SER B 1 111 ? 17.904 13.263 16.103 0.68 9.79 103 SER B CA 1
ATOM 2586 C CA B SER B 1 111 ? 17.904 13.260 16.097 0.32 10.35 103 SER B CA 1
ATOM 2587 C C . SER B 1 111 ? 18.809 13.390 14.882 1.00 10.52 103 SER B C 1
ATOM 2588 O O . SER B 1 111 ? 20.022 13.167 14.972 1.00 11.55 103 SER B O 1
ATOM 2593 N N . LEU B 1 112 ? 18.232 13.758 13.738 1.00 10.54 104 LEU B N 1
ATOM 2594 C CA . LEU B 1 112 ? 18.995 13.923 12.510 1.00 10.16 104 LEU B CA 1
ATOM 2595 C C . LEU B 1 112 ? 20.058 14.999 12.665 1.00 10.41 104 LEU B C 1
ATOM 2596 O O . LEU B 1 112 ? 21.191 14.829 12.195 1.00 10.78 104 LEU B O 1
ATOM 2601 N N . ILE B 1 113 ? 19.722 16.107 13.328 1.00 10.02 105 ILE B N 1
ATOM 2602 C CA . ILE B 1 113 ? 20.701 17.174 13.522 1.00 9.54 105 ILE B CA 1
ATOM 2603 C C . ILE B 1 113 ? 21.928 16.641 14.245 1.00 11.31 105 ILE B C 1
ATOM 2604 O O . ILE B 1 113 ? 23.071 16.880 13.829 1.00 11.76 105 ILE B O 1
ATOM 2609 N N . ARG B 1 114 ? 21.715 15.904 15.339 1.00 10.82 106 ARG B N 1
ATOM 2610 C CA . ARG B 1 114 ? 22.862 15.374 16.070 1.00 11.11 106 ARG B CA 1
ATOM 2611 C C . ARG B 1 114 ? 23.586 14.303 15.269 1.00 13.25 106 ARG B C 1
ATOM 2612 O O . ARG B 1 114 ? 24.817 14.220 15.309 1.00 13.06 106 ARG B O 1
ATOM 2620 N N . ASP B 1 115 ? 22.847 13.477 14.531 1.00 13.06 107 ASP B N 1
ATOM 2621 C CA . ASP B 1 115 ? 23.490 12.451 13.716 1.00 12.98 107 ASP B CA 1
ATOM 2622 C C . ASP B 1 115 ? 24.337 13.046 12.596 1.00 14.46 107 ASP B C 1
ATOM 2623 O O . ASP B 1 115 ? 25.282 12.390 12.125 1.00 17.65 107 ASP B O 1
ATOM 2628 N N . MET B 1 116 ? 24.037 14.276 12.176 1.00 14.21 108 MET B N 1
ATOM 2629 C CA . MET B 1 116 ? 24.858 14.994 11.205 1.00 14.98 108 MET B CA 1
ATOM 2630 C C . MET B 1 116 ? 26.041 15.708 11.855 1.00 15.04 108 MET B C 1
ATOM 2631 O O . MET B 1 116 ? 26.800 16.390 11.152 1.00 16.09 108 MET B O 1
ATOM 2636 N N . GLY B 1 117 ? 26.220 15.572 13.169 1.00 14.94 109 GLY B N 1
ATOM 2637 C CA . GLY B 1 117 ? 27.358 16.152 13.859 1.00 14.10 109 GLY B CA 1
ATOM 2638 C C . GLY B 1 117 ? 27.127 17.513 14.487 1.00 13.40 109 GLY B C 1
ATOM 2639 O O . GLY B 1 117 ? 28.097 18.134 14.943 1.00 16.38 109 GLY B O 1
ATOM 2640 N N . CYS B 1 118 ? 25.884 17.978 14.563 1.00 12.66 110 CYS B N 1
ATOM 2641 C CA . CYS B 1 118 ? 25.591 19.334 15.005 1.00 13.66 110 CYS B CA 1
ATOM 2642 C C . CYS B 1 118 ? 24.845 19.324 16.330 1.00 15.38 110 CYS B C 1
ATOM 2643 O O . CYS B 1 118 ? 24.200 18.340 16.702 1.00 15.64 110 CYS B O 1
ATOM 2646 N N . GLN B 1 119 ? 24.916 20.451 17.035 1.00 11.95 111 GLN B N 1
ATOM 2647 C CA . GLN B 1 119 ? 24.047 20.662 18.182 1.00 11.68 111 GLN B CA 1
ATOM 2648 C C . GLN B 1 119 ? 22.646 20.983 17.688 1.00 11.54 111 GLN B C 1
ATOM 2649 O O . GLN B 1 119 ? 22.476 21.654 16.667 1.00 12.37 111 GLN B O 1
ATOM 2655 N N . ALA B 1 120 ? 21.638 20.493 18.413 1.00 11.01 112 ALA B N 1
ATOM 2656 C CA . ALA B 1 120 ? 20.249 20.558 17.973 1.00 11.72 112 ALA B CA 1
ATOM 2657 C C . ALA B 1 120 ? 19.409 21.452 18.880 1.00 9.84 112 ALA B C 1
ATOM 2658 O O . ALA B 1 120 ? 19.583 21.461 20.104 1.00 11.15 112 ALA B O 1
ATOM 2660 N N . GLY B 1 121 ? 18.462 22.171 18.278 1.00 9.47 113 GLY B N 1
ATOM 2661 C CA . GLY B 1 121 ? 17.551 22.966 19.084 1.00 10.84 113 GLY B CA 1
ATOM 2662 C C . GLY B 1 121 ? 16.188 23.161 18.456 1.00 8.78 113 GLY B C 1
ATOM 2663 O O . GLY B 1 121 ? 15.993 22.959 17.252 1.00 8.80 113 GLY B O 1
ATOM 2664 N N . LEU B 1 122 ? 15.245 23.569 19.305 1.00 9.51 114 LEU B N 1
ATOM 2665 C CA . LEU B 1 122 ? 13.917 23.959 18.865 1.00 9.32 114 LEU B CA 1
ATOM 2666 C C . LEU B 1 122 ? 13.707 25.444 19.107 1.00 9.90 114 LEU B C 1
ATOM 2667 O O . LEU B 1 122 ? 14.261 26.025 20.044 1.00 10.64 114 LEU B O 1
ATOM 2672 N N . VAL B 1 123 ? 12.871 26.047 18.260 1.00 10.09 115 VAL B N 1
ATOM 2673 C CA . VAL B 1 123 ? 12.546 27.466 18.334 1.00 9.60 115 VAL B CA 1
ATOM 2674 C C . VAL B 1 123 ? 11.086 27.616 18.725 1.00 9.72 115 VAL B C 1
ATOM 2675 O O . VAL B 1 123 ? 10.220 26.931 18.170 1.00 11.45 115 VAL B O 1
ATOM 2679 N N . LEU B 1 124 ? 10.811 28.525 19.660 1.00 9.46 116 LEU B N 1
ATOM 2680 C CA . LEU B 1 124 ? 9.445 28.858 20.068 1.00 10.08 116 LEU B CA 1
ATOM 2681 C C . LEU B 1 124 ? 9.066 30.226 19.502 1.00 10.69 116 LEU B C 1
ATOM 2682 O O . LEU B 1 124 ? 9.626 31.252 19.914 1.00 11.45 116 LEU B O 1
ATOM 2687 N N . ASN B 1 125 ? 8.079 30.252 18.593 1.00 9.22 117 ASN B N 1
ATOM 2688 C CA . ASN B 1 125 ? 7.453 31.515 18.213 1.00 10.10 117 ASN B CA 1
ATOM 2689 C C . ASN B 1 125 ? 6.807 32.150 19.443 1.00 11.07 117 ASN B C 1
ATOM 2690 O O . ASN B 1 125 ? 6.555 31.474 20.446 1.00 9.76 117 ASN B O 1
ATOM 2695 N N . PRO B 1 126 ? 6.513 33.453 19.390 1.00 9.68 118 PRO B N 1
ATOM 2696 C CA . PRO B 1 126 ? 5.846 34.081 20.544 1.00 11.98 118 PRO B CA 1
ATOM 2697 C C . PRO B 1 126 ? 4.637 33.314 21.065 1.00 10.81 118 PRO B C 1
ATOM 2698 O O . PRO B 1 126 ? 4.494 33.154 22.286 1.00 12.51 118 PRO B O 1
ATOM 2702 N N . ALA B 1 127 ? 3.768 32.815 20.185 1.00 11.07 119 ALA B N 1
ATOM 2703 C CA . ALA B 1 127 ? 2.584 32.103 20.662 1.00 12.01 119 ALA B CA 1
ATOM 2704 C C . ALA B 1 127 ? 2.853 30.658 21.068 1.00 11.68 119 ALA B C 1
ATOM 2705 O O . ALA B 1 127 ? 2.011 30.069 21.754 1.00 16.21 119 ALA B O 1
ATOM 2707 N N . THR B 1 128 ? 3.974 30.072 20.677 1.00 11.27 120 THR B N 1
ATOM 2708 C CA . THR B 1 128 ? 4.162 28.630 20.839 1.00 10.46 120 THR B CA 1
ATOM 2709 C C . THR B 1 128 ? 4.316 28.268 22.314 1.00 12.74 120 THR B C 1
ATOM 2710 O O . THR B 1 128 ? 5.196 28.815 22.984 1.00 12.21 120 THR B O 1
ATOM 2714 N N . PRO B 1 129 ? 3.528 27.325 22.837 1.00 13.66 121 PRO B N 1
ATOM 2715 C CA . PRO B 1 129 ? 3.654 26.966 24.258 1.00 15.08 121 PRO B CA 1
ATOM 2716 C C . PRO B 1 129 ? 4.965 26.251 24.550 1.00 14.02 121 PRO B C 1
ATOM 2717 O O . PRO B 1 129 ? 5.522 25.547 23.708 1.00 14.08 121 PRO B O 1
ATOM 2721 N N . VAL B 1 130 ? 5.436 26.407 25.788 1.00 15.51 122 VAL B N 1
ATOM 2722 C CA . VAL B 1 130 ? 6.693 25.771 26.170 1.00 16.17 122 VAL B CA 1
ATOM 2723 C C . VAL B 1 130 ? 6.560 24.263 26.282 1.00 17.01 122 VAL B C 1
ATOM 2724 O O . VAL B 1 130 ? 7.568 23.550 26.216 1.00 15.83 122 VAL B O 1
ATOM 2728 N N . TYR B 1 131 ? 5.341 23.751 26.441 1.00 17.55 123 TYR B N 1
ATOM 2729 C CA . TYR B 1 131 ? 5.160 22.321 26.666 1.00 17.62 123 TYR B CA 1
ATOM 2730 C C . TYR B 1 131 ? 5.569 21.491 25.466 1.00 18.59 123 TYR B C 1
ATOM 2731 O O . TYR B 1 131 ? 5.787 20.285 25.610 1.00 18.48 123 TYR B O 1
ATOM 2740 N N . VAL B 1 132 ? 5.704 22.109 24.291 1.00 17.52 124 VAL B N 1
ATOM 2741 C CA . VAL B 1 132 ? 6.184 21.391 23.125 1.00 19.79 124 VAL B CA 1
ATOM 2742 C C . VAL B 1 132 ? 7.602 20.856 23.315 1.00 18.70 124 VAL B C 1
ATOM 2743 O O . VAL B 1 132 ? 8.039 20.000 22.546 1.00 20.34 124 VAL B O 1
ATOM 2747 N N . LEU B 1 133 ? 8.330 21.333 24.331 1.00 13.48 125 LEU B N 1
ATOM 2748 C CA . LEU B 1 133 ? 9.689 20.875 24.605 1.00 13.91 125 LEU B CA 1
ATOM 2749 C C . LEU B 1 133 ? 9.760 19.664 25.525 1.00 14.23 125 LEU B C 1
ATOM 2750 O O . LEU B 1 133 ? 10.800 18.992 25.556 1.00 14.68 125 LEU B O 1
ATOM 2755 N N . GLU B 1 134 ? 8.685 19.361 26.258 1.00 13.51 126 GLU B N 1
ATOM 2756 C CA A GLU B 1 134 ? 8.800 18.496 27.429 0.50 14.36 126 GLU B CA 1
ATOM 2757 C CA B GLU B 1 134 ? 8.794 18.494 27.428 0.50 14.39 126 GLU B CA 1
ATOM 2758 C C . GLU B 1 134 ? 9.119 17.046 27.085 1.00 12.83 126 GLU B C 1
ATOM 2759 O O . GLU B 1 134 ? 9.591 16.315 27.959 1.00 16.33 126 GLU B O 1
ATOM 2770 N N . ASN B 1 135 ? 8.872 16.608 25.849 1.00 11.93 127 ASN B N 1
ATOM 2771 C CA . ASN B 1 135 ? 9.099 15.21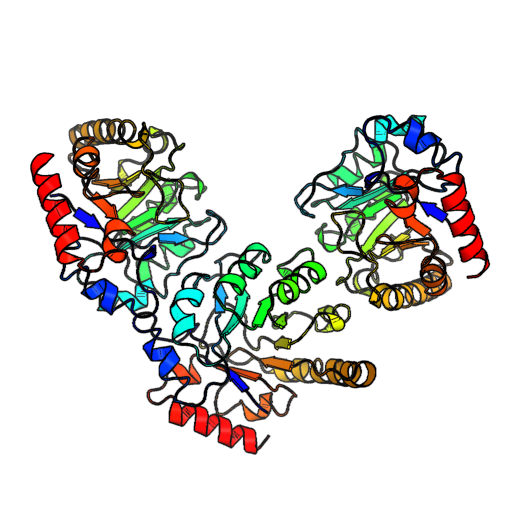4 25.477 1.00 12.89 127 ASN B CA 1
ATOM 2772 C C . ASN B 1 135 ? 10.342 15.022 24.620 1.00 12.33 127 ASN B C 1
ATOM 2773 O O . ASN B 1 135 ? 10.575 13.909 24.133 1.00 13.67 127 ASN B O 1
ATOM 2778 N N . VAL B 1 136 ? 11.155 16.064 24.447 1.00 11.51 128 VAL B N 1
ATOM 2779 C CA . VAL B 1 136 ? 12.365 15.951 23.636 1.00 10.99 128 VAL B CA 1
ATOM 2780 C C . VAL B 1 136 ? 13.580 16.544 24.335 1.00 11.43 128 VAL B C 1
ATOM 2781 O O . VAL B 1 136 ? 14.577 16.844 23.672 1.00 11.70 128 VAL B O 1
ATOM 2785 N N . LEU B 1 137 ? 13.533 16.694 25.663 1.00 12.06 129 LEU B N 1
ATOM 2786 C CA . LEU B 1 137 ? 14.667 17.308 26.354 1.00 12.36 129 LEU B CA 1
ATOM 2787 C C . LEU B 1 137 ? 15.968 16.546 26.105 1.00 13.21 129 LEU B C 1
ATOM 2788 O O . LEU B 1 137 ? 17.042 17.154 25.994 1.00 13.98 129 LEU B O 1
ATOM 2793 N N . ASP B 1 138 ? 15.898 15.216 26.001 1.00 13.97 130 ASP B N 1
ATOM 2794 C CA . ASP B 1 138 ? 17.115 14.442 25.775 1.00 15.43 130 ASP B CA 1
ATOM 2795 C C . ASP B 1 138 ? 17.705 14.673 24.389 1.00 16.46 130 ASP B C 1
ATOM 2796 O O . ASP B 1 138 ? 18.873 14.338 24.163 1.00 18.27 130 ASP B O 1
ATOM 2801 N N . ARG B 1 139 ? 16.936 15.244 23.467 1.00 12.05 131 ARG B N 1
ATOM 2802 C CA . ARG B 1 139 ? 17.389 15.556 22.117 1.00 12.88 131 ARG B CA 1
ATOM 2803 C C . ARG B 1 139 ? 17.947 16.965 21.979 1.00 12.05 131 ARG B C 1
ATOM 2804 O O . ARG B 1 139 ? 18.514 17.287 20.927 1.00 14.21 131 ARG B O 1
ATOM 2812 N N . LEU B 1 140 ? 17.784 17.811 22.986 1.00 11.65 132 LEU B N 1
ATOM 2813 C CA . LEU B 1 140 ? 18.027 19.238 22.838 1.00 11.75 132 LEU B CA 1
ATOM 2814 C C . LEU B 1 140 ? 19.375 19.644 23.398 1.00 13.71 132 LEU B C 1
ATOM 2815 O O . LEU B 1 140 ? 19.760 19.230 24.493 1.00 15.41 132 LEU B O 1
ATOM 2820 N N . ASP B 1 141 ? 20.068 20.494 22.649 1.00 12.68 133 ASP B N 1
ATOM 2821 C CA . ASP B 1 141 ? 21.222 21.232 23.139 1.00 14.35 133 ASP B CA 1
ATOM 2822 C C . ASP B 1 141 ? 20.902 22.692 23.410 1.00 14.14 133 ASP B C 1
ATOM 2823 O O . ASP B 1 141 ? 21.599 23.335 24.203 1.00 16.27 133 ASP B O 1
ATOM 2828 N N . MET B 1 142 ? 19.847 23.217 22.795 1.00 12.60 134 MET B N 1
ATOM 2829 C CA . MET B 1 142 ? 19.512 24.625 22.940 1.00 12.89 134 MET B CA 1
ATOM 2830 C C . MET B 1 142 ? 18.031 24.805 22.658 1.00 12.73 134 MET B C 1
ATOM 2831 O O . MET B 1 142 ? 17.434 24.059 21.877 1.00 12.48 134 MET B O 1
ATOM 2836 N N . VAL B 1 143 ? 17.442 25.798 23.312 1.00 12.12 135 VAL B N 1
ATOM 2837 C CA . VAL B 1 143 ? 16.105 26.277 22.991 1.00 10.69 135 VAL B CA 1
ATOM 2838 C C . VAL B 1 143 ? 16.242 27.743 22.612 1.00 11.43 135 VAL B C 1
ATOM 2839 O O . VAL B 1 143 ? 16.880 28.520 23.339 1.00 12.33 135 VAL B O 1
ATOM 2843 N N . LEU B 1 144 ? 15.677 28.113 21.464 1.00 11.19 136 LEU B N 1
ATOM 2844 C CA . LEU B 1 144 ? 15.630 29.502 21.022 1.00 10.10 136 LEU B CA 1
ATOM 2845 C C . LEU B 1 144 ? 14.218 30.034 21.231 1.00 10.17 136 LEU B C 1
ATOM 2846 O O . LEU B 1 144 ? 13.250 29.455 20.720 1.00 12.28 136 LEU B O 1
ATOM 2851 N N . LEU B 1 145 ? 14.095 31.127 21.974 1.00 10.85 137 LEU B N 1
ATOM 2852 C CA . LEU B 1 145 ? 12.820 31.818 22.113 1.00 10.02 137 LEU B CA 1
ATOM 2853 C C . LEU B 1 145 ? 12.846 33.045 21.220 1.00 11.91 137 LEU B C 1
ATOM 2854 O O . LEU B 1 145 ? 13.740 33.891 21.350 1.00 11.99 137 LEU B O 1
ATOM 2859 N N . MET B 1 146 ? 11.874 33.135 20.313 1.00 11.29 138 MET B N 1
ATOM 2860 C CA . MET B 1 146 ? 11.685 34.348 19.532 1.00 11.23 138 MET B CA 1
ATOM 2861 C C . MET B 1 146 ? 10.995 35.409 20.383 1.00 11.68 138 MET B C 1
ATOM 2862 O O . MET B 1 146 ? 9.917 35.164 20.943 1.00 13.73 138 MET B O 1
ATOM 2867 N N . SER B 1 147 ? 11.599 36.592 20.454 1.00 11.22 139 SER B N 1
ATOM 2868 C CA . SER B 1 147 ? 10.989 37.751 21.081 1.00 12.34 139 SER B CA 1
ATOM 2869 C C . SER B 1 147 ? 10.356 38.683 20.062 1.00 12.87 139 SER B C 1
ATOM 2870 O O . SER B 1 147 ? 9.908 39.775 20.428 1.00 13.95 139 SER B O 1
ATOM 2873 N N . VAL B 1 148 ? 10.329 38.280 18.791 1.00 12.31 140 VAL B N 1
ATOM 2874 C CA . VAL B 1 148 ? 9.566 38.935 17.732 1.00 12.56 140 VAL B CA 1
ATOM 2875 C C . VAL B 1 148 ? 8.963 37.837 16.866 1.00 11.66 140 VAL B C 1
ATOM 2876 O O . VAL B 1 148 ? 9.359 36.672 16.935 1.00 11.23 140 VAL B O 1
ATOM 2880 N N . ASN B 1 149 ? 8.023 38.218 16.015 1.00 12.22 141 ASN B N 1
ATOM 2881 C CA . ASN B 1 149 ? 7.507 37.259 15.048 1.00 12.42 141 ASN B CA 1
ATOM 2882 C C . ASN B 1 149 ? 8.543 37.044 13.955 1.00 13.13 141 ASN B C 1
ATOM 2883 O O . ASN B 1 149 ? 8.957 38.022 13.313 1.00 14.36 141 ASN B O 1
ATOM 2888 N N . PRO B 1 150 ? 8.980 35.806 13.711 1.00 12.90 142 PRO B N 1
ATOM 2889 C CA . PRO B 1 150 ? 10.068 35.567 12.753 1.00 13.94 142 PRO B CA 1
ATOM 2890 C C . PRO B 1 150 ? 9.755 36.063 11.354 1.00 16.59 142 PRO B C 1
ATOM 2891 O O . PRO B 1 150 ? 8.620 36.011 10.872 1.00 16.15 142 PRO B O 1
ATOM 2895 N N . GLY B 1 151 ? 10.808 36.510 10.680 1.00 17.06 143 GLY B N 1
ATOM 2896 C CA . GLY B 1 151 ? 10.711 36.907 9.298 1.00 19.22 143 GLY B CA 1
ATOM 2897 C C . GLY B 1 151 ? 11.540 38.133 8.986 1.00 21.22 143 GLY B C 1
ATOM 2898 O O . GLY B 1 151 ? 12.014 38.291 7.859 1.00 25.41 143 GLY B O 1
ATOM 2899 N N . PHE B 1 152 ? 11.728 39.011 9.972 1.00 19.86 144 PHE B N 1
ATOM 2900 C CA . PHE B 1 152 ? 12.292 40.323 9.692 1.00 22.22 144 PHE B CA 1
ATOM 2901 C C . PHE B 1 152 ? 13.153 40.781 10.858 1.00 20.39 144 PHE B C 1
ATOM 2902 O O . PHE B 1 152 ? 12.841 40.522 12.020 1.00 19.38 144 PHE B O 1
ATOM 2910 N N . GLY B 1 153 ? 14.244 41.486 10.530 1.00 24.66 145 GLY B N 1
ATOM 2911 C CA . GLY B 1 153 ? 15.007 42.178 11.546 1.00 27.25 145 GLY B CA 1
ATOM 2912 C C . GLY B 1 153 ? 14.375 43.509 11.917 1.00 25.11 145 GLY B C 1
ATOM 2913 O O . GLY B 1 153 ? 13.396 43.957 11.316 1.00 24.62 145 GLY B O 1
ATOM 2914 N N . GLY B 1 154 ? 14.947 44.143 12.940 1.00 25.45 146 GLY B N 1
ATOM 2915 C CA . GLY B 1 154 ? 14.568 45.498 13.296 1.00 25.73 146 GLY B CA 1
ATOM 2916 C C . GLY B 1 154 ? 13.260 45.653 14.043 1.00 25.01 146 GLY B C 1
ATOM 2917 O O . GLY B 1 154 ? 12.806 46.791 14.224 1.00 27.12 146 GLY B O 1
ATOM 2918 N N . GLN B 1 155 ? 12.640 44.559 14.483 1.00 23.47 147 GLN B N 1
ATOM 2919 C CA . GLN B 1 155 ? 11.374 44.611 15.201 1.00 20.35 147 GLN B CA 1
ATOM 2920 C C . GLN B 1 155 ? 11.613 44.798 16.702 1.00 22.72 147 GLN B C 1
ATOM 2921 O O . GLN B 1 155 ? 12.738 44.688 17.195 1.00 22.95 147 GLN B O 1
ATOM 2927 N N . SER B 1 156 ? 10.532 45.075 17.437 1.00 21.81 148 SER B N 1
ATOM 2928 C CA . SER B 1 156 ? 10.623 45.390 18.861 1.00 22.57 148 SER B CA 1
ATOM 2929 C C . SER B 1 156 ? 10.362 44.171 19.737 1.00 16.82 148 SER B C 1
ATOM 2930 O O . SER B 1 156 ? 9.421 43.405 19.503 1.00 18.52 148 SER B O 1
ATOM 2933 N N . PHE B 1 157 ? 11.193 44.029 20.771 1.00 16.52 149 PHE B N 1
ATOM 2934 C CA . PHE B 1 157 ? 11.114 42.912 21.705 1.00 15.94 149 PHE B CA 1
ATOM 2935 C C . PHE B 1 157 ? 9.733 42.855 22.350 1.00 15.40 149 PHE B C 1
ATOM 2936 O O . PHE B 1 157 ? 9.245 43.851 22.886 1.00 18.83 149 PHE B O 1
ATOM 2944 N N . ILE B 1 158 ? 9.115 41.680 22.316 1.00 14.28 150 ILE B N 1
ATOM 2945 C CA . ILE B 1 158 ? 7.783 41.482 22.885 1.00 14.46 150 ILE B CA 1
ATOM 2946 C C . ILE B 1 158 ? 7.940 41.242 24.382 1.00 16.95 150 ILE B C 1
ATOM 2947 O O . ILE B 1 158 ? 8.567 40.250 24.780 1.00 15.36 150 ILE B O 1
ATOM 2952 N N . PRO B 1 159 ? 7.391 42.107 25.242 1.00 17.43 151 PRO B N 1
ATOM 2953 C CA . PRO B 1 159 ? 7.678 41.991 26.683 1.00 18.32 151 PRO B CA 1
ATOM 2954 C C . PRO B 1 159 ? 7.315 40.652 27.297 1.00 15.82 151 PRO B C 1
ATOM 2955 O O . PRO B 1 159 ? 8.040 40.177 28.178 1.00 18.34 151 PRO B O 1
ATOM 2959 N N . HIS B 1 160 ? 6.232 40.013 26.848 1.00 17.53 152 HIS B N 1
ATOM 2960 C CA . HIS B 1 160 ? 5.852 38.728 27.423 1.00 16.95 152 HIS B CA 1
ATOM 2961 C C . HIS B 1 160 ? 6.946 37.670 27.285 1.00 16.36 152 HIS B C 1
ATOM 2962 O O . HIS B 1 160 ? 6.926 36.678 28.026 1.00 16.24 152 HIS B O 1
ATOM 2969 N N . THR B 1 161 ? 7.893 37.855 26.360 1.00 15.15 153 THR B N 1
ATOM 2970 C CA . THR B 1 161 ? 8.975 36.882 26.208 1.00 13.97 153 THR B CA 1
ATOM 2971 C C . THR B 1 161 ? 9.734 36.650 27.515 1.00 13.67 153 THR B C 1
ATOM 2972 O O . THR B 1 161 ? 10.211 35.536 27.759 1.00 15.51 153 THR B O 1
ATOM 2976 N N . LEU B 1 162 ? 9.860 37.673 28.369 1.00 14.98 154 LEU B N 1
ATOM 2977 C CA . LEU B 1 162 ? 10.602 37.479 29.615 1.00 16.32 154 LEU B CA 1
ATOM 2978 C C . LEU B 1 162 ? 9.969 36.393 30.477 1.00 18.44 154 LEU B C 1
ATOM 2979 O O . LEU B 1 162 ? 10.681 35.585 31.088 1.00 16.94 154 LEU B O 1
ATOM 2984 N N . GLU B 1 163 ? 8.631 36.364 30.546 1.00 17.37 155 GLU B N 1
ATOM 2985 C CA . GLU B 1 163 ? 7.954 35.308 31.294 1.00 19.25 155 GLU B CA 1
ATOM 2986 C C . GLU B 1 163 ? 8.216 33.940 30.678 1.00 16.86 155 GLU B C 1
ATOM 2987 O O . GLU B 1 163 ? 8.443 32.962 31.399 1.00 16.98 155 GLU B O 1
ATOM 2989 N N . LYS B 1 164 ? 8.204 33.849 29.343 1.00 14.65 156 LYS B N 1
ATOM 2990 C CA . LYS B 1 164 ? 8.473 32.565 28.702 1.00 15.59 156 LYS B CA 1
ATOM 2991 C C . LYS B 1 164 ? 9.899 32.109 28.961 1.00 14.42 156 LYS B C 1
ATOM 2992 O O . LYS B 1 164 ? 10.143 30.914 29.161 1.00 15.94 156 LYS B O 1
ATOM 2998 N N . ILE B 1 165 ? 10.857 33.043 28.927 1.00 14.43 157 ILE B N 1
ATOM 2999 C CA . ILE B 1 165 ? 12.245 32.697 29.221 1.00 15.05 157 ILE B CA 1
ATOM 3000 C C . ILE B 1 165 ? 12.345 32.111 30.620 1.00 14.45 157 ILE B C 1
ATOM 3001 O O . ILE B 1 165 ? 12.986 31.076 30.833 1.00 15.92 157 ILE B O 1
ATOM 3006 N N . ARG B 1 166 ? 11.695 32.759 31.592 1.00 15.27 158 ARG B N 1
ATOM 3007 C CA . ARG B 1 166 ? 11.700 32.245 32.959 1.00 17.39 158 ARG B CA 1
ATOM 3008 C C . ARG B 1 166 ? 11.102 30.845 33.018 1.00 17.33 158 ARG B C 1
ATOM 3009 O O . ARG B 1 166 ? 11.634 29.965 33.704 1.00 20.31 158 ARG B O 1
ATOM 3017 N N . GLN B 1 167 ? 10.004 30.621 32.290 1.00 15.79 159 GLN B N 1
ATOM 3018 C CA A GLN B 1 167 ? 9.364 29.308 32.283 0.56 18.42 159 GLN B CA 1
ATOM 3019 C CA B GLN B 1 167 ? 9.365 29.306 32.282 0.44 18.35 159 GLN B CA 1
ATOM 3020 C C . GLN B 1 167 ? 10.291 28.246 31.698 1.00 17.85 159 GLN B C 1
ATOM 3021 O O . GLN B 1 167 ? 10.429 27.150 32.253 1.00 19.11 159 GLN B O 1
ATOM 3032 N N . VAL B 1 168 ? 10.933 28.556 30.568 1.00 15.42 160 VAL B N 1
ATOM 3033 C CA . VAL B 1 168 ? 11.865 27.609 29.955 1.00 14.56 160 VAL B CA 1
ATOM 3034 C C . VAL B 1 168 ? 13.049 27.348 30.874 1.00 17.02 160 VAL B C 1
ATOM 3035 O O . VAL B 1 168 ? 13.483 26.203 31.042 1.00 16.84 160 VAL B O 1
ATOM 3039 N N . ARG B 1 169 ? 13.590 28.401 31.488 1.00 15.16 161 ARG B N 1
ATOM 3040 C CA . ARG B 1 169 ? 14.729 28.207 32.377 1.00 17.66 161 ARG B CA 1
ATOM 3041 C C . ARG B 1 169 ? 14.362 27.307 33.554 1.00 16.87 161 ARG B C 1
ATOM 3042 O O . ARG B 1 169 ? 15.153 26.447 33.956 1.00 18.92 161 ARG B O 1
ATOM 3050 N N . ALA B 1 170 ? 13.153 27.466 34.098 1.00 17.38 162 ALA B N 1
ATOM 3051 C CA . ALA B 1 170 ? 12.719 26.592 35.184 1.00 18.43 162 ALA B CA 1
ATOM 3052 C C . ALA B 1 170 ? 12.627 25.143 34.721 1.00 19.38 162 ALA B C 1
ATOM 3053 O O . ALA B 1 170 ? 13.069 24.229 35.430 1.00 21.41 162 ALA B O 1
ATOM 3055 N N . MET B 1 171 ? 12.055 24.917 33.532 1.00 17.87 163 MET B N 1
ATOM 3056 C CA . MET B 1 171 ? 11.982 23.567 32.982 1.00 18.39 163 MET B CA 1
ATOM 3057 C C . MET B 1 171 ? 13.374 22.981 32.788 1.00 20.23 163 MET B C 1
ATOM 3058 O O . MET B 1 171 ? 13.626 21.824 33.145 1.00 19.28 163 MET B O 1
ATOM 3063 N N . LEU B 1 172 ? 14.298 23.771 32.233 1.00 17.64 164 LEU B N 1
ATOM 3064 C CA . LEU B 1 172 ? 15.637 23.257 31.965 1.00 17.94 164 LEU B CA 1
ATOM 3065 C C . LEU B 1 172 ? 16.452 23.099 33.241 1.00 20.99 164 LEU B C 1
ATOM 3066 O O . LEU B 1 172 ? 17.318 22.219 33.309 1.00 22.44 164 LEU B O 1
ATOM 3071 N N . ASP B 1 173 ? 16.202 23.936 34.255 1.00 20.05 165 ASP B N 1
ATOM 3072 C CA . ASP B 1 173 ? 16.828 23.726 35.558 1.00 21.69 165 ASP B CA 1
ATOM 3073 C C . ASP B 1 173 ? 16.409 22.387 36.151 1.00 22.65 165 ASP B C 1
ATOM 3074 O O . ASP B 1 173 ? 17.240 21.638 36.681 1.00 24.47 165 ASP B O 1
ATOM 3079 N N . ARG B 1 174 ? 15.113 22.069 36.081 1.00 20.64 166 ARG B N 1
ATOM 3080 C CA . ARG B 1 174 ? 14.658 20.780 36.589 1.00 23.47 166 ARG B CA 1
ATOM 3081 C C . ARG B 1 174 ? 15.284 19.639 35.801 1.00 23.15 166 ARG B C 1
ATOM 3082 O O . ARG B 1 174 ? 15.694 18.624 36.378 1.00 26.14 166 ARG B O 1
ATOM 3090 N N . TYR B 1 175 ? 15.393 19.801 34.481 1.00 22.65 167 TYR B N 1
ATOM 3091 C CA . TYR B 1 175 ? 15.980 18.749 33.661 1.00 24.93 167 TYR B CA 1
ATOM 3092 C C . TYR B 1 175 ? 17.451 18.543 33.995 1.00 24.07 167 TYR B C 1
ATOM 3093 O O . TYR B 1 175 ? 17.931 17.404 34.029 1.00 24.73 167 TYR B O 1
ATOM 3102 N N . GLU B 1 176 ? 18.183 19.632 34.242 1.00 23.26 168 GLU B N 1
ATOM 3103 C CA . GLU B 1 176 ? 19.584 19.494 34.621 1.00 24.66 168 GLU B CA 1
ATOM 3104 C C . GLU B 1 176 ? 19.713 18.782 35.959 1.00 28.21 168 GLU B C 1
ATOM 3105 O O . GLU B 1 176 ? 20.626 17.970 36.153 1.00 28.51 168 GLU B O 1
ATOM 3111 N N . GLY B 1 177 ? 18.803 19.065 36.892 1.00 26.68 169 GLY B N 1
ATOM 3112 C CA . GLY B 1 177 ? 18.826 18.358 38.160 1.00 26.68 169 GLY B CA 1
ATOM 3113 C C . GLY B 1 177 ? 18.701 16.858 37.994 1.00 28.64 169 GLY B C 1
ATOM 3114 O O . GLY B 1 177 ? 19.316 16.091 38.743 1.00 32.33 169 GLY B O 1
ATOM 3115 N N . LYS B 1 178 ? 17.919 16.419 37.007 1.00 31.12 170 LYS B N 1
ATOM 3116 C CA . LYS B 1 178 ? 17.690 15.004 36.747 1.00 35.31 170 LYS B CA 1
ATOM 3117 C C . LYS B 1 178 ? 18.779 14.383 35.881 1.00 34.21 170 LYS B C 1
ATOM 3118 O O . LYS B 1 178 ? 19.195 13.248 36.130 1.00 36.50 170 LYS B O 1
ATOM 3120 N N . SER B 1 179 ? 19.262 15.110 34.874 1.00 31.22 171 SER B N 1
ATOM 3121 C CA . SER B 1 179 ? 20.163 14.551 33.877 1.00 29.74 171 SER B CA 1
ATOM 3122 C C . SER B 1 179 ? 21.603 15.007 34.023 1.00 32.47 171 SER B C 1
ATOM 3123 O O . SER B 1 179 ? 22.489 14.379 33.437 1.00 33.48 171 SER B O 1
ATOM 3126 N N . GLY B 1 180 ? 21.856 16.083 34.765 1.00 27.61 172 GLY B N 1
ATOM 3127 C CA . GLY B 1 180 ? 23.180 16.660 34.844 1.00 29.29 172 GLY B CA 1
ATOM 3128 C C . GLY B 1 180 ? 23.621 17.447 33.629 1.00 33.35 172 GLY B C 1
ATOM 3129 O O . GLY B 1 180 ? 24.752 17.947 33.614 1.00 37.82 172 GLY B O 1
ATOM 3130 N N . ARG B 1 181 ? 22.779 17.584 32.611 1.00 27.09 173 ARG B N 1
ATOM 3131 C CA A ARG B 1 181 ? 23.164 18.301 31.408 0.30 25.29 173 ARG B CA 1
ATOM 3132 C CA B ARG B 1 181 ? 23.130 18.274 31.376 0.70 24.94 173 ARG B CA 1
ATOM 3133 C C . ARG B 1 181 ? 22.372 19.593 31.288 1.00 23.60 173 ARG B C 1
ATOM 3134 O O . ARG B 1 181 ? 21.159 19.627 31.521 1.00 24.29 173 ARG B O 1
ATOM 3149 N N . ARG B 1 182 ? 23.083 20.663 30.951 1.00 23.97 174 ARG B N 1
ATOM 3150 C CA . ARG B 1 182 ? 22.516 21.999 30.835 1.00 23.50 174 ARG B CA 1
ATOM 3151 C C . ARG B 1 182 ? 22.204 22.296 29.373 1.00 22.20 174 ARG B C 1
ATOM 3152 O O . ARG B 1 182 ? 23.103 22.293 28.523 1.00 23.38 174 ARG B O 1
ATOM 3160 N N . ILE B 1 183 ? 20.934 22.558 29.092 1.00 17.11 175 ILE B N 1
ATOM 3161 C CA . ILE B 1 183 ? 20.488 22.997 27.778 1.00 15.35 175 ILE B CA 1
ATOM 3162 C C . ILE B 1 183 ? 20.551 24.522 27.742 1.00 15.14 175 ILE B C 1
ATOM 3163 O O . ILE B 1 183 ? 20.089 25.193 28.672 1.00 17.43 175 ILE B O 1
ATOM 3168 N N . ALA B 1 184 ? 21.139 25.070 26.682 1.00 14.41 176 ALA B N 1
ATOM 3169 C CA . ALA B 1 184 ? 21.299 26.515 26.560 1.00 13.34 176 ALA B CA 1
ATOM 3170 C C . ALA B 1 184 ? 19.984 27.179 26.149 1.00 14.40 176 ALA B C 1
ATOM 3171 O O . ALA B 1 184 ? 19.111 26.561 25.526 1.00 13.86 176 ALA B O 1
ATOM 3173 N N . ILE B 1 185 ? 19.850 28.462 26.495 1.00 14.21 177 ILE B N 1
ATOM 3174 C CA . ILE B 1 185 ? 18.684 29.270 26.128 1.00 12.86 177 ILE B CA 1
ATOM 3175 C C . ILE B 1 185 ? 19.144 30.467 25.308 1.00 13.15 177 ILE B C 1
ATOM 3176 O O . ILE B 1 185 ? 19.902 31.313 25.806 1.00 13.07 177 ILE B O 1
ATOM 3181 N N . GLU B 1 186 ? 18.664 30.551 24.071 1.00 10.86 178 GLU B N 1
ATOM 3182 C CA . GLU B 1 186 ? 18.956 31.638 23.152 1.00 11.21 178 GLU B CA 1
ATOM 3183 C C . GLU B 1 186 ? 17.693 32.471 22.969 1.00 11.55 178 GLU B C 1
ATOM 3184 O O . GLU B 1 186 ? 16.582 31.946 23.030 1.00 11.95 178 GLU B O 1
ATOM 3190 N N . VAL B 1 187 ? 17.858 33.777 22.760 1.00 10.79 179 VAL B N 1
ATOM 3191 C CA . VAL B 1 187 ? 16.734 34.660 22.460 1.00 11.43 179 VAL B CA 1
ATOM 3192 C C . VAL B 1 187 ? 17.088 35.475 21.228 1.00 10.91 179 VAL B C 1
ATOM 3193 O O . VAL B 1 187 ? 18.249 35.864 21.049 1.00 12.81 179 VAL B O 1
ATOM 3197 N N . ASP B 1 188 ? 16.095 35.723 20.375 1.00 10.96 180 ASP B N 1
ATOM 3198 C CA A ASP B 1 188 ? 16.284 36.385 19.083 0.57 14.03 180 ASP B CA 1
ATOM 3199 C CA B ASP B 1 188 ? 16.317 36.477 19.154 0.43 13.41 180 ASP B CA 1
ATOM 3200 C C . ASP B 1 188 ? 15.106 37.329 18.848 1.00 12.49 180 ASP B C 1
ATOM 3201 O O . ASP B 1 188 ? 13.966 36.853 18.798 1.00 12.65 180 ASP B O 1
ATOM 3210 N N . GLY B 1 189 ? 15.369 38.622 18.666 1.00 13.98 181 GLY B N 1
ATOM 3211 C CA . GLY B 1 189 ? 14.336 39.559 18.273 1.00 13.04 181 GLY B CA 1
ATOM 3212 C C . GLY B 1 189 ? 14.344 40.854 19.060 1.00 15.27 181 GLY B C 1
ATOM 3213 O O . GLY B 1 189 ? 13.897 40.896 20.206 1.00 17.39 181 GLY B O 1
ATOM 3214 N N . GLY B 1 190 ? 14.870 41.920 18.458 1.00 13.59 182 GLY B N 1
ATOM 3215 C CA . GLY B 1 190 ? 14.860 43.205 19.125 1.00 17.24 182 GLY B CA 1
ATOM 3216 C C . GLY B 1 190 ? 15.772 43.307 20.327 1.00 14.58 182 GLY B C 1
ATOM 3217 O O . GLY B 1 190 ? 15.528 44.143 21.200 1.00 16.55 182 GLY B O 1
ATOM 3218 N N . ILE B 1 191 ? 16.807 42.473 20.413 1.00 14.27 183 ILE B N 1
ATOM 3219 C CA A ILE B 1 191 ? 17.764 42.549 21.515 0.31 15.20 183 ILE B CA 1
ATOM 3220 C CA B ILE B 1 191 ? 17.740 42.570 21.527 0.69 14.42 183 ILE B CA 1
ATOM 3221 C C . ILE B 1 191 ? 18.687 43.739 21.289 1.00 16.95 183 ILE B C 1
ATOM 3222 O O . ILE B 1 191 ? 19.298 43.864 20.221 1.00 18.94 183 ILE B O 1
ATOM 3231 N N . LYS B 1 192 ? 18.796 44.603 22.292 1.00 17.28 184 LYS B N 1
ATOM 3232 C CA . LYS B 1 192 ? 19.581 45.827 22.228 1.00 19.04 184 LYS B CA 1
ATOM 3233 C C . LYS B 1 192 ? 20.427 45.942 23.489 1.00 18.04 184 LYS B C 1
ATOM 3234 O O . LYS B 1 192 ? 20.189 45.264 24.491 1.00 18.60 184 LYS B O 1
ATOM 3240 N N . THR B 1 193 ? 21.414 46.837 23.447 1.00 18.03 185 THR B N 1
ATOM 3241 C CA . THR B 1 193 ? 22.196 47.091 24.649 1.00 19.82 185 THR B CA 1
ATOM 3242 C C . THR B 1 193 ? 21.298 47.412 25.840 1.00 19.12 185 THR B C 1
ATOM 3243 O O . THR B 1 193 ? 21.524 46.911 26.948 1.00 19.86 185 THR B O 1
ATOM 3247 N N . ASP B 1 194 ? 20.241 48.206 25.626 1.00 20.11 186 ASP B N 1
ATOM 3248 C CA . ASP B 1 194 ? 19.435 48.670 26.750 1.00 22.59 186 ASP B CA 1
ATOM 3249 C C . ASP B 1 194 ? 18.434 47.645 27.268 1.00 19.66 186 ASP B C 1
ATOM 3250 O O . ASP B 1 194 ? 17.780 47.920 28.279 1.00 24.38 186 ASP B O 1
ATOM 3255 N N . ASN B 1 195 ? 18.281 46.485 26.622 1.00 19.37 187 ASN B N 1
ATOM 3256 C CA . ASN B 1 195 ? 17.429 45.449 27.190 1.00 19.32 187 ASN B CA 1
ATOM 3257 C C . ASN B 1 195 ? 18.131 44.121 27.415 1.00 16.40 187 ASN B C 1
ATOM 3258 O O . ASN B 1 195 ? 17.506 43.201 27.952 1.00 17.72 187 ASN B O 1
ATOM 3263 N N . ILE B 1 196 ? 19.407 43.994 27.044 1.00 18.07 188 ILE B N 1
ATOM 3264 C CA . ILE B 1 196 ? 20.043 42.682 27.100 1.00 16.06 188 ILE B CA 1
ATOM 3265 C C . ILE B 1 196 ? 20.151 42.179 28.538 1.00 18.23 188 ILE B C 1
ATOM 3266 O O . ILE B 1 196 ? 20.027 40.972 28.787 1.00 16.72 188 ILE B O 1
ATOM 3271 N N . ALA B 1 197 ? 20.359 43.081 29.506 1.00 20.64 189 ALA B N 1
ATOM 3272 C CA . ALA B 1 197 ? 20.475 42.653 30.898 1.00 18.77 189 ALA B CA 1
ATOM 3273 C C . ALA B 1 197 ? 19.182 42.014 31.388 1.00 19.56 189 ALA B C 1
ATOM 3274 O O . ALA B 1 197 ? 19.212 41.007 32.105 1.00 19.91 189 ALA B O 1
ATOM 3276 N N . ALA B 1 198 ? 18.035 42.579 30.999 1.00 18.90 190 ALA B N 1
ATOM 3277 C CA . ALA B 1 198 ? 16.758 42.006 31.408 1.00 18.44 190 ALA B CA 1
ATOM 3278 C C . ALA B 1 198 ? 16.556 40.617 30.819 1.00 18.23 190 ALA B C 1
ATOM 3279 O O . ALA B 1 198 ? 16.019 39.728 31.488 1.00 19.76 190 ALA B O 1
ATOM 3281 N N . VAL B 1 199 ? 16.983 40.411 29.568 1.00 16.01 191 VAL B N 1
ATOM 3282 C CA . VAL B 1 199 ? 16.869 39.094 28.947 1.00 17.05 191 VAL B CA 1
ATOM 3283 C C . VAL B 1 199 ? 17.732 38.082 29.687 1.00 15.12 191 VAL B C 1
ATOM 3284 O O . VAL B 1 199 ? 17.317 36.939 29.924 1.00 16.15 191 VAL B O 1
ATOM 3288 N N . ALA B 1 200 ? 18.944 38.489 30.077 1.00 15.53 192 ALA B N 1
ATOM 3289 C CA . ALA B 1 200 ? 19.804 37.604 30.855 1.00 18.04 192 ALA B CA 1
ATOM 3290 C C . ALA B 1 200 ? 19.196 37.297 32.222 1.00 20.27 192 ALA B C 1
ATOM 3291 O O . ALA B 1 200 ? 19.199 36.143 32.671 1.00 19.31 192 ALA B O 1
ATOM 3293 N N . ARG B 1 201 ? 18.687 38.323 32.915 1.00 19.89 193 ARG B N 1
ATOM 3294 C CA A ARG B 1 201 ? 18.097 38.101 34.236 0.54 21.51 193 ARG B CA 1
ATOM 3295 C CA B ARG B 1 201 ? 18.113 38.084 34.237 0.46 21.55 193 ARG B CA 1
ATOM 3296 C C . ARG B 1 201 ? 16.926 37.129 34.177 1.00 20.07 193 ARG B C 1
ATOM 3297 O O . ARG B 1 201 ? 16.668 36.401 35.145 1.00 23.62 193 ARG B O 1
ATOM 3312 N N . ALA B 1 202 ? 16.199 37.109 33.059 1.00 17.29 194 ALA B N 1
ATOM 3313 C CA . ALA B 1 202 ? 15.089 36.176 32.918 1.00 18.23 194 ALA B CA 1
ATOM 3314 C C . ALA B 1 202 ? 15.572 34.741 32.764 1.00 19.70 194 ALA B C 1
ATOM 3315 O O . ALA B 1 202 ? 14.797 33.808 33.005 1.00 19.87 194 ALA B O 1
ATOM 3317 N N . GLY B 1 203 ? 16.827 34.544 32.363 1.00 16.09 195 GLY B N 1
ATOM 3318 C CA . GLY B 1 203 ? 17.418 33.220 32.366 1.00 18.54 195 GLY B CA 1
ATOM 3319 C C . GLY B 1 203 ? 18.094 32.790 31.082 1.00 16.28 195 GLY B C 1
ATOM 3320 O O . GLY B 1 203 ? 18.556 31.648 30.992 1.00 19.58 195 GLY B O 1
ATOM 3321 N N . ALA B 1 204 ? 18.170 33.678 30.091 1.00 14.28 196 ALA B N 1
ATOM 3322 C CA . ALA B 1 204 ? 18.813 33.348 28.827 1.00 14.08 196 ALA B CA 1
ATOM 3323 C C . ALA B 1 204 ? 20.324 33.486 28.952 1.00 16.27 196 ALA B C 1
ATOM 3324 O O . ALA B 1 204 ? 20.838 34.215 29.800 1.00 17.17 196 ALA B O 1
ATOM 3326 N N . ASP B 1 205 ? 21.041 32.776 28.076 1.00 14.36 197 ASP B N 1
ATOM 3327 C CA . ASP B 1 205 ? 22.498 32.819 28.083 1.00 14.33 197 ASP B CA 1
ATOM 3328 C C . ASP B 1 205 ? 23.114 33.134 26.730 1.00 13.29 197 ASP B C 1
ATOM 3329 O O . ASP B 1 205 ? 24.313 33.436 26.679 1.00 14.38 197 ASP B O 1
ATOM 3334 N N . THR B 1 206 ? 22.348 33.080 25.644 1.00 13.34 198 THR B N 1
ATOM 3335 C CA . THR B 1 206 ? 22.839 33.330 24.295 1.00 12.52 198 THR B CA 1
ATOM 3336 C C . THR B 1 206 ? 21.915 34.347 23.641 1.00 11.98 198 THR B C 1
ATOM 3337 O O . THR B 1 206 ? 20.693 34.190 23.676 1.00 12.04 198 THR B O 1
ATOM 3341 N N . PHE B 1 207 ? 22.488 35.401 23.067 1.00 12.34 199 PHE B N 1
ATOM 3342 C CA . PHE B 1 207 ? 21.716 36.566 22.644 1.00 12.46 199 PHE B CA 1
ATOM 3343 C C . PHE B 1 207 ? 22.000 36.858 21.183 1.00 12.32 199 PHE B C 1
ATOM 3344 O O . PHE B 1 207 ? 23.136 37.176 20.818 1.00 13.04 199 PHE B O 1
ATOM 3352 N N . VAL B 1 208 ? 20.974 36.750 20.354 1.00 12.37 200 VAL B N 1
ATOM 3353 C CA . VAL B 1 208 ? 21.081 37.075 18.939 1.00 11.02 200 VAL B CA 1
ATOM 3354 C C . VAL B 1 208 ? 20.754 38.546 18.766 1.00 12.32 200 VAL B C 1
ATOM 3355 O O . VAL B 1 208 ? 19.748 39.031 19.294 1.00 13.76 200 VAL B O 1
ATOM 3359 N N . ALA B 1 209 ? 21.589 39.261 18.017 1.00 13.36 201 ALA B N 1
ATOM 3360 C CA . ALA B 1 209 ? 21.302 40.655 17.715 1.00 14.51 201 ALA B CA 1
ATOM 3361 C C . ALA B 1 209 ? 21.733 40.949 16.290 1.00 11.54 201 ALA B C 1
ATOM 3362 O O . ALA B 1 209 ? 22.862 40.635 15.903 1.00 12.69 201 ALA B O 1
ATOM 3364 N N . GLY B 1 210 ? 20.833 41.547 15.519 1.00 15.13 202 GLY B N 1
ATOM 3365 C CA . GLY B 1 210 ? 21.127 41.914 14.149 1.00 14.69 202 GLY B CA 1
ATOM 3366 C C . GLY B 1 210 ? 21.269 43.407 13.995 1.00 13.95 202 GLY B C 1
ATOM 3367 O O . GLY B 1 210 ? 22.387 43.928 13.920 1.00 14.88 202 GLY B O 1
ATOM 3368 N N . SER B 1 211 ? 20.137 44.113 13.997 1.00 15.77 203 SER B N 1
ATOM 3369 C CA . SER B 1 211 ? 20.177 45.549 13.743 1.00 17.11 203 SER B CA 1
ATOM 3370 C C . SER B 1 211 ? 20.997 46.302 14.786 1.00 18.36 203 SER B C 1
ATOM 3371 O O . SER B 1 211 ? 21.675 47.274 14.442 1.00 18.49 203 SER B O 1
ATOM 3374 N N . ALA B 1 212 ? 20.978 45.868 16.054 1.00 15.22 204 ALA B N 1
ATOM 3375 C CA . ALA B 1 212 ? 21.724 46.613 17.072 1.00 15.86 204 ALA B CA 1
ATOM 3376 C C . ALA B 1 212 ? 23.229 46.575 16.839 1.00 16.77 204 ALA B C 1
ATOM 3377 O O . ALA B 1 212 ? 23.937 47.477 17.295 1.00 18.04 204 ALA B O 1
ATOM 3379 N N . ILE B 1 213 ? 23.739 45.545 16.160 1.00 15.25 205 ILE B N 1
ATOM 3380 C CA . ILE B 1 213 ? 25.171 45.439 15.892 1.00 14.12 205 ILE B CA 1
ATOM 3381 C C . ILE B 1 213 ? 25.481 45.917 14.479 1.00 15.24 205 ILE B C 1
ATOM 3382 O O . ILE B 1 213 ? 26.171 46.927 14.293 1.00 17.11 205 ILE B O 1
ATOM 3387 N N . PHE B 1 214 ? 24.942 45.218 13.474 1.00 16.94 206 PHE B N 1
ATOM 3388 C CA . PHE B 1 214 ? 25.294 45.510 12.087 1.00 16.53 206 PHE B CA 1
ATOM 3389 C C . PHE B 1 214 ? 24.762 46.851 11.612 1.00 21.13 206 PHE B C 1
ATOM 3390 O O . PHE B 1 214 ? 25.302 47.405 10.648 1.00 20.41 206 PHE B O 1
ATOM 3398 N N . GLY B 1 215 ? 23.714 47.378 12.247 1.00 20.30 207 GLY B N 1
ATOM 3399 C CA . GLY B 1 215 ? 23.234 48.700 11.906 1.00 23.69 207 GLY B CA 1
ATOM 3400 C C . GLY B 1 215 ? 24.013 49.851 12.500 1.00 28.19 207 GLY B C 1
ATOM 3401 O O . GLY B 1 215 ? 23.646 51.009 12.280 1.00 29.30 207 GLY B O 1
ATOM 3402 N N . LYS B 1 216 ? 25.082 49.573 13.239 1.00 23.54 208 LYS B N 1
ATOM 3403 C CA . LYS B 1 216 ? 25.888 50.588 13.895 1.00 26.40 208 LYS B CA 1
ATOM 3404 C C . LYS B 1 216 ? 27.285 50.641 13.286 1.00 30.51 208 LYS B C 1
ATOM 3405 O O . LYS B 1 216 ? 27.744 49.673 12.668 1.00 28.49 208 LYS B O 1
ATOM 3411 N N . PRO B 1 217 ? 27.986 51.773 13.420 1.00 26.78 209 PRO B N 1
ATOM 3412 C CA . PRO B 1 217 ? 29.283 51.905 12.738 1.00 29.24 209 PRO B CA 1
ATOM 3413 C C . PRO B 1 217 ? 30.422 51.116 13.365 1.00 30.36 209 PRO B C 1
ATOM 3414 O O . PRO B 1 217 ? 31.353 50.741 12.642 1.00 30.19 209 PRO B O 1
ATOM 3418 N N . ASP B 1 218 ? 30.402 50.870 14.673 1.00 24.48 210 ASP B N 1
ATOM 3419 C CA . ASP B 1 218 ? 31.517 50.215 15.361 1.00 23.37 210 ASP B CA 1
ATOM 3420 C C . ASP B 1 218 ? 30.976 49.006 16.116 1.00 22.01 210 ASP B C 1
ATOM 3421 O O . ASP B 1 218 ? 30.410 49.147 17.203 1.00 23.06 210 ASP B O 1
ATOM 3426 N N . TYR B 1 219 ? 31.159 47.817 15.536 1.00 18.46 211 TYR B N 1
ATOM 3427 C CA . TYR B 1 219 ? 30.697 46.597 16.187 1.00 17.02 211 TYR B CA 1
ATOM 3428 C C . TYR B 1 219 ? 31.425 46.357 17.505 1.00 16.47 211 TYR B C 1
ATOM 3429 O O . TYR B 1 219 ? 30.838 45.803 18.442 1.00 18.07 211 TYR B O 1
ATOM 3438 N N . LYS B 1 220 ? 32.702 46.746 17.593 1.00 17.23 212 LYS B N 1
ATOM 3439 C CA . LYS B 1 220 ? 33.428 46.566 18.845 1.00 17.72 212 LYS B CA 1
ATOM 3440 C C . LYS B 1 220 ? 32.751 47.322 19.977 1.00 18.51 212 LYS B C 1
ATOM 3441 O O . LYS B 1 220 ? 32.578 46.782 21.075 1.00 18.79 212 LYS B O 1
ATOM 3447 N N . ALA B 1 221 ? 32.343 48.569 19.716 1.00 18.54 213 ALA B N 1
ATOM 3448 C CA . ALA B 1 221 ? 31.708 49.373 20.752 1.00 21.39 213 ALA B CA 1
ATOM 3449 C C . ALA B 1 221 ? 30.384 48.768 21.193 1.00 19.95 213 ALA B C 1
ATOM 3450 O O . ALA B 1 221 ? 30.095 48.719 22.394 1.00 21.44 213 ALA B O 1
ATOM 3452 N N . VAL B 1 222 ? 29.570 48.289 20.241 1.00 19.09 214 VAL B N 1
ATOM 3453 C CA . VAL B 1 222 ? 28.268 47.727 20.600 1.00 19.25 214 VAL B CA 1
ATOM 3454 C C . VAL B 1 222 ? 28.445 46.474 21.445 1.00 16.86 214 VAL B C 1
ATOM 3455 O O . VAL B 1 222 ? 27.830 46.329 22.506 1.00 18.62 214 VAL B O 1
ATOM 3459 N N . ILE B 1 223 ? 29.298 45.553 20.994 1.00 16.76 215 ILE B N 1
ATOM 3460 C CA . ILE B 1 223 ? 29.459 44.307 21.735 1.00 17.08 215 ILE B CA 1
ATOM 3461 C C . ILE B 1 223 ? 30.042 44.569 23.120 1.00 19.66 215 ILE B C 1
ATOM 3462 O O . ILE B 1 223 ? 29.580 43.999 24.116 1.00 19.58 215 ILE B O 1
ATOM 3467 N N . ALA B 1 224 ? 31.031 45.467 23.220 1.00 17.01 216 ALA B N 1
ATOM 3468 C CA . ALA B 1 224 ? 31.548 45.819 24.539 1.00 18.25 216 ALA B CA 1
ATOM 3469 C C . ALA B 1 224 ? 30.454 46.393 25.433 1.00 20.96 216 ALA B C 1
ATOM 3470 O O . ALA B 1 224 ? 30.389 46.076 26.627 1.00 21.77 216 ALA B O 1
ATOM 3472 N N . ALA B 1 225 ? 29.594 47.252 24.878 1.00 18.39 217 ALA B N 1
ATOM 3473 C CA . ALA B 1 225 ? 28.515 47.826 25.675 1.00 20.31 217 ALA B CA 1
ATOM 3474 C C . ALA B 1 225 ? 27.528 46.753 26.125 1.00 19.54 217 ALA B C 1
ATOM 3475 O O . ALA B 1 225 ? 27.048 46.787 27.265 1.00 19.93 217 ALA B O 1
ATOM 3477 N N . MET B 1 226 ? 27.218 45.791 25.248 1.00 18.89 218 MET B N 1
ATOM 3478 C CA . MET B 1 226 ? 26.390 44.659 25.659 1.00 19.79 218 MET B CA 1
ATOM 3479 C C . MET B 1 226 ? 27.066 43.854 26.762 1.00 18.42 218 MET B C 1
ATOM 3480 O O . MET B 1 226 ? 26.419 43.471 27.743 1.00 20.61 218 MET B O 1
ATOM 3485 N N . ARG B 1 227 ? 28.375 43.605 26.631 1.00 18.80 219 ARG B N 1
ATOM 3486 C CA . ARG B 1 227 ? 29.109 42.893 27.676 1.00 21.08 219 ARG B CA 1
ATOM 3487 C C . ARG B 1 227 ? 29.015 43.619 29.015 1.00 21.95 219 ARG B C 1
ATOM 3488 O O . ARG B 1 227 ? 28.882 42.982 30.067 1.00 23.17 219 ARG B O 1
ATOM 3496 N N . ALA B 1 228 ? 29.107 44.952 28.994 1.00 21.07 220 ALA B N 1
ATOM 3497 C CA . ALA B 1 228 ? 29.049 45.720 30.235 1.00 22.74 220 ALA B CA 1
ATOM 3498 C C . ALA B 1 228 ? 27.683 45.600 30.894 1.00 23.43 220 ALA B C 1
ATOM 3499 O O . ALA B 1 228 ? 27.587 45.496 32.121 1.00 25.06 220 ALA B O 1
ATOM 3501 N N . GLU B 1 229 ? 26.611 45.595 30.096 1.00 22.78 221 GLU B N 1
ATOM 3502 C CA . GLU B 1 229 ? 25.279 45.405 30.661 1.00 23.55 221 GLU B CA 1
ATOM 3503 C C . GLU B 1 229 ? 25.105 43.994 31.209 1.00 26.19 221 GLU B C 1
ATOM 3504 O O . GLU B 1 229 ? 24.474 43.803 32.255 1.00 26.15 221 GLU B O 1
ATOM 3510 N N . LEU B 1 230 ? 25.669 42.994 30.529 1.00 23.31 222 LEU B N 1
ATOM 3511 C CA . LEU B 1 230 ? 25.569 41.622 31.016 1.00 23.47 222 LEU B CA 1
ATOM 3512 C C . LEU B 1 230 ? 26.293 41.439 32.342 1.00 29.32 222 LEU B C 1
ATOM 3513 O O . LEU B 1 230 ? 25.931 40.555 33.127 1.00 31.63 222 LEU B O 1
ATOM 3518 N N . GLU B 1 231 ? 27.318 42.251 32.605 1.00 28.37 223 GLU B N 1
ATOM 3519 C CA . GLU B 1 231 ? 27.977 42.195 33.903 1.00 35.42 223 GLU B CA 1
ATOM 3520 C C . GLU B 1 231 ? 27.033 42.603 35.026 1.00 39.83 223 GLU B C 1
ATOM 3521 O O . GLU B 1 231 ? 27.179 42.133 36.160 1.00 45.75 223 GLU B O 1
ATOM 3527 N N . LYS B 1 232 ? 26.056 43.463 34.731 1.00 40.79 224 LYS B N 1
ATOM 3528 C CA . LYS B 1 232 ? 25.061 43.848 35.724 1.00 45.34 224 LYS B CA 1
ATOM 3529 C C . LYS B 1 232 ? 24.001 42.777 35.943 1.00 46.13 224 LYS B C 1
ATOM 3530 O O . LYS B 1 232 ? 23.313 42.807 36.969 1.00 50.49 224 LYS B O 1
ATOM 3536 N N . ALA B 1 233 ? 23.842 41.846 35.009 1.00 43.52 225 ALA B N 1
ATOM 3537 C CA . ALA B 1 233 ? 22.808 40.824 35.123 1.00 43.41 225 ALA B CA 1
ATOM 3538 C C . ALA B 1 233 ? 23.205 39.735 36.114 1.00 54.99 225 ALA B C 1
ATOM 3539 O O . ALA B 1 233 ? 22.888 39.820 37.302 1.00 61.01 225 ALA B O 1
ATOM 3541 N N . ALA C 1 11 ? 22.521 42.407 -30.764 1.00 39.59 3 ALA C N 1
ATOM 3542 C CA . ALA C 1 11 ? 23.700 42.324 -29.909 1.00 34.02 3 ALA C CA 1
ATOM 3543 C C . ALA C 1 11 ? 23.566 41.187 -28.901 1.00 22.77 3 ALA C C 1
ATOM 3544 O O . ALA C 1 11 ? 22.576 41.094 -28.170 1.00 27.93 3 ALA C O 1
ATOM 3546 N N . TYR C 1 12 ? 24.568 40.319 -28.861 1.00 19.71 4 TYR C N 1
ATOM 3547 C CA . TYR C 1 12 ? 24.556 39.226 -27.901 1.00 17.65 4 TYR C CA 1
ATOM 3548 C C . TYR C 1 12 ? 24.858 39.744 -26.499 1.00 16.73 4 TYR C C 1
ATOM 3549 O O . TYR C 1 12 ? 25.718 40.614 -26.312 1.00 18.88 4 TYR C O 1
ATOM 3558 N N . ARG C 1 13 ? 24.164 39.183 -25.509 1.00 15.66 5 ARG C N 1
ATOM 3559 C CA . ARG C 1 13 ? 24.360 39.556 -24.114 1.00 14.89 5 ARG C CA 1
ATOM 3560 C C . ARG C 1 13 ? 24.862 38.355 -23.329 1.00 14.08 5 ARG C C 1
ATOM 3561 O O . ARG C 1 13 ? 24.322 37.251 -23.465 1.00 14.69 5 ARG C O 1
ATOM 3569 N N . ILE C 1 14 ? 25.893 38.563 -22.516 1.00 13.85 6 ILE C N 1
ATOM 3570 C CA . ILE C 1 14 ? 26.402 37.542 -21.611 1.00 13.21 6 ILE C CA 1
ATOM 3571 C C . ILE C 1 14 ? 25.992 37.913 -20.196 1.00 12.53 6 ILE C C 1
ATOM 3572 O O . ILE C 1 14 ? 26.208 39.051 -19.753 1.00 13.06 6 ILE C O 1
ATOM 3577 N N . ALA C 1 15 ? 25.370 36.961 -19.499 1.00 11.97 7 ALA C N 1
ATOM 3578 C CA . ALA C 1 15 ? 24.763 37.187 -18.187 1.00 11.86 7 ALA C CA 1
ATOM 3579 C C . ALA C 1 15 ? 25.363 36.219 -17.175 1.00 11.59 7 ALA C C 1
ATOM 3580 O O . ALA C 1 15 ? 24.840 35.110 -16.971 1.00 12.05 7 ALA C O 1
ATOM 3582 N N . PRO C 1 16 ? 26.453 36.589 -16.509 1.00 11.11 8 PRO C N 1
ATOM 3583 C CA . PRO C 1 16 ? 27.044 35.689 -15.510 1.00 12.50 8 PRO C CA 1
ATOM 3584 C C . PRO C 1 16 ? 26.079 35.424 -14.367 1.00 12.00 8 PRO C C 1
ATOM 3585 O O . PRO C 1 16 ? 25.378 36.321 -13.897 1.00 12.52 8 PRO C O 1
ATOM 3589 N N . SER C 1 17 ? 26.035 34.173 -13.924 1.00 10.60 9 SER C N 1
ATOM 3590 C CA A SER C 1 17 ? 25.110 33.736 -12.889 0.77 10.71 9 SER C CA 1
ATOM 3591 C CA B SER C 1 17 ? 25.103 33.778 -12.878 0.23 12.74 9 SER C CA 1
ATOM 3592 C C . SER C 1 17 ? 25.833 33.674 -11.545 1.00 11.92 9 SER C C 1
ATOM 3593 O O . SER C 1 17 ? 26.740 32.847 -11.370 1.00 12.60 9 SER C O 1
ATOM 3598 N N . ILE C 1 18 ? 25.423 34.524 -10.597 1.00 11.96 10 ILE C N 1
ATOM 3599 C CA . ILE C 1 18 ? 26.072 34.589 -9.289 1.00 13.87 10 ILE C CA 1
ATOM 3600 C C . ILE C 1 18 ? 25.872 33.346 -8.445 1.00 14.69 10 ILE C C 1
ATOM 3601 O O . ILE C 1 18 ? 26.523 33.217 -7.403 1.00 16.14 10 ILE C O 1
ATOM 3606 N N . LEU C 1 19 ? 24.995 32.434 -8.867 1.00 13.39 11 LEU C N 1
ATOM 3607 C CA . LEU C 1 19 ? 24.877 31.144 -8.194 1.00 14.15 11 LEU C CA 1
ATOM 3608 C C . LEU C 1 19 ? 26.234 30.464 -8.063 1.00 12.69 11 LEU C C 1
ATOM 3609 O O . LEU C 1 19 ? 26.462 29.705 -7.113 1.00 16.31 11 LEU C O 1
ATOM 3614 N N . SER C 1 20 ? 27.146 30.731 -8.996 1.00 12.88 12 SER C N 1
ATOM 3615 C CA . SER C 1 20 ? 28.476 30.135 -9.009 1.00 13.21 12 SER C CA 1
ATOM 3616 C C . SER C 1 20 ? 29.563 31.040 -8.432 1.00 13.33 12 SER C C 1
ATOM 3617 O O . SER C 1 20 ? 30.736 30.652 -8.447 1.00 15.50 12 SER C O 1
ATOM 3620 N N . ALA C 1 21 ? 29.207 32.207 -7.901 1.00 13.98 13 ALA C N 1
ATOM 3621 C CA . ALA C 1 21 ? 30.178 33.165 -7.392 1.00 13.49 13 ALA C CA 1
ATOM 3622 C C . ALA C 1 21 ? 30.512 32.890 -5.924 1.00 13.38 13 ALA C C 1
ATOM 3623 O O . ALA C 1 21 ? 29.899 32.051 -5.257 1.00 15.26 13 ALA C O 1
ATOM 3625 N N . ASP C 1 22 ? 31.505 33.623 -5.426 1.00 12.64 14 ASP C N 1
ATOM 3626 C CA . ASP C 1 22 ? 31.939 33.566 -4.031 1.00 13.10 14 ASP C CA 1
ATOM 3627 C C . ASP C 1 22 ? 31.015 34.458 -3.206 1.00 13.36 14 ASP C C 1
ATOM 3628 O O . ASP C 1 22 ? 31.139 35.687 -3.207 1.00 13.67 14 ASP C O 1
ATOM 3633 N N . PHE C 1 23 ? 30.106 33.839 -2.458 1.00 12.42 15 PHE C N 1
ATOM 3634 C CA A PHE C 1 23 ? 29.122 34.591 -1.688 0.63 13.43 15 PHE C CA 1
ATOM 3635 C CA B PHE C 1 23 ? 29.138 34.645 -1.726 0.37 13.09 15 PHE C CA 1
ATOM 3636 C C . PHE C 1 23 ? 29.729 35.362 -0.525 1.00 13.22 15 PHE C C 1
ATOM 3637 O O . PHE C 1 23 ? 29.029 36.179 0.085 1.00 14.54 15 PHE C O 1
ATOM 3652 N N . ALA C 1 24 ? 30.995 35.124 -0.194 1.00 12.34 16 ALA C N 1
ATOM 3653 C CA . ALA C 1 24 ? 31.635 35.933 0.828 1.00 14.33 16 ALA C CA 1
ATOM 3654 C C . ALA C 1 24 ? 32.139 37.270 0.293 1.00 12.77 16 ALA C C 1
ATOM 3655 O O . ALA C 1 24 ? 32.433 38.163 1.090 1.00 14.27 16 ALA C O 1
ATOM 3657 N N . ARG C 1 25 ? 32.198 37.438 -1.030 1.00 13.63 17 ARG C N 1
ATOM 3658 C CA A ARG C 1 25 ? 32.728 38.644 -1.669 0.53 13.23 17 ARG C CA 1
ATOM 3659 C CA B ARG C 1 25 ? 32.720 38.654 -1.656 0.47 13.19 17 ARG C CA 1
ATOM 3660 C C . ARG C 1 25 ? 31.878 38.994 -2.883 1.00 13.63 17 ARG C C 1
ATOM 3661 O O . ARG C 1 25 ? 32.387 39.194 -3.987 1.00 15.38 17 ARG C O 1
ATOM 3676 N N . LEU C 1 26 ? 30.553 39.062 -2.696 1.00 13.70 18 LEU C N 1
ATOM 3677 C CA A LEU C 1 26 ? 29.644 39.165 -3.838 0.50 13.39 18 LEU C CA 1
ATOM 3678 C CA B LEU C 1 26 ? 29.653 39.158 -3.838 0.50 13.18 18 LEU C CA 1
ATOM 3679 C C . LEU C 1 26 ? 29.780 40.498 -4.561 1.00 15.85 18 LEU C C 1
ATOM 3680 O O . LEU C 1 26 ? 29.684 40.556 -5.793 1.00 15.30 18 LEU C O 1
ATOM 3689 N N . GLY C 1 27 ? 29.981 41.587 -3.823 1.00 14.42 19 GLY C N 1
ATOM 3690 C CA . GLY C 1 27 ? 30.172 42.873 -4.481 1.00 14.74 19 GLY C CA 1
ATOM 3691 C C . GLY C 1 27 ? 31.396 42.894 -5.380 1.00 14.46 19 GLY C C 1
ATOM 3692 O O . GLY C 1 27 ? 31.337 43.372 -6.518 1.00 16.19 19 GLY C O 1
ATOM 3693 N N . GLU C 1 28 ? 32.516 42.360 -4.890 1.00 15.24 20 GLU C N 1
ATOM 3694 C CA . GLU C 1 28 ? 33.709 42.231 -5.726 1.00 14.85 20 GLU C CA 1
ATOM 3695 C C . GLU C 1 28 ? 33.444 41.343 -6.937 1.00 16.61 20 GLU C C 1
ATOM 3696 O O . GLU C 1 28 ? 33.891 41.649 -8.048 1.00 15.46 20 GLU C O 1
ATOM 3702 N N . GLU C 1 29 ? 32.730 40.230 -6.742 1.00 13.33 21 GLU C N 1
ATOM 3703 C CA . GLU C 1 29 ? 32.449 39.336 -7.858 1.00 14.18 21 GLU C CA 1
ATOM 3704 C C . GLU C 1 29 ? 31.635 40.044 -8.930 1.00 14.97 21 GLU C C 1
ATOM 3705 O O . GLU C 1 29 ? 31.916 39.910 -10.127 1.00 14.20 21 GLU C O 1
ATOM 3711 N N . VAL C 1 30 ? 30.618 40.802 -8.519 1.00 14.93 22 VAL C N 1
ATOM 3712 C CA . VAL C 1 30 ? 29.807 41.543 -9.480 1.00 14.47 22 VAL C CA 1
ATOM 3713 C C . VAL C 1 30 ? 30.652 42.594 -10.195 1.00 13.46 22 VAL C C 1
ATOM 3714 O O . VAL C 1 30 ? 30.619 42.710 -11.428 1.00 13.79 22 VAL C O 1
ATOM 3718 N N . ALA C 1 31 ? 31.437 43.363 -9.437 1.00 14.09 23 ALA C N 1
ATOM 3719 C CA . ALA C 1 31 ? 32.279 44.378 -10.058 1.00 15.24 23 ALA C CA 1
ATOM 3720 C C . ALA C 1 31 ? 33.256 43.752 -11.042 1.00 14.13 23 ALA C C 1
ATOM 3721 O O . ALA C 1 31 ? 33.486 44.293 -12.133 1.00 15.37 23 ALA C O 1
ATOM 3723 N N . ASN C 1 32 ? 33.822 42.597 -10.686 1.00 14.28 24 ASN C N 1
ATOM 3724 C CA . ASN C 1 32 ? 34.829 41.983 -11.540 1.00 13.67 24 ASN C CA 1
ATOM 3725 C C . ASN C 1 32 ? 34.226 41.414 -12.816 1.00 13.13 24 ASN C C 1
ATOM 3726 O O . ASN C 1 32 ? 34.843 41.489 -13.877 1.00 14.22 24 ASN C O 1
ATOM 3731 N N . VAL C 1 33 ? 33.023 40.844 -12.749 1.00 12.94 25 VAL C N 1
ATOM 3732 C CA A VAL C 1 33 ? 32.441 40.307 -13.966 0.61 13.06 25 VAL C CA 1
ATOM 3733 C CA B VAL C 1 33 ? 32.433 40.314 -13.981 0.39 13.14 25 VAL C CA 1
ATOM 3734 C C . VAL C 1 33 ? 31.944 41.430 -14.878 1.00 13.39 25 VAL C C 1
ATOM 3735 O O . VAL C 1 33 ? 31.954 41.292 -16.113 1.00 14.45 25 VAL C O 1
ATOM 3742 N N . ILE C 1 34 ? 31.517 42.557 -14.296 1.00 12.91 26 ILE C N 1
ATOM 3743 C CA . ILE C 1 34 ? 31.182 43.722 -15.112 1.00 13.68 26 ILE C CA 1
ATOM 3744 C C . ILE C 1 34 ? 32.432 44.264 -15.789 1.00 13.50 26 ILE C C 1
ATOM 3745 O O . ILE C 1 34 ? 32.413 44.610 -16.978 1.00 13.80 26 ILE C O 1
ATOM 3750 N N . ALA C 1 35 ? 33.548 44.322 -15.053 1.00 12.61 27 ALA C N 1
ATOM 3751 C CA . ALA C 1 35 ? 34.808 44.760 -15.652 1.00 14.06 27 ALA C CA 1
ATOM 3752 C C . ALA C 1 35 ? 35.225 43.843 -16.792 1.00 14.94 27 ALA C C 1
ATOM 3753 O O . ALA C 1 35 ? 35.936 44.273 -17.704 1.00 15.91 27 ALA C O 1
ATOM 3755 N N . ALA C 1 36 ? 34.787 42.583 -16.760 1.00 15.74 28 ALA C N 1
ATOM 3756 C CA . ALA C 1 36 ? 35.111 41.596 -17.782 1.00 15.90 28 ALA C CA 1
ATOM 3757 C C . ALA C 1 36 ? 34.171 41.630 -18.981 1.00 15.62 28 ALA C C 1
ATOM 3758 O O . ALA C 1 36 ? 34.410 40.912 -19.956 1.00 18.25 28 ALA C O 1
ATOM 3760 N N . GLY C 1 37 ? 33.107 42.427 -18.939 1.00 15.22 29 GLY C N 1
ATOM 3761 C CA . GLY C 1 37 ? 32.226 42.586 -20.079 1.00 16.05 29 GLY C CA 1
ATOM 3762 C C . GLY C 1 37 ? 30.809 42.073 -19.900 1.00 15.10 29 GLY C C 1
ATOM 3763 O O . GLY C 1 37 ? 30.073 41.991 -20.889 1.00 16.26 29 GLY C O 1
ATOM 3764 N N . ALA C 1 38 ? 30.398 41.735 -18.680 1.00 14.02 30 ALA C N 1
ATOM 3765 C CA . ALA C 1 38 ? 29.036 41.252 -18.467 1.00 13.46 30 ALA C CA 1
ATOM 3766 C C . ALA C 1 38 ? 28.011 42.291 -18.912 1.00 14.84 30 ALA C C 1
ATOM 3767 O O . ALA C 1 38 ? 28.163 43.488 -18.659 1.00 14.75 30 ALA C O 1
ATOM 3769 N N . ASP C 1 39 ? 26.938 41.820 -19.554 1.00 13.07 31 ASP C N 1
ATOM 3770 C CA . ASP C 1 39 ? 25.836 42.696 -19.941 1.00 12.99 31 ASP C CA 1
ATOM 3771 C C . ASP C 1 39 ? 24.708 42.710 -18.923 1.00 12.96 31 ASP C C 1
ATOM 3772 O O . ASP C 1 39 ? 23.939 43.679 -18.873 1.00 14.27 31 ASP C O 1
ATOM 3777 N N . LEU C 1 40 ? 24.573 41.639 -18.144 1.00 12.39 32 LEU C N 1
ATOM 3778 C CA . LEU C 1 40 ? 23.531 41.478 -17.143 1.00 11.82 32 LEU C CA 1
ATOM 3779 C C . LEU C 1 40 ? 24.137 40.698 -15.988 1.00 11.66 32 LEU C C 1
ATOM 3780 O O . LEU C 1 40 ? 25.114 39.969 -16.165 1.00 12.96 32 LEU C O 1
ATOM 3785 N N . ILE C 1 41 ? 23.553 40.844 -14.801 1.00 11.43 33 ILE C N 1
ATOM 3786 C CA . ILE C 1 41 ? 23.883 39.995 -13.661 1.00 12.35 33 ILE C CA 1
ATOM 3787 C C . ILE C 1 41 ? 22.694 39.074 -13.448 1.00 12.44 33 ILE C C 1
ATOM 3788 O O . ILE C 1 41 ? 21.590 39.547 -13.154 1.00 12.27 33 ILE C O 1
ATOM 3793 N N . HIS C 1 42 ? 22.909 37.768 -13.595 1.00 10.75 34 HIS C N 1
ATOM 3794 C CA . HIS C 1 42 ? 21.821 36.801 -13.499 1.00 10.59 34 HIS C CA 1
ATOM 3795 C C . HIS C 1 42 ? 21.709 36.249 -12.082 1.00 10.55 34 HIS C C 1
ATOM 3796 O O . HIS C 1 42 ? 22.685 35.718 -11.527 1.00 11.86 34 HIS C O 1
ATOM 3803 N N . PHE C 1 43 ? 20.489 36.320 -11.542 1.00 10.58 35 PHE C N 1
ATOM 3804 C CA A PHE C 1 43 ? 20.183 35.998 -10.151 0.59 11.55 35 PHE C CA 1
ATOM 3805 C CA B PHE C 1 43 ? 20.182 36.015 -10.148 0.41 13.15 35 PHE C CA 1
ATOM 3806 C C . PHE C 1 43 ? 19.256 34.799 -10.134 1.00 16.09 35 PHE C C 1
ATOM 3807 O O . PHE C 1 43 ? 18.085 34.917 -10.503 1.00 16.76 35 PHE C O 1
ATOM 3822 N N . ASP C 1 44 ? 19.750 33.652 -9.671 1.00 11.88 36 ASP C N 1
ATOM 3823 C CA . ASP C 1 44 ? 18.944 32.424 -9.596 1.00 12.87 36 ASP C CA 1
ATOM 3824 C C . ASP C 1 44 ? 18.320 32.299 -8.212 1.00 14.42 36 ASP C C 1
ATOM 3825 O O . ASP C 1 44 ? 18.990 31.904 -7.255 1.00 19.30 36 ASP C O 1
ATOM 3830 N N . VAL C 1 45 ? 17.024 32.581 -8.120 1.00 10.08 37 VAL C N 1
ATOM 3831 C CA . VAL C 1 45 ? 16.297 32.653 -6.854 1.00 10.13 37 VAL C CA 1
ATOM 3832 C C . VAL C 1 45 ? 15.530 31.352 -6.667 1.00 9.66 37 VAL C C 1
ATOM 3833 O O . VAL C 1 45 ? 14.667 31.019 -7.485 1.00 10.41 37 VAL C O 1
ATOM 3837 N N . MET C 1 46 ? 15.827 30.625 -5.589 1.00 9.51 38 MET C N 1
ATOM 3838 C CA . MET C 1 46 ? 15.236 29.314 -5.338 1.00 9.11 38 MET C CA 1
ATOM 3839 C C . MET C 1 46 ? 14.693 29.265 -3.919 1.00 9.00 38 MET C C 1
ATOM 3840 O O . MET C 1 46 ? 15.383 29.663 -2.979 1.00 9.18 38 MET C O 1
ATOM 3845 N N . ASP C 1 47 ? 13.459 28.775 -3.760 1.00 8.40 39 ASP C N 1
ATOM 3846 C CA . ASP C 1 47 ? 12.774 28.785 -2.464 1.00 8.50 39 ASP C CA 1
ATOM 3847 C C . ASP C 1 47 ? 12.677 27.421 -1.795 1.00 8.91 39 ASP C C 1
ATOM 3848 O O . ASP C 1 47 ? 11.962 27.290 -0.800 1.00 9.14 39 ASP C O 1
ATOM 3853 N N . ASN C 1 48 ? 13.378 26.413 -2.293 1.00 9.18 40 ASN C N 1
ATOM 3854 C CA . ASN C 1 48 ? 13.363 25.058 -1.744 1.00 9.75 40 ASN C CA 1
ATOM 3855 C C . ASN C 1 48 ? 12.036 24.347 -1.964 1.00 8.42 40 ASN C C 1
ATOM 3856 O O . ASN C 1 48 ? 11.861 23.231 -1.464 1.00 10.53 40 ASN C O 1
ATOM 3861 N N . HIS C 1 49 ? 11.103 24.959 -2.688 1.00 8.31 41 HIS C N 1
ATOM 3862 C CA . HIS C 1 49 ? 9.817 24.340 -2.975 1.00 8.36 41 HIS C CA 1
ATOM 3863 C C . HIS C 1 49 ? 9.621 24.096 -4.457 1.00 9.61 41 HIS C C 1
ATOM 3864 O O . HIS C 1 49 ? 9.334 22.962 -4.857 1.00 11.31 41 HIS C O 1
ATOM 3871 N N . TYR C 1 50 ? 9.814 25.113 -5.294 1.00 8.68 42 TYR C N 1
ATOM 3872 C CA . TYR C 1 50 ? 9.691 24.881 -6.729 1.00 9.10 42 TYR C CA 1
ATOM 3873 C C . TYR C 1 50 ? 10.868 24.069 -7.255 1.00 8.50 42 TYR C C 1
ATOM 3874 O O . TYR C 1 50 ? 10.726 23.336 -8.243 1.00 9.32 42 TYR C O 1
ATOM 3883 N N . VAL C 1 51 ? 12.024 24.199 -6.611 1.00 8.69 43 VAL C N 1
ATOM 3884 C CA . VAL C 1 51 ? 13.222 23.406 -6.903 1.00 8.70 43 VAL C CA 1
ATOM 3885 C C . VAL C 1 51 ? 13.803 22.948 -5.571 1.00 9.74 43 VAL C C 1
ATOM 3886 O O . VAL C 1 51 ? 13.572 23.579 -4.529 1.00 9.06 43 VAL C O 1
ATOM 3890 N N . PRO C 1 52 ? 14.593 21.881 -5.567 1.00 9.82 44 PRO C N 1
ATOM 3891 C CA . PRO C 1 52 ? 15.113 21.331 -4.309 1.00 11.60 44 PRO C CA 1
ATOM 3892 C C . PRO C 1 52 ? 16.404 22.000 -3.844 1.00 12.07 44 PRO C C 1
ATOM 3893 O O . PRO C 1 52 ? 17.401 21.335 -3.529 1.00 15.33 44 PRO C O 1
ATOM 3897 N N . ASN C 1 53 ? 16.400 23.326 -3.806 1.00 10.11 45 ASN C N 1
ATOM 3898 C CA . ASN C 1 53 ? 17.543 24.099 -3.344 1.00 9.81 45 ASN C CA 1
ATOM 3899 C C . ASN C 1 53 ? 17.013 25.456 -2.911 1.00 10.08 45 ASN C C 1
ATOM 3900 O O . ASN C 1 53 ? 15.944 25.886 -3.346 1.00 9.19 45 ASN C O 1
ATOM 3905 N N . LEU C 1 54 ? 17.769 26.115 -2.035 1.00 9.64 46 LEU C N 1
ATOM 3906 C CA A LEU C 1 54 ? 17.435 27.429 -1.503 0.67 9.07 46 LEU C CA 1
ATOM 3907 C CA B LEU C 1 54 ? 17.425 27.439 -1.533 0.33 9.50 46 LEU C CA 1
ATOM 3908 C C . LEU C 1 54 ? 18.640 28.328 -1.732 1.00 9.59 46 LEU C C 1
ATOM 3909 O O . LEU C 1 54 ? 19.745 27.971 -1.326 1.00 10.46 46 LEU C O 1
ATOM 3918 N N . THR C 1 55 ? 18.447 29.480 -2.390 1.00 9.29 47 THR C N 1
ATOM 3919 C CA . THR C 1 55 ? 19.591 30.321 -2.754 1.00 10.81 47 THR C CA 1
ATOM 3920 C C . THR C 1 55 ? 19.575 31.652 -2.027 1.00 12.42 47 THR C C 1
ATOM 3921 O O . THR C 1 55 ? 20.217 31.785 -0.962 1.00 13.73 47 THR C O 1
ATOM 3925 N N . PHE C 1 56 ? 18.944 32.693 -2.573 1.00 9.79 48 PHE C N 1
ATOM 3926 C CA A PHE C 1 56 ? 19.080 34.033 -2.012 0.45 11.52 48 PHE C CA 1
ATOM 3927 C CA B PHE C 1 56 ? 19.073 34.024 -2.002 0.55 11.22 48 PHE C CA 1
ATOM 3928 C C . PHE C 1 56 ? 17.842 34.852 -2.339 1.00 12.51 48 PHE C C 1
ATOM 3929 O O . PHE C 1 56 ? 17.247 34.700 -3.409 1.00 14.36 48 PHE C O 1
ATOM 3944 N N . GLY C 1 57 ? 17.475 35.727 -1.408 1.00 11.26 49 GLY C N 1
ATOM 3945 C CA . GLY C 1 57 ? 16.267 36.505 -1.542 1.00 11.03 49 GLY C CA 1
ATOM 3946 C C . GLY C 1 57 ? 16.500 37.954 -1.930 1.00 11.02 49 GLY C C 1
ATOM 3947 O O . GLY C 1 57 ? 17.607 38.377 -2.294 1.00 11.87 49 GLY C O 1
ATOM 3948 N N . PRO C 1 58 ? 15.434 38.746 -1.851 1.00 11.02 50 PRO C N 1
ATOM 3949 C CA . PRO C 1 58 ? 15.503 40.125 -2.357 1.00 10.87 50 PRO C CA 1
ATOM 3950 C C . PRO C 1 58 ? 16.495 41.001 -1.627 1.00 11.97 50 PRO C C 1
ATOM 3951 O O . PRO C 1 58 ? 17.000 41.957 -2.229 1.00 11.97 50 PRO C O 1
ATOM 3955 N N . MET C 1 59 ? 16.795 40.723 -0.354 1.00 12.10 51 MET C N 1
ATOM 3956 C CA A MET C 1 59 ? 17.784 41.536 0.346 0.18 12.74 51 MET C CA 1
ATOM 3957 C CA B MET C 1 59 ? 17.778 41.553 0.332 0.52 11.66 51 MET C CA 1
ATOM 3958 C CA C MET C 1 59 ? 17.794 41.509 0.370 0.30 12.20 51 MET C CA 1
ATOM 3959 C C . MET C 1 59 ? 19.165 41.415 -0.287 1.00 12.30 51 MET C C 1
ATOM 3960 O O . MET C 1 59 ? 19.966 42.353 -0.205 1.00 13.18 51 MET C O 1
ATOM 3973 N N . VAL C 1 60 ? 19.463 40.281 -0.931 1.00 12.81 52 VAL C N 1
ATOM 3974 C CA . VAL C 1 60 ? 20.747 40.133 -1.606 1.00 13.11 52 VAL C CA 1
ATOM 3975 C C . VAL C 1 60 ? 20.772 40.985 -2.864 1.00 12.31 52 VAL C C 1
ATOM 3976 O O . VAL C 1 60 ? 21.766 41.661 -3.154 1.00 13.63 52 VAL C O 1
ATOM 3980 N N . CYS C 1 61 ? 19.657 41.012 -3.599 1.00 12.33 53 CYS C N 1
ATOM 3981 C CA . CYS C 1 61 ? 19.528 41.894 -4.751 1.00 11.95 53 CYS C CA 1
ATOM 3982 C C . CYS C 1 61 ? 19.713 43.354 -4.349 1.00 12.60 53 CYS C C 1
ATOM 3983 O O . CYS C 1 61 ? 20.467 44.097 -4.992 1.00 12.99 53 CYS C O 1
ATOM 3986 N N . ALA C 1 62 ? 19.037 43.784 -3.279 1.00 12.59 54 ALA C N 1
ATOM 3987 C CA . ALA C 1 62 ? 19.167 45.162 -2.811 1.00 12.08 54 ALA C CA 1
ATOM 3988 C C . ALA C 1 62 ? 20.611 45.488 -2.455 1.00 12.59 54 ALA C C 1
ATOM 3989 O O . ALA C 1 62 ? 21.096 46.589 -2.735 1.00 14.06 54 ALA C O 1
ATOM 3991 N N . ALA C 1 63 ? 21.313 44.535 -1.839 1.00 12.59 55 ALA C N 1
ATOM 3992 C CA . ALA C 1 63 ? 22.687 44.786 -1.410 1.00 13.26 55 ALA C CA 1
ATOM 3993 C C . ALA C 1 63 ? 23.634 44.928 -2.593 1.00 13.76 55 ALA C C 1
ATOM 3994 O O . ALA C 1 63 ? 24.670 45.600 -2.482 1.00 14.77 55 ALA C O 1
ATOM 3996 N N . LEU C 1 64 ? 23.307 44.312 -3.723 1.00 13.11 56 LEU C N 1
ATOM 3997 C CA . LEU C 1 64 ? 24.168 44.357 -4.894 1.00 14.75 56 LEU C CA 1
ATOM 3998 C C . LEU C 1 64 ? 23.804 45.475 -5.852 1.00 19.32 56 LEU C C 1
ATOM 3999 O O . LEU C 1 64 ? 24.607 45.800 -6.736 1.00 17.33 56 LEU C O 1
ATOM 4004 N N . LYS C 1 65 ? 22.619 46.061 -5.700 1.00 20.30 57 LYS C N 1
ATOM 4005 C CA . LYS C 1 65 ? 22.219 47.180 -6.549 1.00 22.54 57 LYS C CA 1
ATOM 4006 C C . LYS C 1 65 ? 23.278 48.270 -6.673 1.00 20.39 57 LYS C C 1
ATOM 4007 O O . LYS C 1 65 ? 23.517 48.724 -7.804 1.00 23.31 57 LYS C O 1
ATOM 4013 N N . PRO C 1 66 ? 23.960 48.709 -5.608 1.00 22.42 58 PRO C N 1
ATOM 4014 C CA . PRO C 1 66 ? 24.989 49.750 -5.788 1.00 23.60 58 PRO C CA 1
ATOM 4015 C C . PRO C 1 66 ? 26.181 49.305 -6.621 1.00 21.83 58 PRO C C 1
ATOM 4016 O O . PRO C 1 66 ? 26.889 50.162 -7.173 1.00 22.87 58 PRO C O 1
ATOM 4020 N N . TYR C 1 67 ? 26.442 48.001 -6.703 1.00 17.75 59 TYR C N 1
ATOM 4021 C CA . TYR C 1 67 ? 27.547 47.458 -7.486 1.00 19.13 59 TYR C CA 1
ATOM 4022 C C . TYR C 1 67 ? 27.148 47.138 -8.917 1.00 17.75 59 TYR C C 1
ATOM 4023 O O . TYR C 1 67 ? 28.027 46.960 -9.769 1.00 19.60 59 TYR C O 1
ATOM 4032 N N . ALA C 1 68 ? 25.852 47.048 -9.202 1.00 18.84 60 ALA C N 1
ATOM 4033 C CA . ALA C 1 68 ? 25.371 46.575 -10.500 1.00 17.62 60 ALA C CA 1
ATOM 4034 C C . ALA C 1 68 ? 25.146 47.772 -11.417 1.00 19.34 60 ALA C C 1
ATOM 4035 O O . ALA C 1 68 ? 24.062 48.355 -11.468 1.00 20.18 60 ALA C O 1
ATOM 4037 N N . SER C 1 69 ? 26.183 48.135 -12.167 1.00 14.58 61 SER C N 1
ATOM 4038 C CA . SER C 1 69 ? 26.046 49.160 -13.196 1.00 14.97 61 SER C CA 1
ATOM 4039 C C . SER C 1 69 ? 25.446 48.617 -14.485 1.00 16.88 61 SER C C 1
ATOM 4040 O O . SER C 1 69 ? 25.253 49.385 -15.436 1.00 22.68 61 SER C O 1
ATOM 4043 N N . VAL C 1 70 ? 25.171 47.320 -14.539 1.00 14.11 62 VAL C N 1
ATOM 4044 C CA . VAL C 1 70 ? 24.412 46.695 -15.618 1.00 14.76 62 VAL C CA 1
ATOM 4045 C C . VAL C 1 70 ? 23.141 46.125 -15.004 1.00 14.04 62 VAL C C 1
ATOM 4046 O O . VAL C 1 70 ? 23.046 45.965 -13.775 1.00 13.29 62 VAL C O 1
ATOM 4050 N N . PRO C 1 71 ? 22.138 45.821 -15.821 1.00 12.92 63 PRO C N 1
ATOM 4051 C CA . PRO C 1 71 ? 20.850 45.389 -15.267 1.00 12.52 63 PRO C CA 1
ATOM 4052 C C . PRO C 1 71 ? 20.929 44.041 -14.565 1.00 12.72 63 PRO C C 1
ATOM 4053 O O . PRO C 1 71 ? 21.699 43.150 -14.943 1.00 12.44 63 PRO C O 1
ATOM 4057 N N . ILE C 1 72 ? 20.098 43.898 -13.533 1.00 11.61 64 ILE C N 1
ATOM 4058 C CA . ILE C 1 72 ? 19.959 42.644 -12.798 1.00 11.22 64 ILE C CA 1
ATOM 4059 C C . ILE C 1 72 ? 18.788 41.852 -13.370 1.00 11.27 64 ILE C C 1
ATOM 4060 O O . ILE C 1 72 ? 17.666 42.366 -13.474 1.00 12.15 64 ILE C O 1
ATOM 4065 N N . ASP C 1 73 ? 19.057 40.603 -13.729 1.00 10.80 65 ASP C N 1
ATOM 4066 C CA . ASP C 1 73 ? 18.116 39.688 -14.367 1.00 10.62 65 ASP C CA 1
ATOM 4067 C C . ASP C 1 73 ? 17.764 38.614 -13.340 1.00 10.30 65 ASP C C 1
ATOM 4068 O O . ASP C 1 73 ? 18.583 37.731 -13.039 1.00 10.83 65 ASP C O 1
ATOM 4073 N N . VAL C 1 74 ? 16.545 38.675 -12.807 1.00 10.04 66 VAL C N 1
ATOM 4074 C CA . VAL C 1 74 ? 16.125 37.773 -11.737 1.00 9.78 66 VAL C CA 1
ATOM 4075 C C . VAL C 1 74 ? 15.314 36.630 -12.321 1.00 10.03 66 VAL C C 1
ATOM 4076 O O . VAL C 1 74 ? 14.249 36.851 -12.911 1.00 10.87 66 VAL C O 1
ATOM 4080 N N . HIS C 1 75 ? 15.801 35.406 -12.115 1.00 9.75 67 HIS C N 1
ATOM 4081 C CA . HIS C 1 75 ? 15.102 34.185 -12.505 1.00 9.77 67 HIS C CA 1
ATOM 4082 C C . HIS C 1 75 ? 14.492 33.578 -11.242 1.00 10.18 67 HIS C C 1
ATOM 4083 O O . HIS C 1 75 ? 15.214 33.082 -10.367 1.00 10.35 67 HIS C O 1
ATOM 4090 N N . LEU C 1 76 ? 13.162 33.612 -11.156 1.00 9.42 68 LEU C N 1
ATOM 4091 C CA . LEU C 1 76 ? 12.437 33.087 -9.997 1.00 9.27 68 LEU C CA 1
ATOM 4092 C C . LEU C 1 76 ? 12.128 31.603 -10.188 1.00 9.43 68 LEU C C 1
ATOM 4093 O O . LEU C 1 76 ? 11.282 31.240 -11.015 1.00 9.85 68 LEU C O 1
ATOM 4098 N N . MET C 1 77 ? 12.803 30.757 -9.412 1.00 9.54 69 MET C N 1
ATOM 4099 C CA . MET C 1 77 ? 12.471 29.337 -9.270 1.00 9.76 69 MET C CA 1
ATOM 4100 C C . MET C 1 77 ? 11.810 29.158 -7.912 1.00 9.63 69 MET C C 1
ATOM 4101 O O . MET C 1 77 ? 12.378 28.598 -6.972 1.00 9.75 69 MET C O 1
ATOM 4106 N N . VAL C 1 78 ? 10.602 29.718 -7.813 1.00 8.04 70 VAL C N 1
ATOM 4107 C CA . VAL C 1 78 ? 9.852 29.812 -6.564 1.00 8.32 70 VAL C CA 1
ATOM 4108 C C . VAL C 1 78 ? 8.387 29.582 -6.908 1.00 9.15 70 VAL C C 1
ATOM 4109 O O . VAL C 1 78 ? 7.978 29.702 -8.061 1.00 9.48 70 VAL C O 1
ATOM 4113 N N . GLU C 1 79 ? 7.596 29.239 -5.893 1.00 8.88 71 GLU C N 1
ATOM 4114 C CA A GLU C 1 79 ? 6.166 29.059 -6.087 0.54 8.80 71 GLU C CA 1
ATOM 4115 C CA B GLU C 1 79 ? 6.171 29.056 -6.087 0.46 8.80 71 GLU C CA 1
ATOM 4116 C C . GLU C 1 79 ? 5.509 29.381 -4.752 1.00 11.40 71 GLU C C 1
ATOM 4117 O O . GLU C 1 79 ? 5.976 28.894 -3.720 1.00 15.49 71 GLU C O 1
ATOM 4128 N N . PRO C 1 80 ? 4.454 30.220 -4.704 1.00 9.94 72 PRO C N 1
ATOM 4129 C CA . PRO C 1 80 ? 3.997 31.033 -5.839 1.00 10.70 72 PRO C CA 1
ATOM 4130 C C . PRO C 1 80 ? 4.966 32.177 -6.102 1.00 9.93 72 PRO C C 1
ATOM 4131 O O . PRO C 1 80 ? 6.019 32.256 -5.460 1.00 10.98 72 PRO C O 1
ATOM 4135 N N . VAL C 1 81 ? 4.615 33.077 -7.016 1.00 9.81 73 VAL C N 1
ATOM 4136 C CA . VAL C 1 81 ? 5.584 34.034 -7.539 1.00 9.68 73 VAL C CA 1
ATOM 4137 C C . VAL C 1 81 ? 5.261 35.493 -7.240 1.00 11.05 73 VAL C C 1
ATOM 4138 O O . VAL C 1 81 ? 6.188 36.320 -7.244 1.00 10.69 73 VAL C O 1
ATOM 4142 N N . ASP C 1 82 ? 4.009 35.875 -7.013 1.00 9.27 74 ASP C N 1
ATOM 4143 C CA . ASP C 1 82 ? 3.663 37.295 -7.088 1.00 10.54 74 ASP C CA 1
ATOM 4144 C C . ASP C 1 82 ? 4.307 38.111 -5.971 1.00 11.95 74 ASP C C 1
ATOM 4145 O O . ASP C 1 82 ? 4.698 39.264 -6.195 1.00 12.46 74 ASP C O 1
ATOM 4150 N N . ASP C 1 83 ? 4.414 37.559 -4.759 1.00 10.79 75 ASP C N 1
ATOM 4151 C CA . ASP C 1 83 ? 5.020 38.337 -3.684 1.00 11.98 75 ASP C CA 1
ATOM 4152 C C . ASP C 1 83 ? 6.488 38.616 -3.977 1.00 10.01 75 ASP C C 1
ATOM 4153 O O . ASP C 1 83 ? 6.971 39.739 -3.755 1.00 11.31 75 ASP C O 1
ATOM 4158 N N . LEU C 1 84 ? 7.213 37.618 -4.490 1.00 9.81 76 LEU C N 1
ATOM 4159 C CA . LEU C 1 84 ? 8.629 37.825 -4.772 1.00 10.53 76 LEU C CA 1
ATOM 4160 C C . LEU C 1 84 ? 8.839 38.672 -6.021 1.00 11.49 76 LEU C C 1
ATOM 4161 O O . LEU C 1 84 ? 9.859 39.365 -6.120 1.00 10.23 76 LEU C O 1
ATOM 4166 N N . ILE C 1 85 ? 7.904 38.646 -6.978 1.00 9.92 77 ILE C N 1
ATOM 4167 C CA . ILE C 1 85 ? 7.952 39.617 -8.072 1.00 10.48 77 ILE C CA 1
ATOM 4168 C C . ILE C 1 85 ? 8.016 41.024 -7.505 1.00 10.13 77 ILE C C 1
ATOM 4169 O O . ILE C 1 85 ? 8.863 41.835 -7.902 1.00 10.23 77 ILE C O 1
ATOM 4174 N N . GLN C 1 86 ? 7.118 41.340 -6.563 1.00 10.25 78 GLN C N 1
ATOM 4175 C CA . GLN C 1 86 ? 7.072 42.689 -6.010 1.00 10.53 78 GLN C CA 1
ATOM 4176 C C . GLN C 1 86 ? 8.334 43.012 -5.229 1.00 11.46 78 GLN C C 1
ATOM 4177 O O . GLN C 1 86 ? 8.899 44.103 -5.380 1.00 12.28 78 GLN C O 1
ATOM 4183 N N . SER C 1 87 ? 8.812 42.081 -4.400 1.00 12.05 79 SER C N 1
ATOM 4184 C CA A SER C 1 87 ? 9.964 42.421 -3.575 0.47 11.04 79 SER C CA 1
ATOM 4185 C CA B SER C 1 87 ? 9.978 42.362 -3.563 0.53 11.55 79 SER C CA 1
ATOM 4186 C C . SER C 1 87 ? 11.245 42.514 -4.398 1.00 11.16 79 SER C C 1
ATOM 4187 O O . SER C 1 87 ? 12.089 43.368 -4.113 1.00 12.37 79 SER C O 1
ATOM 4192 N N . PHE C 1 88 ? 11.407 41.681 -5.429 1.00 10.83 80 PHE C N 1
ATOM 4193 C CA . PHE C 1 88 ? 12.594 41.827 -6.270 1.00 10.22 80 PHE C CA 1
ATOM 4194 C C . PHE C 1 88 ? 12.547 43.102 -7.102 1.00 11.32 80 PHE C C 1
ATOM 4195 O O . PHE C 1 88 ? 13.579 43.754 -7.300 1.00 11.69 80 PHE C O 1
ATOM 4203 N N . ALA C 1 89 ? 11.370 43.487 -7.594 1.00 10.78 81 ALA C N 1
ATOM 4204 C CA . ALA C 1 89 ? 11.263 44.766 -8.286 1.00 11.68 81 ALA C CA 1
ATOM 4205 C C . ALA C 1 89 ? 11.668 45.906 -7.365 1.00 12.06 81 ALA C C 1
ATOM 4206 O O . ALA C 1 89 ? 12.436 46.798 -7.752 1.00 14.21 81 ALA C O 1
ATOM 4208 N N . LYS C 1 90 ? 11.174 45.889 -6.125 1.00 13.10 82 LYS C N 1
ATOM 4209 C CA . LYS C 1 90 ? 11.512 46.961 -5.199 1.00 14.56 82 LYS C CA 1
ATOM 4210 C C . LYS C 1 90 ? 12.982 46.943 -4.819 1.00 13.95 82 LYS C C 1
ATOM 4211 O O . LYS C 1 90 ? 13.529 47.988 -4.447 1.00 16.86 82 LYS C O 1
ATOM 4217 N N . ALA C 1 91 ? 13.629 45.783 -4.915 1.00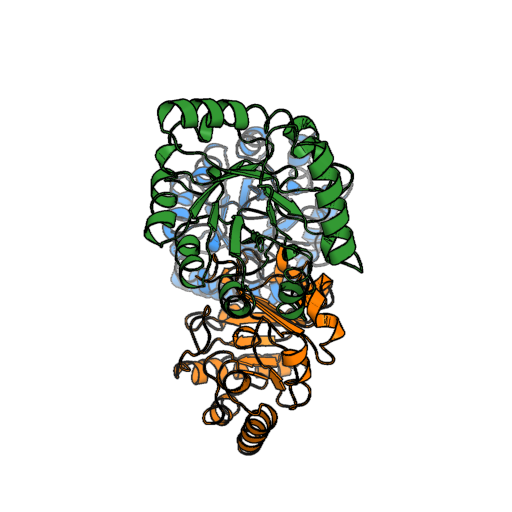 14.33 83 ALA C N 1
ATOM 4218 C CA . ALA C 1 91 ? 15.038 45.639 -4.580 1.00 14.95 83 ALA C CA 1
ATOM 4219 C C . ALA C 1 91 ? 15.958 46.004 -5.735 1.00 17.49 83 ALA C C 1
ATOM 4220 O O . ALA C 1 91 ? 17.180 45.932 -5.572 1.00 20.25 83 ALA C O 1
ATOM 4222 N N . GLY C 1 92 ? 15.410 46.347 -6.897 1.00 14.71 84 GLY C N 1
ATOM 4223 C CA . GLY C 1 92 ? 16.203 46.867 -7.992 1.00 16.41 84 GLY C CA 1
ATOM 4224 C C . GLY C 1 92 ? 16.356 45.969 -9.204 1.00 13.71 84 GLY C C 1
ATOM 4225 O O . GLY C 1 92 ? 17.181 46.281 -10.073 1.00 15.67 84 GLY C O 1
ATOM 4226 N N . ALA C 1 93 ? 15.610 44.872 -9.299 1.00 12.96 85 ALA C N 1
ATOM 4227 C CA . ALA C 1 93 ? 15.672 44.036 -10.493 1.00 11.77 85 ALA C CA 1
ATOM 4228 C C . ALA C 1 93 ? 15.240 44.831 -11.715 1.00 12.68 85 ALA C C 1
ATOM 4229 O O . ALA C 1 93 ? 14.375 45.707 -11.639 1.00 15.58 85 ALA C O 1
ATOM 4231 N N . SER C 1 94 ? 15.852 44.514 -12.852 1.00 12.36 86 SER C N 1
ATOM 4232 C CA . SER C 1 94 ? 15.455 45.072 -14.142 1.00 12.77 86 SER C CA 1
ATOM 4233 C C . SER C 1 94 ? 14.610 44.112 -14.966 1.00 12.77 86 SER C C 1
ATOM 4234 O O . SER C 1 94 ? 13.721 44.551 -15.702 1.00 13.94 86 SER C O 1
ATOM 4237 N N . ILE C 1 95 ? 14.905 42.818 -14.890 1.00 11.58 87 ILE C N 1
ATOM 4238 C CA . ILE C 1 95 ? 14.169 41.786 -15.601 1.00 11.66 87 ILE C CA 1
ATOM 4239 C C . ILE C 1 95 ? 13.769 40.75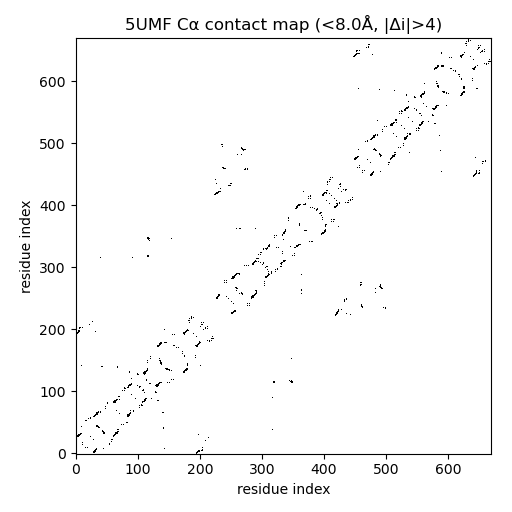4 -14.564 1.00 10.38 87 ILE C C 1
ATOM 4240 O O . ILE C 1 95 ? 14.565 40.424 -13.676 1.00 11.14 87 ILE C O 1
ATOM 4245 N N . ILE C 1 96 ? 12.536 40.260 -14.655 1.00 9.41 88 ILE C N 1
ATOM 4246 C CA . ILE C 1 96 ? 12.076 39.175 -13.796 1.00 9.10 88 ILE C CA 1
ATOM 4247 C C . ILE C 1 96 ? 11.424 38.116 -14.666 1.00 8.83 88 ILE C C 1
ATOM 4248 O O . ILE C 1 96 ? 10.541 38.427 -15.474 1.00 10.24 88 ILE C O 1
ATOM 4253 N N . THR C 1 97 ? 11.873 36.871 -14.508 1.00 9.58 89 THR C N 1
ATOM 4254 C CA . THR C 1 97 ? 11.295 35.734 -15.209 1.00 8.96 89 THR C CA 1
ATOM 4255 C C . THR C 1 97 ? 10.833 34.696 -14.199 1.00 8.82 89 THR C C 1
ATOM 4256 O O . THR C 1 97 ? 11.345 34.618 -13.078 1.00 10.12 89 THR C O 1
ATOM 4260 N N . PHE C 1 98 ? 9.812 33.938 -14.581 1.00 9.07 90 PHE C N 1
ATOM 4261 C CA . PHE C 1 98 ? 9.320 32.886 -13.693 1.00 9.67 90 PHE C CA 1
ATOM 4262 C C . PHE C 1 98 ? 8.790 31.747 -14.546 1.00 9.20 90 PHE C C 1
ATOM 4263 O O . PHE C 1 98 ? 8.635 31.877 -15.761 1.00 8.38 90 PHE C O 1
ATOM 4271 N N . HIS C 1 99 ? 8.498 30.609 -13.882 1.00 9.43 91 HIS C N 1
ATOM 4272 C CA . HIS C 1 99 ? 8.058 29.411 -14.590 1.00 8.45 91 HIS C CA 1
ATOM 4273 C C . HIS C 1 99 ? 6.538 29.384 -14.648 1.00 9.09 91 HIS C C 1
ATOM 4274 O O . HIS C 1 99 ? 5.892 29.578 -13.618 1.00 9.17 91 HIS C O 1
ATOM 4281 N N . PRO C 1 100 ? 5.933 29.180 -15.818 1.00 8.46 92 PRO C N 1
ATOM 4282 C CA . PRO C 1 100 ? 4.459 29.201 -15.887 1.00 9.08 92 PRO C CA 1
ATOM 4283 C C . PRO C 1 100 ? 3.805 28.206 -14.956 1.00 9.52 92 PRO C C 1
ATOM 4284 O O . PRO C 1 100 ? 2.718 28.481 -14.427 1.00 10.34 92 PRO C O 1
ATOM 4288 N N . GLU C 1 101 ? 4.429 27.051 -14.733 1.00 8.66 93 GLU C N 1
ATOM 4289 C CA . GLU C 1 101 ? 3.855 26.058 -13.838 1.00 8.48 93 GLU C CA 1
ATOM 4290 C C . GLU C 1 101 ? 3.732 26.568 -12.411 1.00 9.42 93 GLU C C 1
ATOM 4291 O O . GLU C 1 101 ? 2.964 26.000 -11.626 1.00 11.84 93 GLU C O 1
ATOM 4297 N N . ALA C 1 102 ? 4.481 27.607 -12.048 1.00 8.37 94 ALA C N 1
ATOM 4298 C CA . ALA C 1 102 ? 4.555 28.088 -10.675 1.00 9.47 94 ALA C CA 1
ATOM 4299 C C . ALA C 1 102 ? 3.531 29.167 -10.348 1.00 10.48 94 ALA C C 1
ATOM 4300 O O . ALA C 1 102 ? 3.459 29.587 -9.191 1.00 12.10 94 ALA C O 1
ATOM 4302 N N . SER C 1 103 ? 2.744 29.624 -11.319 1.00 9.37 95 SER C N 1
ATOM 4303 C CA . SER C 1 103 ? 1.726 30.641 -11.088 1.00 8.25 95 SER C CA 1
ATOM 4304 C C . SER C 1 103 ? 0.388 30.140 -11.614 1.00 9.68 95 SER C C 1
ATOM 4305 O O . SER C 1 103 ? 0.289 29.730 -12.769 1.00 11.07 95 SER C O 1
ATOM 4308 N N . ARG C 1 104 ? -0.652 30.208 -10.784 1.00 8.73 96 ARG C N 1
ATOM 4309 C CA . ARG C 1 104 ? -1.979 29.832 -11.262 1.00 10.24 96 ARG C CA 1
ATOM 4310 C C . ARG C 1 104 ? -2.481 30.799 -12.324 1.00 10.54 96 ARG C C 1
ATOM 4311 O O . ARG C 1 104 ? -3.262 30.405 -13.203 1.00 12.89 96 ARG C O 1
ATOM 4319 N N . HIS C 1 105 ? -2.045 32.062 -12.270 1.00 9.77 97 HIS C N 1
ATOM 4320 C CA . HIS C 1 105 ? -2.546 33.114 -13.157 1.00 10.59 97 HIS C CA 1
ATOM 4321 C C . HIS C 1 105 ? -1.357 33.776 -13.826 1.00 10.34 97 HIS C C 1
ATOM 4322 O O . HIS C 1 105 ? -0.915 34.855 -13.427 1.00 10.49 97 HIS C O 1
ATOM 4329 N N . ILE C 1 106 ? -0.860 33.101 -14.867 1.00 8.28 98 ILE C N 1
ATOM 4330 C CA . ILE C 1 106 ? 0.380 33.486 -15.537 1.00 7.83 98 ILE C CA 1
ATOM 4331 C C . ILE C 1 106 ? 0.264 34.886 -16.118 1.00 8.50 98 ILE C C 1
ATOM 4332 O O . ILE C 1 106 ? 1.194 35.703 -15.999 1.00 9.39 98 ILE C O 1
ATOM 4337 N N . ASP C 1 107 ? -0.862 35.182 -16.775 1.00 9.46 99 ASP C N 1
ATOM 4338 C CA . ASP C 1 107 ? -1.036 36.488 -17.395 1.00 9.20 99 ASP C CA 1
ATOM 4339 C C . ASP C 1 107 ? -0.975 37.595 -16.352 1.00 10.93 99 ASP C C 1
ATOM 4340 O O . ASP C 1 107 ? -0.268 38.596 -16.540 1.00 10.48 99 ASP C O 1
ATOM 4345 N N . ARG C 1 108 ? -1.653 37.405 -15.218 1.00 10.13 100 ARG C N 1
ATOM 4346 C CA . ARG C 1 108 ? -1.595 38.370 -14.121 1.00 11.01 100 ARG C CA 1
ATOM 4347 C C . ARG C 1 108 ? -0.167 38.571 -13.635 1.00 10.76 100 ARG C C 1
ATOM 4348 O O . ARG C 1 108 ? 0.272 39.706 -13.420 1.00 11.22 100 ARG C O 1
ATOM 4356 N N . SER C 1 109 ? 0.575 37.481 -13.446 1.00 9.07 101 SER C N 1
ATOM 4357 C CA . SER C 1 109 ? 1.936 37.602 -12.938 1.00 10.14 101 SER C CA 1
ATOM 4358 C C . SER C 1 109 ? 2.831 38.364 -13.910 1.00 9.37 101 SER C C 1
ATOM 4359 O O . SER C 1 109 ? 3.654 39.187 -13.489 1.00 10.48 101 SER C O 1
ATOM 4362 N N . LEU C 1 110 ? 2.710 38.089 -15.213 1.00 8.79 102 LEU C N 1
ATOM 4363 C CA . LEU C 1 110 ? 3.516 38.818 -16.190 1.00 10.14 102 LEU C CA 1
ATOM 4364 C C . LEU C 1 110 ? 3.141 40.291 -16.220 1.00 10.26 102 LEU C C 1
ATOM 4365 O O . LEU C 1 110 ? 4.021 41.159 -16.314 1.00 10.94 102 LEU C O 1
ATOM 4370 N N . SER C 1 111 ? 1.841 40.590 -16.144 1.00 10.12 103 SER C N 1
ATOM 4371 C CA A SER C 1 111 ? 1.396 41.978 -16.103 0.70 10.18 103 SER C CA 1
ATOM 4372 C CA B SER C 1 111 ? 1.400 41.981 -16.102 0.30 11.25 103 SER C CA 1
ATOM 4373 C C . SER C 1 111 ? 1.962 42.696 -14.884 1.00 11.41 103 SER C C 1
ATOM 4374 O O . SER C 1 111 ? 2.372 43.862 -14.972 1.00 11.77 103 SER C O 1
ATOM 4379 N N . LEU C 1 112 ? 1.987 42.013 -13.734 1.00 10.71 104 LEU C N 1
ATOM 4380 C CA . LEU C 1 112 ? 2.508 42.593 -12.507 1.00 11.17 104 LEU C CA 1
ATOM 4381 C C . LEU C 1 112 ? 3.974 42.974 -12.664 1.00 11.29 104 LEU C C 1
ATOM 4382 O O . LEU C 1 112 ? 4.396 44.038 -12.197 1.00 11.26 104 LEU C O 1
ATOM 4387 N N . ILE C 1 113 ? 4.770 42.115 -13.304 1.00 10.95 105 ILE C N 1
ATOM 4388 C CA . ILE C 1 113 ? 6.188 42.426 -13.493 1.00 9.39 105 ILE C CA 1
ATOM 4389 C C . ILE C 1 113 ? 6.351 43.751 -14.228 1.00 11.85 105 ILE C C 1
ATOM 4390 O O . ILE C 1 113 ? 7.134 44.620 -13.821 1.00 12.83 105 ILE C O 1
ATOM 4395 N N . ARG C 1 114 ? 5.609 43.928 -15.326 1.00 11.09 106 ARG C N 1
ATOM 4396 C CA . ARG C 1 114 ? 5.718 45.178 -16.065 1.00 12.75 106 ARG C CA 1
ATOM 4397 C C . ARG C 1 114 ? 5.158 46.343 -15.261 1.00 14.97 106 ARG C C 1
ATOM 4398 O O . ARG C 1 114 ? 5.702 47.450 -15.303 1.00 14.99 106 ARG C O 1
ATOM 4406 N N . ASP C 1 115 ? 4.073 46.125 -14.518 1.00 13.27 107 ASP C N 1
ATOM 4407 C CA . ASP C 1 115 ? 3.501 47.214 -13.733 1.00 14.06 107 ASP C CA 1
ATOM 4408 C C . ASP C 1 115 ? 4.431 47.659 -12.611 1.00 16.19 107 ASP C C 1
ATOM 4409 O O . ASP C 1 115 ? 4.337 48.810 -12.152 1.00 18.35 107 ASP C O 1
ATOM 4414 N N . MET C 1 116 ? 5.326 46.776 -12.169 1.00 15.82 108 MET C N 1
ATOM 4415 C CA . MET C 1 116 ? 6.360 47.123 -11.199 1.00 16.47 108 MET C CA 1
ATOM 4416 C C . MET C 1 116 ? 7.574 47.773 -11.849 1.00 16.01 108 MET C C 1
ATOM 4417 O O . MET C 1 116 ? 8.551 48.064 -11.146 1.00 18.08 108 MET C O 1
ATOM 4422 N N . GLY C 1 117 ? 7.540 47.998 -13.162 1.00 15.11 109 GLY C N 1
ATOM 4423 C CA . GLY C 1 117 ? 8.603 48.698 -13.861 1.00 15.00 109 GLY C CA 1
ATOM 4424 C C . GLY C 1 117 ? 9.685 47.823 -14.457 1.00 15.86 109 GLY C C 1
ATOM 4425 O O . GLY C 1 117 ? 10.715 48.355 -14.887 1.00 17.07 109 GLY C O 1
ATOM 4426 N N . CYS C 1 118 ? 9.479 46.515 -14.534 1.00 13.08 110 CYS C N 1
ATOM 4427 C CA . CYS C 1 118 ? 10.516 45.584 -14.960 1.00 13.42 110 CYS C CA 1
ATOM 4428 C C . CYS C 1 118 ? 10.146 44.942 -16.288 1.00 13.96 110 CYS C C 1
ATOM 4429 O O . CYS C 1 118 ? 8.973 44.876 -16.667 1.00 17.32 110 CYS C O 1
ATOM 4432 N N . GLN C 1 119 ? 11.162 44.443 -16.990 1.00 12.21 111 GLN C N 1
ATOM 4433 C CA . GLN C 1 119 ? 10.912 43.567 -18.123 1.00 11.94 111 GLN C CA 1
ATOM 4434 C C . GLN C 1 119 ? 10.490 42.191 -17.624 1.00 11.69 111 GLN C C 1
ATOM 4435 O O . GLN C 1 119 ? 10.946 41.720 -16.581 1.00 12.08 111 GLN C O 1
ATOM 4441 N N . ALA C 1 120 ? 9.601 41.544 -18.376 1.00 11.28 112 ALA C N 1
ATOM 4442 C CA . ALA C 1 120 ? 8.939 40.328 -17.927 1.00 11.72 112 ALA C CA 1
ATOM 4443 C C . ALA C 1 120 ? 9.259 39.155 -18.839 1.00 10.57 112 ALA C C 1
ATOM 4444 O O . ALA C 1 120 ? 9.359 39.309 -20.061 1.00 11.73 112 ALA C O 1
ATOM 4446 N N . GLY C 1 121 ? 9.394 37.974 -18.241 1.00 9.42 113 GLY C N 1
ATOM 4447 C CA . GLY C 1 121 ? 9.628 36.792 -19.049 1.00 10.63 113 GLY C CA 1
ATOM 4448 C C . GLY C 1 121 ? 9.109 35.523 -18.413 1.00 9.00 113 GLY C C 1
ATOM 4449 O O . GLY C 1 121 ? 8.839 35.461 -17.210 1.00 9.56 113 GLY C O 1
ATOM 4450 N N . LEU C 1 122 ? 9.024 34.486 -19.246 1.00 9.81 114 LEU C N 1
ATOM 4451 C CA . LEU C 1 122 ? 8.694 33.144 -18.792 1.00 9.46 114 LEU C CA 1
ATOM 4452 C C . LEU C 1 122 ? 9.867 32.219 -19.053 1.00 9.31 114 LEU C C 1
ATOM 4453 O O . LEU C 1 122 ? 10.630 32.405 -20.011 1.00 10.77 114 LEU C O 1
ATOM 4458 N N . VAL C 1 123 ? 9.978 31.201 -18.204 1.00 9.34 115 VAL C N 1
ATOM 4459 C CA . VAL C 1 123 ? 11.038 30.209 -18.268 1.00 9.13 115 VAL C CA 1
ATOM 4460 C C . VAL C 1 123 ? 10.436 28.870 -18.665 1.00 8.72 115 VAL C C 1
ATOM 4461 O O . VAL C 1 123 ? 9.416 28.454 -18.102 1.00 10.98 115 VAL C O 1
ATOM 4465 N N . LEU C 1 124 ? 11.090 28.172 -19.589 1.00 8.98 116 LEU C N 1
ATOM 4466 C CA . LEU C 1 124 ? 10.688 26.828 -19.987 1.00 9.53 116 LEU C CA 1
ATOM 4467 C C . LEU C 1 124 ? 11.681 25.816 -19.422 1.00 10.08 116 LEU C C 1
ATOM 4468 O O . LEU C 1 124 ? 12.849 25.787 -19.829 1.00 10.76 116 LEU C O 1
ATOM 4473 N N . ASN C 1 125 ? 11.214 24.965 -18.504 1.00 9.66 117 ASN C N 1
ATOM 4474 C CA . ASN C 1 125 ? 11.986 23.786 -18.120 1.00 9.99 117 ASN C CA 1
ATOM 4475 C C . ASN C 1 125 ? 12.229 22.912 -19.351 1.00 9.46 117 ASN C C 1
ATOM 4476 O O . ASN C 1 125 ? 11.519 23.022 -20.355 1.00 9.50 117 ASN C O 1
ATOM 4481 N N . PRO C 1 126 ? 13.217 22.012 -19.293 1.00 9.44 118 PRO C N 1
ATOM 4482 C CA . PRO C 1 126 ? 13.429 21.107 -20.439 1.00 9.86 118 PRO C CA 1
ATOM 4483 C C . PRO C 1 126 ? 12.168 20.443 -20.972 1.00 9.99 118 PRO C C 1
ATOM 4484 O O . PRO C 1 126 ? 11.970 20.402 -22.192 1.00 11.14 118 PRO C O 1
ATOM 4488 N N . ALA C 1 127 ? 11.289 19.958 -20.100 1.00 10.21 119 ALA C N 1
ATOM 4489 C CA . ALA C 1 127 ? 10.089 19.277 -20.580 1.00 11.04 119 ALA C CA 1
ATOM 4490 C C . ALA C 1 127 ? 8.957 20.222 -20.992 1.00 12.40 119 ALA C C 1
ATOM 4491 O O . ALA C 1 127 ? 8.029 19.777 -21.680 1.00 16.54 119 ALA C O 1
ATOM 4493 N N . THR C 1 128 ? 9.008 21.493 -20.611 1.00 10.63 120 THR C N 1
ATOM 4494 C CA . THR C 1 128 ? 7.855 22.379 -20.792 1.00 11.36 120 THR C CA 1
ATOM 4495 C C . THR C 1 128 ? 7.636 22.689 -22.269 1.00 12.36 120 THR C C 1
ATOM 4496 O O . THR C 1 128 ? 8.558 23.172 -22.932 1.00 12.12 120 THR C O 1
ATOM 4500 N N . PRO C 1 129 ? 6.431 22.465 -22.807 1.00 12.66 121 PRO C N 1
ATOM 4501 C CA . PRO C 1 129 ? 6.194 22.755 -24.229 1.00 13.08 121 PRO C CA 1
ATOM 4502 C C . PRO C 1 129 ? 6.208 24.251 -24.501 1.00 12.55 121 PRO C C 1
ATOM 4503 O O . PRO C 1 129 ? 5.892 25.073 -23.637 1.00 14.09 121 PRO C O 1
ATOM 4507 N N . VAL C 1 130 ? 6.576 24.598 -25.736 1.00 14.87 122 VAL C N 1
ATOM 4508 C CA . VAL C 1 130 ? 6.652 26.005 -26.107 1.00 16.57 122 VAL C CA 1
ATOM 4509 C C . VAL C 1 130 ? 5.275 26.636 -26.224 1.00 17.64 122 VAL C C 1
ATOM 4510 O O . VAL C 1 130 ? 5.159 27.864 -26.165 1.00 16.38 122 VAL C O 1
ATOM 4514 N N . TYR C 1 131 ? 4.218 25.831 -26.377 1.00 16.66 123 TYR C N 1
ATOM 4515 C CA . TYR C 1 131 ? 2.886 26.386 -26.599 1.00 18.13 123 TYR C CA 1
ATOM 4516 C C . TYR C 1 131 ? 2.391 27.194 -25.416 1.00 17.17 123 TYR C C 1
ATOM 4517 O O . TYR C 1 131 ? 1.475 28.008 -25.573 1.00 18.82 123 TYR C O 1
ATOM 4526 N N . VAL C 1 132 ? 2.988 27.007 -24.239 1.00 19.81 124 VAL C N 1
ATOM 4527 C CA . VAL C 1 132 ? 2.612 27.797 -23.083 1.00 21.71 124 VAL C CA 1
ATOM 4528 C C . VAL C 1 132 ? 2.860 29.286 -23.296 1.00 21.06 124 VAL C C 1
ATOM 4529 O O . VAL C 1 132 ? 2.349 30.107 -22.531 1.00 24.28 124 VAL C O 1
ATOM 4533 N N . LEU C 1 133 ? 3.631 29.653 -24.321 1.00 13.39 125 LEU C N 1
ATOM 4534 C CA . LEU C 1 133 ? 3.930 31.048 -24.620 1.00 13.70 125 LEU C CA 1
ATOM 4535 C C . LEU C 1 133 ? 2.912 31.708 -25.533 1.00 14.18 125 LEU C C 1
ATOM 4536 O O . LEU C 1 133 ? 2.854 32.941 -25.567 1.00 15.91 125 LEU C O 1
ATOM 4541 N N . GLU C 1 134 ? 2.099 30.925 -26.251 1.00 14.68 126 GLU C N 1
ATOM 4542 C CA A GLU C 1 134 ? 1.405 31.453 -27.421 0.59 14.09 126 GLU C CA 1
ATOM 4543 C CA B GLU C 1 134 ? 1.402 31.449 -27.422 0.41 14.38 126 GLU C CA 1
ATOM 4544 C C . GLU C 1 134 ? 0.323 32.465 -27.078 1.00 14.00 126 GLU C C 1
ATOM 4545 O O . GLU C 1 134 ? -0.059 33.251 -27.949 1.00 15.36 126 GLU C O 1
ATOM 4556 N N . ASN C 1 135 ? -0.181 32.466 -25.849 1.00 13.33 127 ASN C N 1
ATOM 4557 C CA . ASN C 1 135 ? -1.262 33.372 -25.487 1.00 14.23 127 ASN C CA 1
ATOM 4558 C C . ASN C 1 135 ? -0.810 34.544 -24.633 1.00 14.37 127 ASN C C 1
ATOM 4559 O O . ASN C 1 135 ? -1.659 35.320 -24.175 1.00 15.40 127 ASN C O 1
ATOM 4564 N N . VAL C 1 136 ? 0.495 34.719 -24.442 1.00 12.66 128 VAL C N 1
ATOM 4565 C CA . VAL C 1 136 ? 1.002 35.824 -23.634 1.00 14.69 128 VAL C CA 1
ATOM 4566 C C . VAL C 1 136 ? 2.132 36.573 -24.326 1.00 12.87 128 VAL C C 1
ATOM 4567 O O . VAL C 1 136 ? 2.900 37.279 -23.666 1.00 12.99 128 VAL C O 1
ATOM 4571 N N . LEU C 1 137 ? 2.225 36.464 -25.657 1.00 12.95 129 LEU C N 1
ATOM 4572 C CA . LEU C 1 137 ? 3.328 37.118 -26.359 1.00 13.00 129 LEU C CA 1
ATOM 4573 C C . LEU C 1 137 ? 3.329 38.629 -26.125 1.00 14.98 129 LEU C C 1
ATOM 4574 O O . LEU C 1 137 ? 4.397 39.241 -25.987 1.00 14.49 129 LEU C O 1
ATOM 4579 N N . ASP C 1 138 ? 2.147 39.250 -26.048 1.00 13.62 130 ASP C N 1
ATOM 4580 C CA . ASP C 1 138 ? 2.112 40.686 -25.798 1.00 15.30 130 ASP C CA 1
ATOM 4581 C C . ASP C 1 138 ? 2.586 41.067 -24.401 1.00 15.64 130 ASP C C 1
ATOM 4582 O O . ASP C 1 138 ? 2.867 42.245 -24.163 1.00 19.01 130 ASP C O 1
ATOM 4587 N N . ARG C 1 139 ? 2.694 40.108 -23.481 1.00 12.98 131 ARG C N 1
ATOM 4588 C CA . ARG C 1 139 ? 3.164 40.351 -22.124 1.00 12.96 131 ARG C CA 1
ATOM 4589 C C . ARG C 1 139 ? 4.660 40.127 -21.971 1.00 11.89 131 ARG C C 1
ATOM 4590 O O . ARG C 1 139 ? 5.212 40.460 -20.917 1.00 13.98 131 ARG C O 1
ATOM 4598 N N . LEU C 1 140 ? 5.314 39.552 -22.972 1.00 11.31 132 LEU C N 1
ATOM 4599 C CA . LEU C 1 140 ? 6.675 39.047 -22.823 1.00 12.11 132 LEU C CA 1
ATOM 4600 C C . LEU C 1 140 ? 7.701 40.023 -23.365 1.00 12.97 132 LEU C C 1
ATOM 4601 O O . LEU C 1 140 ? 7.552 40.547 -24.470 1.00 14.38 132 LEU C O 1
ATOM 4606 N N . ASP C 1 141 ? 8.772 40.210 -22.602 1.00 11.58 133 ASP C N 1
ATOM 4607 C CA . ASP C 1 141 ? 9.993 40.832 -23.097 1.00 12.55 133 ASP C CA 1
ATOM 4608 C C . ASP C 1 141 ? 11.100 39.824 -23.362 1.00 12.17 133 ASP C C 1
ATOM 4609 O O . ASP C 1 141 ? 11.994 40.101 -24.172 1.00 14.12 133 ASP C O 1
ATOM 4614 N N . MET C 1 142 ? 11.041 38.657 -22.720 1.00 12.38 134 MET C N 1
ATOM 4615 C CA . MET C 1 142 ? 12.082 37.655 -22.870 1.00 12.88 134 MET C CA 1
ATOM 4616 C C . MET C 1 142 ? 11.494 36.279 -22.596 1.00 12.57 134 MET C C 1
ATOM 4617 O O . MET C 1 142 ? 10.546 36.137 -21.816 1.00 12.63 134 MET C O 1
ATOM 4622 N N . VAL C 1 143 ? 12.066 35.270 -23.246 1.00 11.86 135 VAL C N 1
ATOM 4623 C CA . VAL C 1 143 ? 11.804 33.869 -22.941 1.00 11.13 135 VAL C CA 1
ATOM 4624 C C . VAL C 1 143 ? 13.135 33.255 -22.547 1.00 10.63 135 VAL C C 1
ATOM 4625 O O . VAL C 1 143 ? 14.122 33.396 -23.281 1.00 12.21 135 VAL C O 1
ATOM 4629 N N . LEU C 1 144 ? 13.171 32.597 -21.396 1.00 10.54 136 LEU C N 1
ATOM 4630 C CA . LEU C 1 144 ? 14.349 31.856 -20.950 1.00 9.99 136 LEU C CA 1
ATOM 4631 C C . LEU C 1 144 ? 14.106 30.369 -21.161 1.00 9.36 136 LEU C C 1
ATOM 4632 O O . LEU C 1 144 ? 13.126 29.826 -20.645 1.00 11.58 136 LEU C O 1
ATOM 4637 N N . LEU C 1 145 ? 14.979 29.711 -21.919 1.00 10.98 137 LEU C N 1
ATOM 4638 C CA . LEU C 1 145 ? 14.940 28.260 -22.056 1.00 9.62 137 LEU C CA 1
ATOM 4639 C C . LEU C 1 145 ? 16.005 27.664 -21.150 1.00 10.91 137 LEU C C 1
ATOM 4640 O O . LEU C 1 145 ? 17.188 28.012 -21.264 1.00 11.44 137 LEU C O 1
ATOM 4645 N N . MET C 1 146 ? 15.593 26.767 -20.260 1.00 10.66 138 MET C N 1
ATOM 4646 C CA . MET C 1 146 ? 16.547 26.022 -19.456 1.00 10.37 138 MET C CA 1
ATOM 4647 C C . MET C 1 146 ? 17.131 24.891 -20.283 1.00 11.54 138 MET C C 1
ATOM 4648 O O . MET C 1 146 ? 16.393 24.096 -20.877 1.00 13.71 138 MET C O 1
ATOM 4653 N N . SER C 1 147 ? 18.457 24.814 -20.314 1.00 10.60 139 SER C N 1
ATOM 4654 C CA . SER C 1 147 ? 19.156 23.710 -20.951 1.00 11.02 139 SER C CA 1
ATOM 4655 C C . SER C 1 147 ? 19.666 22.705 -19.932 1.00 11.34 139 SER C C 1
ATOM 4656 O O . SER C 1 147 ? 20.390 21.773 -20.294 1.00 12.95 139 SER C O 1
ATOM 4659 N N . VAL C 1 148 ? 19.318 22.895 -18.659 1.00 11.36 140 VAL C N 1
ATOM 4660 C CA . VAL C 1 148 ? 19.487 21.909 -17.599 1.00 13.10 140 VAL C CA 1
ATOM 4661 C C . VAL C 1 148 ? 18.227 21.950 -16.747 1.00 11.69 140 VAL C C 1
ATOM 4662 O O . VAL C 1 148 ? 17.416 22.873 -16.844 1.00 11.67 140 VAL C O 1
ATOM 4666 N N . ASN C 1 149 ? 18.062 20.942 -15.909 1.00 12.31 141 ASN C N 1
ATOM 4667 C CA . ASN C 1 149 ? 16.973 20.974 -14.943 1.00 12.62 141 ASN C CA 1
ATOM 4668 C C . ASN C 1 149 ? 17.301 21.983 -13.856 1.00 13.11 141 ASN C C 1
ATOM 4669 O O . ASN C 1 149 ? 18.358 21.866 -13.221 1.00 13.90 141 ASN C O 1
ATOM 4674 N N . PRO C 1 150 ? 16.448 22.988 -13.626 1.00 12.86 142 PRO C N 1
ATOM 4675 C CA . PRO C 1 150 ? 16.762 24.043 -12.654 1.00 13.55 142 PRO C CA 1
ATOM 4676 C C . PRO C 1 150 ? 17.040 23.504 -11.264 1.00 15.07 142 PRO C C 1
ATOM 4677 O O . PRO C 1 150 ? 16.425 22.539 -10.801 1.00 15.63 142 PRO C O 1
ATOM 4681 N N . GLY C 1 151 ? 17.951 24.189 -10.575 1.00 16.25 143 GLY C N 1
ATOM 4682 C CA . GLY C 1 151 ? 18.250 23.903 -9.194 1.00 19.75 143 GLY C CA 1
ATOM 4683 C C . GLY C 1 151 ? 19.721 24.037 -8.866 1.00 18.97 143 GLY C C 1
ATOM 4684 O O . GLY C 1 151 ? 20.075 24.359 -7.731 1.00 21.03 143 GLY C O 1
ATOM 4685 N N . PHE C 1 152 ? 20.589 23.791 -9.852 1.00 18.17 144 PHE C N 1
ATOM 4686 C CA . PHE C 1 152 ? 22.011 23.613 -9.585 1.00 20.10 144 PHE C CA 1
ATOM 4687 C C . PHE C 1 152 ? 22.835 24.117 -10.761 1.00 18.52 144 PHE C C 1
ATOM 4688 O O . PHE C 1 152 ? 22.444 23.966 -11.921 1.00 17.47 144 PHE C O 1
ATOM 4696 N N . GLY C 1 153 ? 23.992 24.720 -10.449 1.00 21.94 145 GLY C N 1
ATOM 4697 C CA . GLY C 1 153 ? 24.957 25.029 -11.481 1.00 24.90 145 GLY C CA 1
ATOM 4698 C C . GLY C 1 153 ? 25.804 23.817 -11.828 1.00 24.71 145 GLY C C 1
ATOM 4699 O O . GLY C 1 153 ? 25.709 22.759 -11.207 1.00 21.01 145 GLY C O 1
ATOM 4700 N N . GLY C 1 154 ? 26.641 23.976 -12.852 1.00 20.38 146 GLY C N 1
ATOM 4701 C CA . GLY C 1 154 ? 27.621 22.955 -13.169 1.00 22.46 146 GLY C CA 1
ATOM 4702 C C . GLY C 1 154 ? 27.098 21.743 -13.909 1.00 23.62 146 GLY C C 1
ATOM 4703 O O . GLY C 1 154 ? 27.855 20.785 -14.100 1.00 25.52 146 GLY C O 1
ATOM 4704 N N . GLN C 1 155 ? 25.835 21.745 -14.324 1.00 20.27 147 GLN C N 1
ATOM 4705 C CA . GLN C 1 155 ? 25.253 20.624 -15.046 1.00 17.24 147 GLN C CA 1
ATOM 4706 C C . GLN C 1 155 ? 25.554 20.728 -16.541 1.00 18.65 147 GLN C C 1
ATOM 4707 O O . GLN C 1 155 ? 26.040 21.748 -17.029 1.00 19.07 147 GLN C O 1
ATOM 4713 N N . SER C 1 156 ? 25.254 19.657 -17.281 1.00 18.52 148 SER C N 1
ATOM 4714 C CA . SER C 1 156 ? 25.589 19.593 -18.702 1.00 16.55 148 SER C CA 1
ATOM 4715 C C . SER C 1 156 ? 24.413 19.977 -19.596 1.00 14.36 148 SER C C 1
ATOM 4716 O O . SER C 1 156 ? 23.277 19.545 -19.379 1.00 15.32 148 SER C O 1
ATOM 4719 N N . PHE C 1 157 ? 24.714 20.763 -20.627 1.00 14.45 149 PHE C N 1
ATOM 4720 C CA . PHE C 1 157 ? 23.715 21.241 -21.576 1.00 13.80 149 PHE C CA 1
ATOM 4721 C C . PHE C 1 157 ? 22.985 20.067 -22.223 1.00 13.71 149 PHE C C 1
ATOM 4722 O O . PHE C 1 157 ? 23.613 19.145 -22.750 1.00 16.72 149 PHE C O 1
ATOM 4730 N N . ILE C 1 158 ? 21.658 20.115 -22.199 1.00 13.02 150 ILE C N 1
ATOM 4731 C CA . ILE C 1 158 ? 20.814 19.062 -22.764 1.00 14.45 150 ILE C CA 1
ATOM 4732 C C . ILE C 1 158 ? 20.696 19.308 -24.266 1.00 14.48 150 ILE C C 1
ATOM 4733 O O . ILE C 1 158 ? 20.161 20.347 -24.672 1.00 14.56 150 ILE C O 1
ATOM 4738 N N . PRO C 1 159 ? 21.165 18.393 -25.123 1.00 14.06 151 PRO C N 1
ATOM 4739 C CA . PRO C 1 159 ? 21.227 18.704 -26.563 1.00 16.06 151 PRO C CA 1
ATOM 4740 C C . PRO C 1 159 ? 19.894 19.052 -27.201 1.00 15.11 151 PRO C C 1
ATOM 4741 O O . PRO C 1 159 ? 19.862 19.894 -28.107 1.00 16.74 151 PRO C O 1
ATOM 4745 N N . HIS C 1 160 ? 18.789 18.451 -26.751 1.00 16.33 152 HIS C N 1
ATOM 4746 C CA . HIS C 1 160 ? 17.491 18.770 -27.333 1.00 15.50 152 HIS C CA 1
ATOM 4747 C C . HIS C 1 160 ? 17.123 20.248 -27.199 1.00 14.19 152 HIS C C 1
ATOM 4748 O O . HIS C 1 160 ? 16.269 20.731 -27.956 1.00 14.62 152 HIS C O 1
ATOM 4755 N N . THR C 1 161 ? 17.751 20.979 -26.272 1.00 14.12 153 THR C N 1
ATOM 4756 C CA . THR C 1 161 ? 17.443 22.401 -26.124 1.00 13.04 153 THR C CA 1
ATOM 4757 C C . THR C 1 161 ? 17.630 23.162 -27.432 1.00 13.88 153 THR C C 1
ATOM 4758 O O . THR C 1 161 ? 16.899 24.122 -27.690 1.00 14.81 153 THR C O 1
ATOM 4762 N N . LEU C 1 162 ? 18.595 22.757 -28.264 1.00 14.13 154 LEU C N 1
ATOM 4763 C CA . LEU C 1 162 ? 18.803 23.451 -29.536 1.00 15.43 154 LEU C CA 1
ATOM 4764 C C . LEU C 1 162 ? 17.534 23.458 -30.380 1.00 16.87 154 LEU C C 1
ATOM 4765 O O . LEU C 1 162 ? 17.188 24.485 -30.983 1.00 16.44 154 LEU C O 1
ATOM 4770 N N . GLU C 1 163 ? 16.832 22.321 -30.449 1.00 17.18 155 GLU C N 1
ATOM 4771 C CA A GLU C 1 163 ? 15.591 22.286 -31.216 0.51 16.10 155 GLU C CA 1
ATOM 4772 C CA B GLU C 1 163 ? 15.580 22.267 -31.203 0.49 16.21 155 GLU C CA 1
ATOM 4773 C C . GLU C 1 163 ? 14.532 23.187 -30.595 1.00 14.57 155 GLU C C 1
ATOM 4774 O O . GLU C 1 163 ? 13.783 23.857 -31.316 1.00 15.99 155 GLU C O 1
ATOM 4785 N N . LYS C 1 164 ? 14.446 23.215 -29.260 1.00 14.48 156 LYS C N 1
ATOM 4786 C CA . LYS C 1 164 ? 13.475 24.090 -28.615 1.00 15.52 156 LYS C CA 1
ATOM 4787 C C . LYS C 1 164 ? 13.799 25.550 -28.877 1.00 13.01 156 LYS C C 1
ATOM 4788 O O . LYS C 1 164 ? 12.894 26.365 -29.082 1.00 14.31 156 LYS C O 1
ATOM 4794 N N . ILE C 1 165 ? 15.085 25.907 -28.852 1.00 12.37 157 ILE C N 1
ATOM 4795 C CA . ILE C 1 165 ? 15.460 27.285 -29.150 1.00 14.14 157 ILE C CA 1
ATOM 4796 C C . ILE C 1 165 ? 15.017 27.651 -30.561 1.00 13.28 157 ILE C C 1
ATOM 4797 O O . ILE C 1 165 ? 14.444 28.722 -30.792 1.00 15.37 157 ILE C O 1
ATOM 4802 N N . ARG C 1 166 ? 15.237 26.747 -31.518 1.00 13.94 158 ARG C N 1
ATOM 4803 C CA . ARG C 1 166 ? 14.812 26.999 -32.893 1.00 15.10 158 ARG C CA 1
ATOM 4804 C C . ARG C 1 166 ? 13.302 27.183 -32.975 1.00 15.24 158 ARG C C 1
ATOM 4805 O O . ARG C 1 166 ? 12.813 28.053 -33.705 1.00 17.82 158 ARG C O 1
ATOM 4813 N N . GLN C 1 167 ? 12.550 26.374 -32.223 1.00 15.22 159 GLN C N 1
ATOM 4814 C CA A GLN C 1 167 ? 11.093 26.477 -32.228 0.61 16.46 159 GLN C CA 1
ATOM 4815 C CA B GLN C 1 167 ? 11.094 26.487 -32.240 0.39 16.63 159 GLN C CA 1
ATOM 4816 C C . GLN C 1 167 ? 10.636 27.813 -31.651 1.00 15.53 159 GLN C C 1
ATOM 4817 O O . GLN C 1 167 ? 9.749 28.473 -32.209 1.00 17.39 159 GLN C O 1
ATOM 4828 N N . VAL C 1 168 ? 11.223 28.218 -30.523 1.00 15.46 160 VAL C N 1
ATOM 4829 C CA . VAL C 1 168 ? 10.868 29.505 -29.929 1.00 15.09 160 VAL C CA 1
ATOM 4830 C C . VAL C 1 168 ? 11.251 30.646 -30.865 1.00 15.59 160 VAL C C 1
ATOM 4831 O O . VAL C 1 168 ? 10.473 31.580 -31.078 1.00 17.05 160 VAL C O 1
ATOM 4835 N N . ARG C 1 169 ? 12.452 30.588 -31.447 1.00 15.50 161 ARG C N 1
ATOM 4836 C CA . ARG C 1 169 ? 12.870 31.653 -32.350 1.00 15.51 161 ARG C CA 1
ATOM 4837 C C . ARG C 1 169 ? 11.903 31.799 -33.521 1.00 16.04 161 ARG C C 1
ATOM 4838 O O . ARG C 1 169 ? 11.550 32.918 -33.908 1.00 17.76 161 ARG C O 1
ATOM 4846 N N . ALA C 1 170 ? 11.456 30.680 -34.091 1.00 16.49 162 ALA C N 1
ATOM 4847 C CA . ALA C 1 170 ? 10.491 30.749 -35.183 1.00 18.69 162 ALA C CA 1
ATOM 4848 C C . ALA C 1 170 ? 9.186 31.402 -34.732 1.00 17.57 162 ALA C C 1
ATOM 4849 O O . ALA C 1 170 ? 8.620 32.238 -35.453 1.00 19.68 162 ALA C O 1
ATOM 4851 N N . MET C 1 171 ? 8.690 31.025 -33.547 1.00 16.88 163 MET C N 1
ATOM 4852 C CA . MET C 1 171 ? 7.485 31.648 -33.007 1.00 18.22 163 MET C CA 1
ATOM 4853 C C . MET C 1 171 ? 7.679 33.146 -32.811 1.00 18.48 163 MET C C 1
ATOM 4854 O O . MET C 1 171 ? 6.798 33.947 -33.150 1.00 19.53 163 MET C O 1
ATOM 4859 N N . LEU C 1 172 ? 8.833 33.543 -32.271 1.00 17.06 164 LEU C N 1
ATOM 4860 C CA . LEU C 1 172 ? 9.076 34.952 -31.986 1.00 19.59 164 LEU C CA 1
ATOM 4861 C C . LEU C 1 172 ? 9.366 35.748 -33.251 1.00 20.14 164 LEU C C 1
ATOM 4862 O O . LEU C 1 172 ? 9.057 36.943 -33.305 1.00 22.82 164 LEU C O 1
ATOM 4867 N N . ASP C 1 173 ? 9.961 35.110 -34.268 1.00 18.28 165 ASP C N 1
ATOM 4868 C CA . ASP C 1 173 ? 10.112 35.760 -35.565 1.00 20.34 165 ASP C CA 1
ATOM 4869 C C . ASP C 1 173 ? 8.752 36.077 -36.169 1.00 22.61 165 ASP C C 1
ATOM 4870 O O . ASP C 1 173 ? 8.541 37.169 -36.710 1.00 22.88 165 ASP C O 1
ATOM 4875 N N . ARG C 1 174 ? 7.813 35.132 -36.083 1.00 22.35 166 ARG C N 1
ATOM 4876 C CA . ARG C 1 174 ? 6.485 35.383 -36.627 1.00 26.11 166 ARG C CA 1
ATOM 4877 C C . ARG C 1 174 ? 5.778 36.476 -35.839 1.00 21.83 166 ARG C C 1
ATOM 4878 O O . ARG C 1 174 ? 5.095 37.327 -36.422 1.00 25.94 166 ARG C O 1
ATOM 4880 N N . TYR C 1 175 ? 5.953 36.485 -34.515 1.00 21.13 167 TYR C N 1
ATOM 4881 C CA . TYR C 1 175 ? 5.334 37.524 -33.698 1.00 23.27 167 TYR C CA 1
ATOM 4882 C C . TYR C 1 175 ? 5.911 38.897 -34.020 1.00 22.42 167 TYR C C 1
ATOM 4883 O O . TYR C 1 175 ? 5.168 39.884 -34.112 1.00 24.59 167 TYR C O 1
ATOM 4892 N N . GLU C 1 176 ? 7.230 38.977 -34.214 1.00 23.41 168 GLU C N 1
ATOM 4893 C CA . GLU C 1 176 ? 7.840 40.249 -34.575 1.00 25.40 168 GLU C CA 1
ATOM 4894 C C . GLU C 1 176 ? 7.320 40.737 -35.917 1.00 26.90 168 GLU C C 1
ATOM 4895 O O . GLU C 1 176 ? 7.113 41.942 -36.115 1.00 29.85 168 GLU C O 1
ATOM 4901 N N . GLY C 1 177 ? 7.085 39.813 -36.848 1.00 26.34 169 GLY C N 1
ATOM 4902 C CA . GLY C 1 177 ? 6.514 40.203 -38.124 1.00 28.36 169 GLY C CA 1
ATOM 4903 C C . GLY C 1 177 ? 5.144 40.834 -37.982 1.00 29.60 169 GLY C C 1
ATOM 4904 O O . GLY C 1 177 ? 4.794 41.746 -38.739 1.00 34.80 169 GLY C O 1
ATOM 4905 N N . LYS C 1 178 ? 4.358 40.376 -37.010 1.00 30.68 170 LYS C N 1
ATOM 4906 C CA . LYS C 1 178 ? 3.008 40.895 -36.824 1.00 36.86 170 LYS C CA 1
ATOM 4907 C C . LYS C 1 178 ? 2.974 42.142 -35.945 1.00 40.27 170 LYS C C 1
ATOM 4908 O O . LYS C 1 178 ? 2.179 43.054 -36.195 1.00 42.94 170 LYS C O 1
ATOM 4910 N N . SER C 1 179 ? 3.833 42.210 -34.926 1.00 35.84 171 SER C N 1
ATOM 4911 C CA . SER C 1 179 ? 3.762 43.268 -33.928 1.00 34.27 171 SER C CA 1
ATOM 4912 C C . SER C 1 179 ? 4.892 44.281 -34.008 1.00 35.77 171 SER C C 1
ATOM 4913 O O . SER C 1 179 ? 4.782 45.347 -33.396 1.00 39.88 171 SER C O 1
ATOM 4916 N N . GLY C 1 180 ? 5.973 43.977 -34.723 1.00 34.31 172 GLY C N 1
ATOM 4917 C CA . GLY C 1 180 ? 7.155 44.813 -34.694 1.00 31.86 172 GLY C CA 1
ATOM 4918 C C . GLY C 1 180 ? 7.966 44.745 -33.418 1.00 37.10 172 GLY C C 1
ATOM 4919 O O . GLY C 1 180 ? 8.931 45.504 -33.280 1.00 39.93 172 GLY C O 1
ATOM 4920 N N . ARG C 1 181 ? 7.611 43.866 -32.482 1.00 31.14 173 ARG C N 1
ATOM 4921 C CA A ARG C 1 181 ? 8.318 43.724 -31.214 0.32 29.43 173 ARG C CA 1
ATOM 4922 C CA B ARG C 1 181 ? 8.333 43.733 -31.225 0.68 29.52 173 ARG C CA 1
ATOM 4923 C C . ARG C 1 181 ? 9.210 42.492 -31.270 1.00 25.42 173 ARG C C 1
ATOM 4924 O O . ARG C 1 181 ? 8.751 41.410 -31.649 1.00 25.68 173 ARG C O 1
ATOM 4939 N N . ARG C 1 182 ? 10.470 42.649 -30.876 1.00 22.84 174 ARG C N 1
ATOM 4940 C CA . ARG C 1 182 ? 11.403 41.535 -30.777 1.00 19.27 174 ARG C CA 1
ATOM 4941 C C . ARG C 1 182 ? 11.488 41.098 -29.318 1.00 21.78 174 ARG C C 1
ATOM 4942 O O . ARG C 1 182 ? 11.930 41.870 -28.460 1.00 23.65 174 ARG C O 1
ATOM 4950 N N . ILE C 1 183 ? 11.055 39.872 -29.041 1.00 16.01 175 ILE C N 1
ATOM 4951 C CA . ILE C 1 183 ? 11.198 39.270 -27.720 1.00 15.28 175 ILE C CA 1
ATOM 4952 C C . ILE C 1 183 ? 12.549 38.565 -27.671 1.00 16.12 175 ILE C C 1
ATOM 4953 O O . ILE C 1 183 ? 12.904 37.826 -28.597 1.00 17.10 175 ILE C O 1
ATOM 4958 N N . ALA C 1 184 ? 13.311 38.808 -26.607 1.00 14.29 176 ALA C N 1
ATOM 4959 C CA . ALA C 1 184 ? 14.633 38.213 -26.462 1.00 13.15 176 ALA C CA 1
ATOM 4960 C C . ALA C 1 184 ? 14.536 36.742 -26.063 1.00 13.43 176 ALA C C 1
ATOM 4961 O O . ALA C 1 184 ? 13.578 36.317 -25.407 1.00 13.51 176 ALA C O 1
ATOM 4963 N N . ILE C 1 185 ? 15.553 35.968 -26.449 1.00 12.52 177 ILE C N 1
ATOM 4964 C CA . ILE C 1 185 ? 15.684 34.554 -26.095 1.00 11.80 177 ILE C CA 1
ATOM 4965 C C . ILE C 1 185 ? 16.943 34.380 -25.262 1.00 11.36 177 ILE C C 1
ATOM 4966 O O . ILE C 1 185 ? 18.060 34.629 -25.745 1.00 11.94 177 ILE C O 1
ATOM 4971 N N . GLU C 1 186 ? 16.764 33.951 -24.021 1.00 10.52 178 GLU C N 1
ATOM 4972 C CA . GLU C 1 186 ? 17.846 33.668 -23.099 1.00 10.48 178 GLU C CA 1
ATOM 4973 C C . GLU C 1 186 ? 17.942 32.158 -22.904 1.00 10.54 178 GLU C C 1
ATOM 4974 O O . GLU C 1 186 ? 16.934 31.447 -22.960 1.00 11.16 178 GLU C O 1
ATOM 4980 N N . VAL C 1 187 ? 19.158 31.660 -22.677 1.00 10.64 179 VAL C N 1
ATOM 4981 C CA . VAL C 1 187 ? 19.376 30.246 -22.387 1.00 10.90 179 VAL C CA 1
ATOM 4982 C C . VAL C 1 187 ? 20.262 30.136 -21.152 1.00 9.51 179 VAL C C 1
ATOM 4983 O O . VAL C 1 187 ? 21.196 30.931 -20.973 1.00 11.48 179 VAL C O 1
ATOM 4987 N N . ASP C 1 188 ? 19.964 29.153 -20.297 1.00 10.80 180 ASP C N 1
ATOM 4988 C CA A ASP C 1 188 ? 20.617 28.975 -18.999 0.55 13.65 180 ASP C CA 1
ATOM 4989 C CA B ASP C 1 188 ? 20.730 28.957 -19.075 0.45 13.36 180 ASP C CA 1
ATOM 4990 C C . ASP C 1 188 ? 20.854 27.481 -18.774 1.00 11.38 180 ASP C C 1
ATOM 4991 O O . ASP C 1 188 ? 19.871 26.738 -18.691 1.00 12.03 180 ASP C O 1
ATOM 5000 N N . GLY C 1 189 ? 22.106 27.055 -18.617 1.00 12.80 181 GLY C N 1
ATOM 5001 C CA . GLY C 1 189 ? 22.383 25.696 -18.198 1.00 12.45 181 GLY C CA 1
ATOM 5002 C C . GLY C 1 189 ? 23.518 25.057 -18.971 1.00 13.68 181 GLY C C 1
ATOM 5003 O O . GLY C 1 189 ? 23.336 24.634 -20.116 1.00 15.20 181 GLY C O 1
ATOM 5004 N N . GLY C 1 190 ? 24.698 24.990 -18.357 1.00 13.03 182 GLY C N 1
ATOM 5005 C CA . GLY C 1 190 ? 25.817 24.350 -19.020 1.00 15.02 182 GLY C CA 1
ATOM 5006 C C . GLY C 1 190 ? 26.359 25.077 -20.229 1.00 13.61 182 GLY C C 1
ATOM 5007 O O . GLY C 1 190 ? 26.964 24.441 -21.099 1.00 15.77 182 GLY C O 1
ATOM 5008 N N . ILE C 1 191 ? 26.166 26.388 -20.323 1.00 13.11 183 ILE C N 1
ATOM 5009 C CA A ILE C 1 191 ? 26.726 27.163 -21.429 0.40 13.19 183 ILE C CA 1
ATOM 5010 C CA B ILE C 1 191 ? 26.732 27.133 -21.441 0.60 12.87 183 ILE C CA 1
ATOM 5011 C C . ILE C 1 191 ? 28.216 27.353 -21.189 1.00 16.29 183 ILE C C 1
ATOM 5012 O O . ILE C 1 191 ? 28.628 27.785 -20.104 1.00 17.98 183 ILE C O 1
ATOM 5021 N N . LYS C 1 192 ? 29.020 27.037 -22.197 1.00 15.56 184 LYS C N 1
ATOM 5022 C CA . LYS C 1 192 ? 30.469 27.075 -22.122 1.00 15.88 184 LYS C CA 1
ATOM 5023 C C . LYS C 1 192 ? 30.994 27.740 -23.387 1.00 15.40 184 LYS C C 1
ATOM 5024 O O . LYS C 1 192 ? 30.284 27.863 -24.388 1.00 16.27 184 LYS C O 1
ATOM 5030 N N . THR C 1 193 ? 32.256 28.160 -23.342 1.00 17.36 185 THR C N 1
ATOM 5031 C CA . THR C 1 193 ? 32.867 28.709 -24.545 1.00 18.34 185 THR C CA 1
ATOM 5032 C C . THR C 1 193 ? 32.718 27.753 -25.723 1.00 20.85 185 THR C C 1
ATOM 5033 O O . THR C 1 193 ? 32.421 28.180 -26.844 1.00 18.81 185 THR C O 1
ATOM 5037 N N . ASP C 1 194 ? 32.871 26.449 -25.477 1.00 20.49 186 ASP C N 1
ATOM 5038 C CA . ASP C 1 194 ? 32.860 25.469 -26.557 1.00 22.02 186 ASP C CA 1
ATOM 5039 C C . ASP C 1 194 ? 31.471 25.140 -27.099 1.00 18.18 186 ASP C C 1
ATOM 5040 O O . ASP C 1 194 ? 31.385 24.436 -28.109 1.00 22.79 186 ASP C O 1
ATOM 5045 N N . ASN C 1 195 ? 30.386 25.618 -26.481 1.00 17.29 187 ASN C N 1
ATOM 5046 C CA . ASN C 1 195 ? 29.063 25.410 -27.058 1.00 15.94 187 ASN C CA 1
ATOM 5047 C C . ASN C 1 195 ? 28.270 26.684 -27.302 1.00 15.06 187 ASN C C 1
ATOM 5048 O O . ASN C 1 195 ? 27.175 26.604 -27.865 1.00 16.17 187 ASN C O 1
ATOM 5053 N N . ILE C 1 196 ? 28.786 27.853 -26.916 1.00 14.85 188 ILE C N 1
ATOM 5054 C CA . ILE C 1 196 ? 27.969 29.061 -26.998 1.00 15.37 188 ILE C CA 1
ATOM 5055 C C . ILE C 1 196 ? 27.611 29.403 -28.441 1.00 15.71 188 ILE C C 1
ATOM 5056 O O . ILE C 1 196 ? 26.505 29.888 -28.709 1.00 15.89 188 ILE C O 1
ATOM 5061 N N . ALA C 1 197 ? 28.508 29.126 -29.395 1.00 17.94 189 ALA C N 1
ATOM 5062 C CA . ALA C 1 197 ? 28.203 29.443 -30.788 1.00 17.18 189 ALA C CA 1
ATOM 5063 C C . ALA C 1 197 ? 27.013 28.629 -31.291 1.00 18.10 189 ALA C C 1
ATOM 5064 O O . ALA C 1 197 ? 26.154 29.153 -32.014 1.00 17.24 189 ALA C O 1
ATOM 5066 N N . ALA C 1 198 ? 26.937 27.351 -30.905 1.00 16.51 190 ALA C N 1
ATOM 5067 C CA . ALA C 1 198 ? 25.800 26.528 -31.309 1.00 17.91 190 ALA C CA 1
ATOM 5068 C C . ALA C 1 198 ? 24.495 27.059 -30.733 1.00 16.62 190 ALA C C 1
ATOM 5069 O O . ALA C 1 198 ? 23.455 27.025 -31.403 1.00 17.90 190 ALA C O 1
ATOM 5071 N N . VAL C 1 199 ? 24.527 27.554 -29.490 1.00 14.34 191 VAL C N 1
ATOM 5072 C CA . VAL C 1 199 ? 23.317 28.085 -28.874 1.00 13.96 191 VAL C CA 1
ATOM 5073 C C . VAL C 1 199 ? 22.870 29.343 -29.601 1.00 14.46 191 VAL C C 1
ATOM 5074 O O . VAL C 1 199 ? 21.674 29.548 -29.843 1.00 15.37 191 VAL C O 1
ATOM 5078 N N . ALA C 1 200 ? 23.825 30.201 -29.970 1.00 15.00 192 ALA C N 1
ATOM 5079 C CA . ALA C 1 200 ? 23.476 31.384 -30.746 1.00 14.95 192 ALA C CA 1
ATOM 5080 C C . ALA C 1 200 ? 22.938 31.003 -32.120 1.00 16.24 192 ALA C C 1
ATOM 5081 O O . ALA C 1 200 ? 21.947 31.580 -32.588 1.00 17.36 192 ALA C O 1
ATOM 5083 N N . ARG C 1 201 ? 23.577 30.036 -32.785 1.00 16.98 193 ARG C N 1
ATOM 5084 C CA A ARG C 1 201 ? 23.117 29.625 -34.108 0.46 19.62 193 ARG C CA 1
ATOM 5085 C CA B ARG C 1 201 ? 23.115 29.624 -34.109 0.54 19.66 193 ARG C CA 1
ATOM 5086 C C . ARG C 1 201 ? 21.681 29.116 -34.069 1.00 19.54 193 ARG C C 1
ATOM 5087 O O . ARG C 1 201 ? 20.932 29.298 -35.036 1.00 20.41 193 ARG C O 1
ATOM 5102 N N . ALA C 1 202 ? 21.283 28.482 -32.964 1.00 15.54 194 ALA C N 1
ATOM 5103 C CA . ALA C 1 202 ? 19.921 27.987 -32.828 1.00 15.02 194 ALA C CA 1
ATOM 5104 C C . ALA C 1 202 ? 18.916 29.123 -32.695 1.00 16.55 194 ALA C C 1
ATOM 5105 O O . ALA C 1 202 ? 17.728 28.913 -32.961 1.00 17.76 194 ALA C O 1
ATOM 5107 N N . GLY C 1 203 ? 19.364 30.312 -32.290 1.00 17.61 195 GLY C N 1
ATOM 5108 C CA . GLY C 1 203 ? 18.503 31.480 -32.291 1.00 17.57 195 GLY C CA 1
ATOM 5109 C C . GLY C 1 203 ? 18.481 32.299 -31.017 1.00 16.35 195 GLY C C 1
ATOM 5110 O O . GLY C 1 203 ? 17.742 33.285 -30.932 1.00 16.78 195 GLY C O 1
ATOM 5111 N N . ALA C 1 204 ? 19.277 31.918 -30.025 1.00 15.34 196 ALA C N 1
ATOM 5112 C CA . ALA C 1 204 ? 19.284 32.655 -28.770 1.00 14.35 196 ALA C CA 1
ATOM 5113 C C . ALA C 1 204 ? 20.143 33.907 -28.894 1.00 14.18 196 ALA C C 1
ATOM 5114 O O . ALA C 1 204 ? 21.045 33.993 -29.735 1.00 16.38 196 ALA C O 1
ATOM 5116 N N . ASP C 1 205 ? 19.873 34.882 -28.020 1.00 13.77 197 ASP C N 1
ATOM 5117 C CA . ASP C 1 205 ? 20.655 36.114 -28.011 1.00 13.82 197 ASP C CA 1
ATOM 5118 C C . ASP C 1 205 ? 21.235 36.477 -26.651 1.00 13.10 197 ASP C C 1
ATOM 5119 O O . ASP C 1 205 ? 22.103 37.355 -26.594 1.00 13.08 197 ASP C O 1
ATOM 5124 N N . THR C 1 206 ? 20.799 35.839 -25.570 1.00 13.14 198 THR C N 1
ATOM 5125 C CA . THR C 1 206 ? 21.262 36.149 -24.224 1.00 11.75 198 THR C CA 1
ATOM 5126 C C . THR C 1 206 ? 21.684 34.842 -23.571 1.00 11.18 198 THR C C 1
ATOM 5127 O O . THR C 1 206 ? 20.930 33.865 -23.594 1.00 11.59 198 THR C O 1
ATOM 5131 N N . PHE C 1 207 ? 22.882 34.819 -22.995 1.00 11.97 199 PHE C N 1
ATOM 5132 C CA . PHE C 1 207 ? 23.519 33.576 -22.573 1.00 11.24 199 PHE C CA 1
ATOM 5133 C C . PHE C 1 207 ? 23.906 33.677 -21.109 1.00 11.51 199 PHE C C 1
ATOM 5134 O O . PHE C 1 207 ? 24.748 34.507 -20.750 1.00 12.31 199 PHE C O 1
ATOM 5142 N N . VAL C 1 208 ? 23.297 32.829 -20.268 1.00 11.63 200 VAL C N 1
ATOM 5143 C CA . VAL C 1 208 ? 23.619 32.777 -18.846 1.00 10.70 200 VAL C CA 1
ATOM 5144 C C . VAL C 1 208 ? 24.732 31.762 -18.661 1.00 12.64 200 VAL C C 1
ATOM 5145 O O . VAL C 1 208 ? 24.661 30.653 -19.195 1.00 13.32 200 VAL C O 1
ATOM 5149 N N . ALA C 1 209 ? 25.767 32.133 -17.910 1.00 12.34 201 ALA C N 1
ATOM 5150 C CA . ALA C 1 209 ? 26.827 31.182 -17.598 1.00 12.80 201 ALA C CA 1
ATOM 5151 C C . ALA C 1 209 ? 27.296 31.402 -16.171 1.00 11.01 201 ALA C C 1
ATOM 5152 O O . ALA C 1 209 ? 27.580 32.535 -15.776 1.00 12.04 201 ALA C O 1
ATOM 5154 N N . GLY C 1 210 ? 27.367 30.318 -15.401 1.00 13.85 202 GLY C N 1
ATOM 5155 C CA . GLY C 1 210 ? 27.841 30.398 -14.034 1.00 13.46 202 GLY C CA 1
ATOM 5156 C C . GLY C 1 210 ? 29.204 29.775 -13.889 1.00 14.76 202 GLY C C 1
ATOM 5157 O O . GLY C 1 210 ? 30.221 30.474 -13.811 1.00 14.45 202 GLY C O 1
ATOM 5158 N N . SER C 1 211 ? 29.240 28.447 -13.893 1.00 15.50 203 SER C N 1
ATOM 5159 C CA . SER C 1 211 ? 30.498 27.763 -13.616 1.00 16.53 203 SER C CA 1
ATOM 5160 C C . SER C 1 211 ? 31.564 28.080 -14.660 1.00 17.26 203 SER C C 1
ATOM 5161 O O . SER C 1 211 ? 32.741 28.193 -14.311 1.00 17.11 203 SER C O 1
ATOM 5164 N N . ALA C 1 212 ? 31.180 28.271 -15.929 1.00 14.18 204 ALA C N 1
ATOM 5165 C CA . ALA C 1 212 ? 32.193 28.558 -16.950 1.00 15.68 204 ALA C CA 1
ATOM 5166 C C . ALA C 1 212 ? 32.916 29.879 -16.702 1.00 14.60 204 ALA C C 1
ATOM 5167 O O . ALA C 1 212 ? 34.058 30.048 -17.146 1.00 17.63 204 ALA C O 1
ATOM 5169 N N . ILE C 1 213 ? 32.282 30.825 -16.007 1.00 14.40 205 ILE C N 1
ATOM 5170 C CA . ILE C 1 213 ? 32.916 32.118 -15.749 1.00 14.96 205 ILE C CA 1
ATOM 5171 C C . ILE C 1 213 ? 33.480 32.158 -14.336 1.00 14.10 205 ILE C C 1
ATOM 5172 O O . ILE C 1 213 ? 34.700 32.243 -14.141 1.00 16.02 205 ILE C O 1
ATOM 5177 N N . PHE C 1 214 ? 32.596 32.077 -13.341 1.00 15.06 206 PHE C N 1
ATOM 5178 C CA . PHE C 1 214 ? 33.021 32.221 -11.953 1.00 14.69 206 PHE C CA 1
ATOM 5179 C C . PHE C 1 214 ? 33.915 31.084 -11.484 1.00 18.12 206 PHE C C 1
ATOM 5180 O O . PHE C 1 214 ? 34.658 31.265 -10.516 1.00 20.74 206 PHE C O 1
ATOM 5188 N N . GLY C 1 215 ? 33.861 29.924 -12.136 1.00 17.66 207 GLY C N 1
ATOM 5189 C CA . GLY C 1 215 ? 34.718 28.815 -11.777 1.00 20.40 207 GLY C CA 1
ATOM 5190 C C . GLY C 1 215 ? 36.112 28.875 -12.345 1.00 26.33 207 GLY C C 1
ATOM 5191 O O . GLY C 1 215 ? 36.900 27.947 -12.139 1.00 27.82 207 GLY C O 1
ATOM 5192 N N . LYS C 1 216 ? 36.442 29.948 -13.050 1.00 20.00 208 LYS C N 1
ATOM 5193 C CA . LYS C 1 216 ? 37.723 30.138 -13.705 1.00 24.67 208 LYS C CA 1
ATOM 5194 C C . LYS C 1 216 ? 38.439 31.331 -13.085 1.00 27.53 208 LYS C C 1
ATOM 5195 O O . LYS C 1 216 ? 37.801 32.213 -12.497 1.00 26.79 208 LYS C O 1
ATOM 5201 N N . PRO C 1 217 ? 39.769 31.385 -13.180 1.00 26.61 209 PRO C N 1
ATOM 5202 C CA . PRO C 1 217 ? 40.492 32.467 -12.496 1.00 28.99 209 PRO C CA 1
ATOM 5203 C C . PRO C 1 217 ? 40.391 33.821 -13.178 1.00 32.54 209 PRO C C 1
ATOM 5204 O O . PRO C 1 217 ? 40.514 34.844 -12.495 1.00 31.40 209 PRO C O 1
ATOM 5208 N N . ASP C 1 218 ? 40.165 33.869 -14.492 1.00 23.02 210 ASP C N 1
ATOM 5209 C CA . ASP C 1 218 ? 40.228 35.118 -15.253 1.00 21.44 210 ASP C CA 1
ATOM 5210 C C . ASP C 1 218 ? 38.914 35.316 -16.005 1.00 22.13 210 ASP C C 1
ATOM 5211 O O . ASP C 1 218 ? 38.722 34.756 -17.090 1.00 20.18 210 ASP C O 1
ATOM 5216 N N . TYR C 1 219 ? 38.016 36.135 -15.442 1.00 17.11 211 TYR C N 1
ATOM 5217 C CA . TYR C 1 219 ? 36.718 36.343 -16.079 1.00 15.11 211 TYR C CA 1
ATOM 5218 C C . TYR C 1 219 ? 36.862 37.083 -17.402 1.00 15.65 211 TYR C C 1
ATOM 5219 O O . TYR C 1 219 ? 36.088 36.841 -18.333 1.00 16.20 211 TYR C O 1
ATOM 5228 N N . LYS C 1 220 ? 37.834 37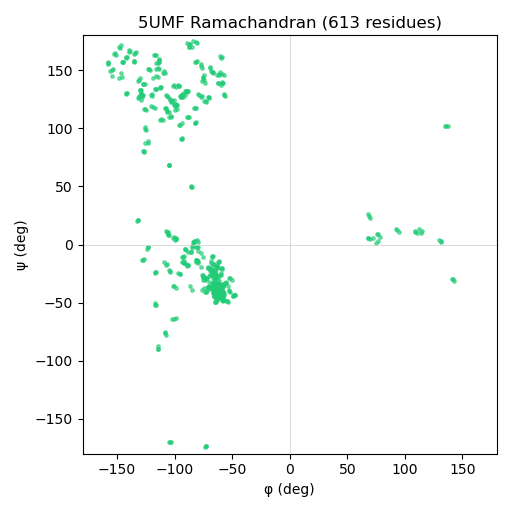.989 -17.503 1.00 16.39 212 LYS C N 1
ATOM 5229 C CA . LYS C 1 220 ? 38.035 38.699 -18.760 1.00 16.32 212 LYS C CA 1
ATOM 5230 C C . LYS C 1 220 ? 38.360 37.731 -19.881 1.00 18.05 212 LYS C C 1
ATOM 5231 O O . LYS C 1 220 ? 37.831 37.858 -20.989 1.00 17.94 212 LYS C O 1
ATOM 5237 N N . ALA C 1 221 ? 39.228 36.752 -19.605 1.00 17.89 213 ALA C N 1
ATOM 5238 C CA . ALA C 1 221 ? 39.613 35.792 -20.631 1.00 18.63 213 ALA C CA 1
ATOM 5239 C C . ALA C 1 221 ? 38.427 34.948 -21.071 1.00 19.02 213 ALA C C 1
ATOM 5240 O O . ALA C 1 221 ? 38.236 34.722 -22.271 1.00 19.59 213 ALA C O 1
ATOM 5242 N N . VAL C 1 222 ? 37.605 34.491 -20.120 1.00 16.54 214 VAL C N 1
ATOM 5243 C CA . VAL C 1 222 ? 36.468 33.644 -20.473 1.00 17.08 214 VAL C CA 1
ATOM 5244 C C . VAL C 1 222 ? 35.474 34.419 -21.326 1.00 15.92 214 VAL C C 1
ATOM 5245 O O . VAL C 1 222 ? 35.036 33.948 -22.381 1.00 17.05 214 VAL C O 1
ATOM 5249 N N . ILE C 1 223 ? 35.096 35.617 -20.879 1.00 15.67 215 ILE C N 1
ATOM 5250 C CA . ILE C 1 223 ? 34.090 36.368 -21.624 1.00 15.83 215 ILE C CA 1
ATOM 5251 C C . ILE C 1 223 ? 34.609 36.731 -23.012 1.00 16.96 215 ILE C C 1
ATOM 5252 O O . ILE C 1 223 ? 33.890 36.615 -24.010 1.00 17.18 215 ILE C O 1
ATOM 5257 N N . ALA C 1 224 ? 35.880 37.123 -23.109 1.00 16.22 216 ALA C N 1
ATOM 5258 C CA . ALA C 1 224 ? 36.441 37.405 -24.425 1.00 17.68 216 ALA C CA 1
ATOM 5259 C C . ALA C 1 224 ? 36.412 36.172 -25.324 1.00 18.09 216 ALA C C 1
ATOM 5260 O O . ALA C 1 224 ? 36.129 36.279 -26.522 1.00 19.73 216 ALA C O 1
ATOM 5262 N N . ALA C 1 225 ? 36.715 34.995 -24.771 1.00 16.79 217 ALA C N 1
ATOM 5263 C CA . ALA C 1 225 ? 36.654 33.773 -25.568 1.00 19.62 217 ALA C CA 1
ATOM 5264 C C . ALA C 1 225 ? 35.228 33.471 -26.020 1.00 17.95 217 ALA C C 1
ATOM 5265 O O . ALA C 1 225 ? 35.013 33.027 -27.155 1.00 18.41 217 ALA C O 1
ATOM 5267 N N . MET C 1 226 ? 34.244 33.702 -25.146 1.00 17.00 218 MET C N 1
ATOM 5268 C CA . MET C 1 226 ? 32.844 33.572 -25.549 1.00 16.80 218 MET C CA 1
ATOM 5269 C C . MET C 1 226 ? 32.496 34.551 -26.663 1.00 16.58 218 MET C C 1
ATOM 5270 O O . MET C 1 226 ? 31.831 34.179 -27.639 1.00 18.14 218 MET C O 1
ATOM 5275 N N . ARG C 1 227 ? 32.942 35.806 -26.540 1.00 16.04 219 ARG C N 1
ATOM 5276 C CA . ARG C 1 227 ? 32.671 36.791 -27.584 1.00 18.27 219 ARG C CA 1
ATOM 5277 C C . ARG C 1 227 ? 33.247 36.344 -28.920 1.00 18.44 219 ARG C C 1
ATOM 5278 O O . ARG C 1 227 ? 32.628 36.544 -29.973 1.00 21.21 219 ARG C O 1
ATOM 5286 N N . ALA C 1 228 ? 34.445 35.754 -28.899 1.00 18.60 220 ALA C N 1
ATOM 5287 C CA . ALA C 1 228 ? 35.073 35.326 -30.145 1.00 20.73 220 ALA C CA 1
ATOM 5288 C C . ALA C 1 228 ? 34.295 34.188 -30.790 1.00 21.16 220 ALA C C 1
ATOM 5289 O O . ALA C 1 228 ? 34.167 34.130 -32.018 1.00 25.00 220 ALA C O 1
ATOM 5291 N N . GLU C 1 229 ? 33.757 33.277 -29.977 1.00 19.59 221 GLU C N 1
ATOM 5292 C CA . GLU C 1 229 ? 32.929 32.210 -30.526 1.00 21.56 221 GLU C CA 1
ATOM 5293 C C . GLU C 1 229 ? 31.613 32.755 -31.064 1.00 21.12 221 GLU C C 1
ATOM 5294 O O . GLU C 1 229 ? 31.118 32.288 -32.095 1.00 22.84 221 GLU C O 1
ATOM 5300 N N . LEU C 1 230 ? 31.033 33.742 -30.379 1.00 19.80 222 LEU C N 1
ATOM 5301 C CA . LEU C 1 230 ? 29.800 34.345 -30.866 1.00 20.91 222 LEU C CA 1
ATOM 5302 C C . LEU C 1 230 ? 30.016 35.073 -32.184 1.00 23.47 222 LEU C C 1
ATOM 5303 O O . LEU C 1 230 ? 29.104 35.128 -33.017 1.00 25.42 222 LEU C O 1
ATOM 5308 N N . GLU C 1 231 ? 31.212 35.629 -32.396 1.00 25.33 223 GLU C N 1
ATOM 5309 C CA . GLU C 1 231 ? 31.509 36.248 -33.682 1.00 29.87 223 GLU C CA 1
ATOM 5310 C C . GLU C 1 231 ? 31.442 35.226 -34.812 1.00 29.42 223 GLU C C 1
ATOM 5311 O O . GLU C 1 231 ? 31.115 35.579 -35.952 1.00 36.07 223 GLU C O 1
ATOM 5317 N N . LYS C 1 232 ? 31.721 33.955 -34.509 1.00 33.29 224 LYS C N 1
ATOM 5318 C CA . LYS C 1 232 ? 31.611 32.898 -35.511 1.00 36.23 224 LYS C CA 1
ATOM 5319 C C . LYS C 1 232 ? 30.157 32.540 -35.796 1.00 35.98 224 LYS C C 1
ATOM 5320 O O . LYS C 1 232 ? 29.805 32.243 -36.942 1.00 42.22 224 LYS C O 1
ATOM 5326 N N . ALA C 1 233 ? 29.302 32.540 -34.769 1.00 33.18 225 ALA C N 1
ATOM 5327 C CA . ALA C 1 233 ? 27.893 32.240 -34.995 1.00 35.72 225 ALA C CA 1
ATOM 5328 C C . ALA C 1 233 ? 27.241 33.302 -35.871 1.00 49.31 225 ALA C C 1
ATOM 5329 O O . ALA C 1 233 ? 26.433 32.983 -36.751 1.00 52.78 225 ALA C O 1
ATOM 5331 N N . ALA C 1 234 ? 27.587 34.568 -35.650 1.00 55.63 226 ALA C N 1
ATOM 5332 C CA . ALA C 1 234 ? 27.044 35.672 -36.434 1.00 60.20 226 ALA C CA 1
ATOM 5333 C C . ALA C 1 234 ? 27.438 35.557 -37.904 1.00 63.04 226 ALA C C 1
ATOM 5334 O O . ALA C 1 234 ? 28.616 35.640 -38.248 1.00 65.30 226 ALA C O 1
#

CATH classification: 3.20.20.70

Radius of gyration: 29.38 Å; Cα contacts (8 Å, |Δi|>4): 1596; chains: 3; bounding box: 61×71×76 Å

Solvent-accessible surface area: 25329 Å² total; per-residue (Å²): 139,79,62,0,0,0,5,0,35,36,8,54,106,95,101,22,13,99,5,0,48,74,0,35,69,12,32,7,44,2,1,0,0,7,5,6,35,83,127,2,3,79,44,127,29,29,21,21,128,40,0,48,64,6,84,114,115,14,96,27,57,0,0,0,0,0,2,0,65,99,1,42,118,48,0,62,36,0,14,162,13,16,10,38,4,0,0,0,0,7,87,4,15,217,104,49,61,147,0,0,27,39,0,84,118,59,72,10,88,0,0,0,0,0,6,6,5,6,24,0,84,55,0,95,131,14,26,103,83,0,25,2,0,0,1,6,0,7,12,2,1,92,43,62,60,98,32,26,107,51,3,44,85,3,0,120,59,0,90,63,38,0,58,73,23,57,69,95,48,66,75,111,1,17,2,0,0,15,7,19,5,103,42,113,29,0,10,29,0,9,158,7,5,2,38,0,1,1,5,14,55,16,0,16,58,107,138,72,31,131,58,20,3,61,42,1,80,60,42,6,93,154,46,140,75,60,0,0,0,4,0,30,37,8,45,10,2,79,5,1,89,5,0,47,74,0,38,69,13,31,7,44,3,2,0,1,6,0,2,0,29,58,42,9,99,19,0,0,1,0,12,38,6,0,49,21,2,80,115,78,13,97,28,57,1,0,0,0,0,3,0,65,89,1,41,106,6,0,60,35,0,15,160,15,16,10,36,3,0,0,0,0,7,102,9,14,119,11,29,3,43,0,0,26,40,0,84,115,60,71,9,89,0,0,0,0,0,28,30,99,7,73,3,104,29,0,39,12,2,26,86,61,0,29,3,0,0,1,6,0,6,92,19,2,105,42,62,62,97,32,54,106,116,3,43,40,15,0,134,77,0,91,39,24,0,58,166,24,57,71,93,50,64,74,102,1,19,1,0,0,16,7,20,5,102,44,113,29,0,9,28,1,7,161,6,6,3,38,0,1,2,4,15,54,15,0,16,59,109,138,70,30,126,57,20,2,60,42,1,75,58,39,5,148,150,50,139,64,60,0,0,0,5,0,29,36,8,46,9,1,76,4,0,86,5,0,47,74,0,36,69,13,31,7,44,3,1,0,1,7,0,2,0,30,57,42,9,98,18,0,0,2,0,12,38,6,0,49,21,1,84,114,77,13,96,27,57,0,0,0,0,0,2,0,66,87,1,42,109,6,0,62,35,0,14,158,14,16,10,37,3,0,0,0,0,8,101,9,14,218,104,48,60,148,0,0,28,40,0,83,115,59,72,10,88,0,0,0,0,0,28,31,97,7,72,3,131,54,0,91,143,13,26,103,87,0,27,3,0,0,1,6,0,8,91,21,2,104,44,61,60,96,32,53,107,114,3,44,84,14,0,119,71,0,90,63,32,0,60,72,24,61,66,96,50,67,75,111,1,18,2,0,0,15,7,21,5,103,42,112,30,0,12,37,0,8,152,7,6,3,38,0,1,2,5,13,55,14,0,16,59,107,138,73,31,130,56,20,3,61,41,1,76,59,39,3,134,143,22,96

Secondary structure (DSSP, 8-state):
--EEEEBGGGS-GGGHHHHHHHHHHTT-S-EEEEEEBSSSSS-B---HHHHHHHGGG-SS-EEEEEE-SS-HHHHHHHHHTT-SEEEE-GGG-S-HHHHHHHHHHTT-EEEEEE-TT--GGGGTT-GGG-SEEEEESS-TT-SSPPPPTTHHHHHHHHHHHHHHHHHHHSPPPEEEEESS--HHHHHHHHHHT--EEEESHHHHTSS-HHHHHHHHHHHHHH-/--EEEEBGGGS-TTSHHHHHHHHHHTT-S-EEEEEEBSSSSS-B-B-HHHHHHHGGG-SS-EEEEEE-SS-HHHHHHHHHTT-SEEEE-GGG-S-HHHHHHHHHHTT-EEEEEE-TT--GGGGTT-GGG-SEEEEESS-TT-SSPPPPTTHHHHHHHHHHHHHHHHHHHS-PPEEEEESS--HHHHHHHHHHT--EEEESHHHHTSS-HHHHHHHHHHHHHH-/--EEEEBGGGS-TTSHHHHHHHHHHTT-S-EEEEEEBSSSSS-B-B-HHHHHHHGGG-SS-EEEEEE-SS-HHHHHHHHHTT-SEEEE-GGG-S-HHHHHHHHHHTT-EEEEEE-TT--GGGGTT-GGG-SEEEEESS-TT-SSPPPPTTHHHHHHHHHHHHHHHHHHHS---EEEEESS--HHHHHHHHHHT--EEEESHHHHTSS-HHHHHHHHHHHHHHH-

Sequence (670 aa):
AYRIAPSSILSADFFARRLLGEEVANVVIAAGADLIHFFDVMDNHYVPNLLTFFGPMMMVCAALKPYASVPIDVHLMVEEPVDDLIQSSFAKAGASIITFHPEASRHIDRSLSSLIRDMGCQAGLVLNPATPVYVLEENVLDRLDMVLLMSVNPGFGGQSFIPHTLEKIRQQVRAMLDRYEGKSGRRRIAIEVDDGGIKTDNIAAVARAGADTFVAGSAIFGKPDYKAVIAAMRAELEKAAYRIAPSSILSADFFARRLLGEEVANVVIAAGADLIHFFDVMDNHYVPNLTFGPMMMVCAALKPYASVPIDVHLMVEEPVDDLIQSSFAKAGASIITFHPEASRHIDRSLSSLIRDMGCQAGLVLNPATPVYVLEENVLDRLDMVLLMSVNPGFGGQSFIPHTLEKIRQQVRAMLDRYEGKSGRRRIAIEVDDGGIIKTDNIAAVARRAGADTFVAGSAIFGKPDYKAVIAAMRAELEKAAYRIAPSSILSADFFARRLLGEEVANVVIAAGADLIHFFDVMDNHYVPNLLTFFGPMMMVCAALKPYASVPIDVHLMVEEPVDDLIQSSFAKAGASIITFHPEASRHIDRSLSSLIRDMGCQAGLVLNPATPVYVLEENVLDRLDMVLLMSVNPGFGGQSFIPHTLEEKIRQQVRAMLDRYEGKSGRRRIAIEVDDGGIIKTDNIAAVARRAGADTFVAGSAIFGKPDYKAVIAAMRAELEKAA

InterPro domains:
  IPR000056 Ribulose-phosphate 3-epimerase-like [PF00834] (6-206)
  IPR000056 Ribulose-phosphate 3-epimerase-like [PS01085] (33-47)
  IPR000056 Ribulose-phosphate 3-epimerase-like [PS01086] (135-157)
  IPR000056 Ribulose-phosphate 3-epimerase-like [PTHR11749] (4-225)
  IPR000056 Ribulose-phosphate 3-epimerase-like [cd00429] (6-219)
  IPR011060 Ribulose-phosphate binding barrel [SSF51366] (4-221)
  IPR013785 Aldolase-type TIM barrel [G3DSA:3.20.20.70] (1-227)
  IPR026019 Ribulose-phosphate 3-epimerase [MF_02227] (3-221)
  IPR026019 Ribulose-phosphate 3-epimerase [PIRSF001461] (3-225)
  IPR026019 Ribulose-phosphate 3-epimerase [TIGR01163] (6-219)

Organism: Neisseria gonorrhoeae (strain NCCP11945) (NCBI:txid521006)

Foldseek 3Di:
DFAEEEECLQADVVPSLVVQLQLVVLPHQEHEYEAADCPLANAGDDALVVLLVNQVSHPHAYAYEDSDAPPQVRLLSNLVSGHAEYEYAPVRYPCNLVSLVSNVVSPHAYEYEAAPPRDPVVCLPRVVSHQEYEYEQDGPDDADAAGNVCVLVVLLVNQVSQVVVCVVPVHHRAYEYDHHDALVCLCSSVVSPHRYYYHYCNQNVDDRNNVRVVSSVVSVVVD/DFAEEEECLQADVVPSLVVQLQLVVLPHQEHEYEAADCPLANAGDDALVVLLVNQVSHPHAYAYEDSDAPPQVRLLSNLVSGHAEYEYAPVRYPCNLVSLVSNVVSPHAYEYEAAPVRDPVVCVPRVVSHQEYEYEQHGPDDADAAGNVCVLVVLLVNQVSQVVVCVVVVHGRAYEYDHHDALVCLCSSVVSPHRYYYHYCRQNVDDRNNVRVVSSVVSVVVD/DFAEEEECLQADVVPSLVVQLQLVVLPHQEHEYEAADCPLANAGDDALVVLLVNVVSHPHAYAYEDSDAPPQVRLLSNLVSGHAEYEYAPVRYPCNLVSLVSNVVSPHAYEYEAAPVRDPVVCVPRVVSHQEYEYEQDGPDDADAAGNVCVLVVLLVVQVVQVVVCVVPVHHRAYEYDHHDALVCLLSSVLSPHRYYYHYCNQNVDDRNNVRVVSSVVSVVVSD

B-factor: mean 19.0, std 9.9, range [7.5, 72.43]

Nearest PDB structures (foldseek):
  5umf-assembly1_C  TM=1.004E+00  e=4.403E-45  Neisseria gonorrhoeae NCCP11945
  7sbj-assembly1_C  TM=9.751E-01  e=6.114E-34  Stenotrophomonas maltophilia K279a
  2fli-assembly1_D  TM=9.736E-01  e=2.414E-25  Streptococcus pyogenes
  1tqj-assembly1_B  TM=9.751E-01  e=1.250E-23  Synechocystis sp.
  3ovr-assembly1_B  TM=9.519E-01  e=5.994E-23  Homo sapiens